Protein 8WQP (pdb70)

Nearest PDB structures (foldseek):
  8wqp-assembly1_B  TM=9.984E-01  e=6.419E-48  Thalassiosira pseudonana
  6q67-assembly1_A  TM=6.203E-01  e=7.471E-04  Sus scrofa
  6hlt-assembly2_C  TM=6.178E-01  e=4.275E-03  Homo sapiens
  6hlw-assembly2_C  TM=5.858E-01  e=7.647E-03  Homo sapiens
  6hmv-assembly1_A  TM=6.022E-01  e=2.055E-02  Homo sapiens

Organism: Thalassiosira pseudonana (NCBI:txid35128)

Sequence (466 aa):
WDNSSPVIVQGGSLRTWSFANPAIESVQVLLKTEGRPLDADVELWQGPDNTPHKMRVYVEDGALRTFNAVIGTPRGPNTVAIRNIGQLEFPLDAVVRPDRDDGLAAGIASVATRSETIQGGALRTYPFNPTVDSVAIILKTDGRPLNARIELLQGPNNNKQVVELYTEDGLDRPFFAIVETPGSGNVVRVVNTAPVEFPLYASVDAYRVGGGGDWADDGLMIGRAFWDNSSPVIVQGGSLRTWSFANPAIESVQVLLKTEGRPLDADVELWQGPDNTPHKMRVYVEDGALRTFNAVIGTPRGPNTVAIRNIGQLEFPLDAVVRPDRDDGLAAGIASVATRSETIQGGALRTYPFNPTVDSVAIILKTDGRPLNARIELLQGPNNNKQVVELYTEDGLDRPFFAIVETPGSGNVVRVVNTAPVEFPLYASVDAYRVGGGGDWADDGLMIGRAF

Structure (mmCIF, N/CA/C/O backbone):
data_8WQP
#
_entry.id   8WQP
#
_cell.length_a   1.00
_cell.length_b   1.00
_cell.length_c   1.00
_cell.angle_alpha   90.00
_cell.angle_beta   90.00
_cell.angle_gamma   90.00
#
_symmetry.space_group_name_H-M   'P 1'
#
loop_
_atom_site.group_PDB
_atom_site.id
_atom_site.type_symbol
_atom_site.label_atom_id
_atom_site.label_alt_id
_atom_site.label_comp_id
_atom_site.label_asym_id
_atom_site.label_entity_id
_atom_site.label_seq_id
_atom_site.pdbx_PDB_ins_code
_atom_site.Cartn_x
_atom_site.Cartn_y
_atom_site.Cartn_z
_atom_site.occupancy
_atom_site.B_iso_or_equiv
_atom_site.auth_seq_id
_atom_site.auth_comp_id
_atom_site.auth_asym_id
_atom_site.auth_atom_id
_atom_site.pdbx_PDB_model_num
ATOM 1 N N . UNK A 1 1 ? 398.064 184.072 319.220 1.00 50.70 62 UNK A N 1
ATOM 2 C CA . UNK A 1 1 ? 398.686 182.855 319.725 1.00 52.62 62 UNK A CA 1
ATOM 3 C C . UNK A 1 1 ? 397.737 181.669 319.603 1.00 53.95 62 UNK A C 1
ATOM 4 O O . UNK A 1 1 ? 398.133 180.585 319.174 1.00 53.89 62 UNK A O 1
ATOM 6 N N . UNK A 1 2 ? 396.480 181.883 319.983 1.00 54.98 63 UNK A N 1
ATOM 7 C CA . UNK A 1 2 ? 395.451 180.854 319.931 1.00 53.21 63 UNK A CA 1
ATOM 8 C C . UNK A 1 2 ? 394.332 181.309 319.008 1.00 52.34 63 UNK A C 1
ATOM 9 O O . UNK A 1 2 ? 393.917 182.472 319.055 1.00 53.95 63 UNK A O 1
ATOM 11 N N . UNK A 1 3 ? 393.848 180.395 318.172 1.00 50.87 64 UNK A N 1
ATOM 12 C CA . UNK A 1 3 ? 392.749 180.699 317.268 1.00 50.15 64 UNK A CA 1
ATOM 13 C C . UNK A 1 3 ? 391.422 180.583 318.005 1.00 48.49 64 UNK A C 1
ATOM 14 O O . UNK A 1 3 ? 391.132 179.554 318.623 1.00 48.83 64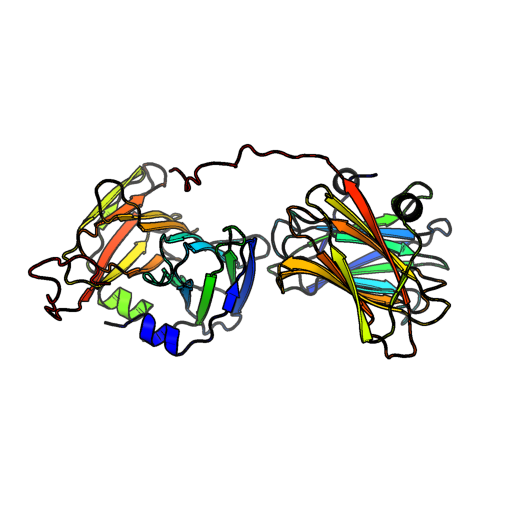 UNK A O 1
ATOM 16 N N . UNK A 1 4 ? 390.613 181.643 317.939 1.00 43.24 65 UNK A N 1
ATOM 17 C CA . UNK A 1 4 ? 389.314 181.622 318.598 1.00 39.74 65 UNK A CA 1
ATOM 18 C C . UNK A 1 4 ? 388.382 180.578 317.999 1.00 39.88 65 UNK A C 1
ATOM 19 O O . UNK A 1 4 ? 387.398 180.201 318.643 1.00 39.75 65 UNK A O 1
ATOM 21 N N . UNK A 1 5 ? 388.666 180.108 316.783 1.00 41.96 66 UNK A N 1
ATOM 22 C CA . UNK A 1 5 ? 387.842 179.064 316.183 1.00 37.44 66 UNK A CA 1
ATOM 23 C C . UNK A 1 5 ? 387.988 177.745 316.933 1.00 39.76 66 UNK A C 1
ATOM 24 O O . UNK A 1 5 ? 387.007 177.014 317.111 1.00 41.41 66 UNK A O 1
ATOM 26 N N . UNK A 1 6 ? 389.205 177.424 317.378 1.00 41.39 67 UNK A N 1
ATOM 27 C CA . UNK A 1 6 ? 389.423 176.170 318.092 1.00 40.62 67 UNK A CA 1
ATOM 28 C C . UNK A 1 6 ? 388.625 176.126 319.389 1.00 43.35 67 UNK A C 1
ATOM 29 O O . UNK A 1 6 ? 388.033 175.094 319.727 1.00 43.58 67 UNK A O 1
ATOM 31 N N . UNK A 1 7 ? 388.596 177.235 320.130 1.00 39.68 68 UNK A N 1
ATOM 32 C CA . UNK A 1 7 ? 387.835 177.266 321.375 1.00 38.46 68 UNK A CA 1
ATOM 33 C C . UNK A 1 7 ? 386.354 177.014 321.120 1.00 39.98 68 UNK A C 1
ATOM 34 O O . UNK A 1 7 ? 385.707 176.267 321.863 1.00 42.12 68 UNK A O 1
ATOM 36 N N . TRP A 1 8 ? 385.800 177.628 320.073 1.00 35.03 69 TRP A N 1
ATOM 37 C CA . TRP A 1 8 ? 384.395 177.410 319.748 1.00 32.56 69 TRP A CA 1
ATOM 38 C C . TRP A 1 8 ? 384.141 175.977 319.298 1.00 38.89 69 TRP A C 1
ATOM 39 O O . TRP A 1 8 ? 383.051 175.441 319.529 1.00 41.27 69 TRP A O 1
ATOM 60 N N . ASP A 1 9 ? 385.125 175.345 318.655 1.00 43.34 70 ASP A N 1
ATOM 61 C CA . ASP A 1 9 ? 384.949 173.968 318.203 1.00 42.51 70 ASP A CA 1
ATOM 62 C C . ASP A 1 9 ? 384.762 173.016 319.378 1.00 42.32 70 ASP A C 1
ATOM 63 O O . ASP A 1 9 ? 383.907 172.125 319.331 1.00 43.43 70 ASP A O 1
ATOM 72 N N . ASN A 1 10 ? 385.549 173.190 320.442 1.00 44.26 71 ASN A N 1
ATOM 73 C CA . ASN A 1 10 ? 385.511 172.305 321.600 1.00 42.51 71 ASN A CA 1
ATOM 74 C C . ASN A 1 10 ? 384.569 172.802 322.687 1.00 41.11 71 ASN A C 1
ATOM 75 O O . ASN A 1 10 ? 384.792 172.522 323.872 1.00 42.21 71 ASN A O 1
ATOM 86 N N . SER A 1 11 ? 383.524 173.532 322.316 1.00 39.88 72 SER A N 1
ATOM 87 C CA . SER A 1 11 ? 382.548 174.076 323.247 1.00 39.03 72 SER A CA 1
ATOM 88 C C . SER A 1 11 ? 381.168 173.505 322.929 1.00 40.61 72 SER A C 1
ATOM 89 O O . SER A 1 11 ? 381.011 172.640 322.065 1.00 44.08 72 SER A O 1
ATOM 97 N N . SER A 1 12 ? 380.161 174.004 323.644 1.00 36.18 73 SER A N 1
ATOM 98 C CA . SER A 1 12 ? 378.769 173.591 323.469 1.00 38.27 73 SER A CA 1
ATOM 99 C C . SER A 1 12 ? 377.929 174.846 323.276 1.00 37.43 73 SER A C 1
ATOM 100 O O . SER A 1 12 ? 377.307 175.344 324.224 1.00 34.98 73 SER A O 1
ATOM 108 N N . PRO A 1 13 ? 377.886 175.384 322.058 1.00 34.30 74 PRO A N 1
ATOM 109 C CA . PRO A 1 13 ? 377.169 176.645 321.837 1.00 30.80 74 PRO A CA 1
ATOM 110 C C . PRO A 1 13 ? 375.699 176.547 322.216 1.00 27.36 74 PRO A C 1
ATOM 111 O O . PRO A 1 13 ? 375.065 175.497 322.088 1.00 34.26 74 PRO A O 1
ATOM 122 N N . VAL A 1 14 ? 375.165 177.668 322.692 1.00 24.04 75 VAL A N 1
ATOM 123 C CA . VAL A 1 14 ? 373.783 177.776 323.141 1.00 21.34 75 VAL A CA 1
ATOM 124 C C . VAL A 1 14 ? 373.105 178.863 322.321 1.00 21.96 75 VAL A C 1
ATOM 125 O O . VAL A 1 14 ? 373.659 179.955 322.150 1.00 29.31 75 VAL A O 1
ATOM 138 N N . ILE A 1 15 ? 371.913 178.565 321.817 1.00 17.91 76 ILE A N 1
ATOM 139 C CA . ILE A 1 15 ? 371.189 179.499 320.963 1.00 19.34 76 ILE A CA 1
ATOM 140 C C . ILE A 1 15 ? 370.414 180.474 321.839 1.00 17.17 76 ILE A C 1
ATOM 141 O O . ILE A 1 15 ? 369.736 180.068 322.790 1.00 26.74 76 ILE A O 1
ATOM 157 N N . VAL A 1 16 ? 370.513 181.762 321.522 1.00 17.53 77 VAL A N 1
ATOM 158 C CA . VAL A 1 16 ? 369.765 182.811 322.208 1.00 19.87 77 VAL A CA 1
ATOM 159 C C . VAL A 1 16 ? 368.963 183.561 321.152 1.00 17.70 77 VAL A C 1
ATOM 160 O O . VAL A 1 16 ? 369.538 184.227 320.282 1.00 22.38 77 VAL A O 1
ATOM 173 N N . GLN A 1 17 ? 367.639 183.458 321.228 1.00 17.67 78 GLN A N 1
ATOM 174 C CA . GLN A 1 17 ? 366.776 184.130 320.268 1.00 13.25 78 GLN A CA 1
ATOM 175 C C . GLN A 1 17 ? 366.727 185.628 320.539 1.00 16.91 78 GLN A C 1
ATOM 176 O O . GLN A 1 17 ? 366.946 186.089 321.662 1.00 22.39 78 GLN A O 1
ATOM 190 N N . GLY A 1 18 ? 366.432 186.392 319.490 1.00 14.42 79 GLY A N 1
ATOM 191 C CA . GLY A 1 18 ? 366.267 187.825 319.622 1.00 17.75 79 GLY A CA 1
ATOM 192 C C . GLY A 1 18 ? 365.169 188.188 320.598 1.00 21.57 79 GLY A C 1
ATOM 193 O O . GLY A 1 18 ? 364.060 187.651 320.522 1.00 25.65 79 GLY A O 1
ATOM 197 N N . GLY A 1 19 ? 365.461 189.103 321.519 1.00 21.24 80 GLY A N 1
ATOM 198 C CA . GLY A 1 19 ? 364.517 189.449 322.560 1.00 18.44 80 GLY A CA 1
ATOM 199 C C . GLY A 1 19 ? 364.487 188.490 323.727 1.00 16.85 80 GLY A C 1
ATOM 200 O O . GLY A 1 19 ? 363.551 188.550 324.532 1.00 23.24 80 GLY A O 1
ATOM 204 N N . SER A 1 20 ? 365.473 187.610 323.843 1.00 11.30 81 SER A N 1
ATOM 205 C CA . SER A 1 20 ? 365.535 186.596 324.885 1.00 16.23 81 SER A CA 1
ATOM 206 C C . SER A 1 20 ? 366.788 186.808 325.731 1.00 16.33 81 SER A C 1
ATOM 207 O O . SER A 1 20 ? 367.556 187.750 325.521 1.00 23.19 81 SER A O 1
ATOM 215 N N . LEU A 1 21 ? 366.992 185.914 326.697 1.00 22.64 82 LEU A N 1
ATOM 216 C CA . LEU A 1 21 ? 368.081 186.057 327.652 1.00 16.97 82 LEU A CA 1
ATOM 217 C C . LEU A 1 21 ? 368.452 184.692 328.213 1.00 15.48 82 LEU A C 1
ATOM 218 O O . LEU A 1 21 ? 367.574 183.881 328.514 1.00 20.78 82 LEU A O 1
ATOM 234 N N . ARG A 1 22 ? 369.755 184.454 328.350 1.00 20.44 83 ARG A N 1
ATOM 235 C CA . ARG A 1 22 ? 370.286 183.269 329.006 1.00 16.73 83 ARG A CA 1
ATOM 236 C C . ARG A 1 22 ? 371.280 183.705 330.072 1.00 12.39 83 ARG A C 1
ATOM 237 O O . ARG A 1 22 ? 371.881 184.778 329.976 1.00 19.49 83 ARG A O 1
ATOM 258 N N . THR A 1 23 ? 371.452 182.865 331.093 1.00 20.21 84 THR A N 1
ATOM 259 C CA . THR A 1 23 ? 372.343 183.170 332.205 1.00 14.62 84 THR A CA 1
ATOM 260 C C . THR A 1 23 ? 373.204 181.963 332.543 1.00 8.49 84 THR A C 1
ATOM 261 O O . THR A 1 23 ? 372.726 180.825 332.543 1.00 14.24 84 THR A O 1
ATOM 272 N N . TRP A 1 24 ? 374.476 182.223 332.830 1.00 13.89 85 TRP A N 1
ATOM 273 C CA . TRP A 1 24 ? 375.404 181.223 333.337 1.00 15.16 85 TRP A CA 1
ATOM 274 C C . TRP A 1 24 ? 375.776 181.578 334.769 1.00 18.53 85 TRP A C 1
ATOM 275 O O . TRP A 1 24 ? 375.936 182.756 335.100 1.00 20.26 85 TRP A O 1
ATOM 296 N N . SER A 1 25 ? 375.914 180.561 335.615 1.00 21.98 86 SER A N 1
ATOM 297 C CA . SER A 1 25 ? 376.229 180.745 337.025 1.00 20.34 86 SER A CA 1
ATOM 298 C C . SER A 1 25 ? 377.583 180.126 337.336 1.00 21.04 86 SER A C 1
ATOM 299 O O . SER A 1 25 ? 377.895 179.024 336.873 1.00 21.79 86 SER A O 1
ATOM 307 N N . PHE A 1 26 ? 378.385 180.843 338.123 1.00 20.55 87 PHE A N 1
ATOM 308 C CA . PHE A 1 26 ? 379.719 180.383 338.508 1.00 23.16 87 PHE A CA 1
ATOM 309 C C . PHE A 1 26 ? 379.899 180.670 339.996 1.00 22.97 87 PHE A C 1
ATOM 310 O O . PHE A 1 26 ? 380.175 181.808 340.386 1.00 23.83 87 PHE A O 1
ATOM 327 N N . ALA A 1 27 ? 379.741 179.633 340.820 1.00 31.41 88 ALA A N 1
ATOM 328 C CA . ALA A 1 27 ? 379.916 179.757 342.260 1.00 26.72 88 ALA A CA 1
ATOM 329 C C . ALA A 1 27 ? 381.247 179.209 342.751 1.00 27.07 88 ALA A C 1
ATOM 330 O O . ALA A 1 27 ? 381.675 179.568 343.853 1.00 27.57 88 ALA A O 1
ATOM 337 N N . ASN A 1 28 ? 381.905 178.361 341.973 1.00 26.88 89 ASN A N 1
ATOM 338 C CA . ASN A 1 28 ? 383.197 177.822 342.367 1.00 26.56 89 ASN A CA 1
ATOM 339 C C . ASN A 1 28 ? 384.190 178.968 342.543 1.00 28.84 89 ASN A C 1
ATOM 340 O O . ASN A 1 28 ? 384.408 179.735 341.593 1.00 31.73 89 ASN A O 1
ATOM 351 N N . PRO A 1 29 ? 384.810 179.127 343.719 1.00 33.46 90 PRO A N 1
ATOM 352 C CA . PRO A 1 29 ? 385.723 180.267 343.910 1.00 32.77 90 PRO A CA 1
ATOM 353 C C . PRO A 1 29 ? 386.961 180.216 343.033 1.00 32.09 90 PRO A C 1
ATOM 354 O O . PRO A 1 29 ? 387.631 181.245 342.883 1.00 32.20 90 PRO A O 1
ATOM 365 N N . ALA A 1 30 ? 387.292 179.062 342.455 1.00 32.11 91 ALA A N 1
ATOM 366 C CA . ALA A 1 30 ? 388.484 178.946 341.623 1.00 34.10 91 ALA A CA 1
ATOM 367 C C . ALA A 1 30 ? 388.298 179.529 340.229 1.00 35.77 91 ALA A C 1
ATOM 368 O O . ALA A 1 30 ? 389.240 179.478 339.431 1.00 35.37 91 ALA A O 1
ATOM 375 N N . ILE A 1 31 ? 387.125 180.073 339.913 1.00 34.37 92 ILE A N 1
ATOM 376 C CA . ILE A 1 31 ? 386.854 180.644 338.597 1.00 31.42 92 ILE A CA 1
ATOM 377 C C . ILE A 1 31 ? 387.272 182.110 338.647 1.00 32.16 92 ILE A C 1
ATOM 378 O O . ILE A 1 31 ? 386.517 182.973 339.096 1.00 31.54 92 ILE A O 1
ATOM 394 N N . GLU A 1 32 ? 388.492 182.391 338.185 1.00 33.21 93 GLU A N 1
ATOM 395 C CA . GLU A 1 32 ? 389.001 183.758 338.204 1.00 31.78 93 GLU A CA 1
ATOM 396 C C . GLU A 1 32 ? 388.375 184.614 337.107 1.00 33.88 93 GLU A C 1
ATOM 397 O O . GLU A 1 32 ? 388.107 185.801 337.324 1.00 32.55 93 GLU A O 1
ATOM 409 N N . SER A 1 33 ? 388.138 184.042 335.929 1.00 30.12 94 SER A N 1
ATOM 410 C CA . SER A 1 33 ? 387.559 184.798 334.826 1.00 28.31 94 SER A CA 1
ATOM 411 C C . SER A 1 33 ? 386.862 183.837 333.876 1.00 24.61 94 SER A C 1
ATOM 412 O O . SER A 1 33 ? 387.125 182.632 333.878 1.00 30.93 94 SER A O 1
ATOM 420 N N . VAL A 1 34 ? 385.971 184.393 333.057 1.00 24.00 95 VAL A N 1
ATOM 421 C CA . VAL A 1 34 ? 385.221 183.629 332.069 1.00 29.05 95 VAL A CA 1
ATOM 422 C C . VAL A 1 34 ? 385.385 184.293 330.710 1.00 19.47 95 VAL A C 1
ATOM 423 O O . VAL A 1 34 ? 385.640 185.498 330.612 1.00 22.47 95 VAL A O 1
ATOM 436 N N . GLN A 1 35 ? 385.238 183.495 329.656 1.00 28.12 96 GLN A N 1
ATOM 437 C CA . GLN A 1 35 ? 385.388 183.959 328.282 1.00 26.25 96 GLN A CA 1
ATOM 438 C C . GLN A 1 35 ? 384.063 183.781 327.554 1.00 20.47 96 GLN A C 1
ATOM 439 O O . GLN A 1 35 ? 383.534 182.668 327.489 1.00 25.57 96 GLN A O 1
ATOM 453 N N . VAL A 1 36 ? 383.540 184.872 327.001 1.00 20.31 97 VAL A N 1
ATOM 454 C CA . VAL A 1 36 ? 382.276 184.866 326.274 1.00 23.12 97 VAL A CA 1
ATOM 455 C C . VAL A 1 36 ? 382.571 184.889 324.782 1.00 18.09 97 VAL A C 1
ATOM 456 O O . VAL A 1 36 ? 383.297 185.765 324.298 1.00 20.82 97 VAL A O 1
ATOM 469 N N . LEU A 1 37 ? 382.009 183.927 324.053 1.00 24.50 98 LEU A N 1
ATOM 470 C CA . LEU A 1 37 ? 382.105 183.870 322.600 1.00 18.07 98 LEU A CA 1
ATOM 471 C C . LEU A 1 37 ? 380.704 183.959 322.014 1.00 16.77 98 LEU A C 1
ATOM 472 O O . LEU A 1 37 ? 379.810 183.212 322.424 1.00 22.45 98 LEU A O 1
ATOM 488 N N . LEU A 1 38 ? 380.514 184.874 321.067 1.00 19.21 99 LEU A N 1
ATOM 489 C CA . LEU A 1 38 ? 379.217 185.087 320.439 1.00 20.43 99 LEU A CA 1
ATOM 490 C C . LEU A 1 38 ? 379.367 184.988 318.928 1.00 18.99 99 LEU A C 1
ATOM 491 O O . LEU A 1 38 ? 380.157 185.724 318.329 1.00 26.96 99 LEU A O 1
ATOM 507 N N . LYS A 1 39 ? 378.604 184.082 318.319 1.00 24.19 100 LYS A N 1
ATOM 508 C CA . LYS A 1 39 ? 378.608 183.883 316.878 1.00 18.93 100 LYS A CA 1
ATOM 509 C C . LYS A 1 39 ? 377.176 183.827 316.368 1.00 16.77 100 LYS A C 1
ATOM 510 O O . LYS A 1 39 ? 376.229 183.627 317.131 1.00 23.28 100 LYS A O 1
ATOM 529 N N . THR A 1 40 ? 377.029 184.020 315.060 1.00 23.66 101 THR A N 1
ATOM 530 C CA . THR A 1 40 ? 375.752 183.889 314.374 1.00 24.38 101 THR A CA 1
ATOM 531 C C . THR A 1 40 ? 375.952 183.027 313.134 1.00 20.29 101 THR A C 1
ATOM 532 O O . THR A 1 40 ? 377.072 182.627 312.804 1.00 21.17 101 THR A O 1
ATOM 543 N N . GLU A 1 41 ? 374.854 182.730 312.451 1.00 25.25 102 GLU A N 1
ATOM 544 C CA . GLU A 1 41 ? 374.896 182.026 311.169 1.00 27.08 102 GLU A CA 1
ATOM 545 C C . GLU A 1 41 ? 374.888 183.007 310.002 1.00 26.23 102 GLU A C 1
ATOM 546 O O . GLU A 1 41 ? 374.082 182.893 309.080 1.00 33.08 102 GLU A O 1
ATOM 558 N N . GLY A 1 42 ? 375.792 183.990 310.029 1.00 21.47 103 GLY A N 1
ATOM 559 C CA . GLY A 1 42 ? 375.990 184.917 308.941 1.00 17.98 103 GLY A CA 1
ATOM 560 C C . GLY A 1 42 ? 375.398 186.296 309.164 1.00 20.66 103 GLY A C 1
ATOM 561 O O . GLY A 1 42 ? 375.986 187.287 308.719 1.00 20.89 103 GLY A O 1
ATOM 565 N N . ARG A 1 43 ? 374.259 186.385 309.840 1.00 19.93 104 ARG A N 1
ATOM 566 C CA . ARG A 1 43 ? 373.547 187.647 309.979 1.00 20.51 104 ARG A CA 1
ATOM 567 C C . ARG A 1 43 ? 374.197 188.527 311.042 1.00 19.24 104 ARG A C 1
ATOM 568 O O . ARG A 1 43 ? 375.023 188.069 311.835 1.00 21.11 104 ARG A O 1
ATOM 589 N N . PRO A 1 44 ? 373.850 189.815 311.075 1.00 13.47 105 PRO A N 1
ATOM 590 C CA . PRO A 1 44 ? 374.444 190.712 312.073 1.00 19.84 105 PRO A CA 1
ATOM 591 C C . PRO A 1 44 ? 374.054 190.327 313.493 1.00 13.59 105 PRO A C 1
ATOM 592 O O . PRO A 1 44 ? 372.996 189.744 313.737 1.00 16.51 105 PRO A O 1
ATOM 603 N N . LEU A 1 45 ? 374.927 190.671 314.435 1.00 19.68 106 LEU A N 1
ATOM 604 C CA . LEU A 1 45 ? 374.742 190.368 315.847 1.00 20.51 106 LEU A CA 1
ATOM 605 C C . LEU A 1 45 ? 374.511 191.651 316.635 1.00 15.78 106 LEU A C 1
ATOM 606 O O . LEU A 1 45 ? 375.187 192.659 316.410 1.00 20.92 106 LEU A O 1
ATOM 622 N N . ASP A 1 46 ? 373.552 191.605 317.557 1.00 20.10 107 ASP A N 1
ATOM 623 C CA . ASP A 1 46 ? 373.275 192.712 318.470 1.00 20.80 107 ASP A CA 1
ATOM 624 C C . ASP A 1 46 ? 372.988 192.110 319.839 1.00 16.59 107 ASP A C 1
ATOM 625 O O . ASP A 1 46 ? 371.919 191.530 320.047 1.00 22.42 107 ASP A O 1
ATOM 634 N N . ALA A 1 47 ? 373.931 192.250 320.769 1.00 17.81 108 ALA A N 1
ATOM 635 C CA . ALA A 1 47 ? 373.890 191.522 322.028 1.00 16.51 108 ALA A CA 1
ATOM 636 C C . ALA A 1 47 ? 374.165 192.452 323.201 1.00 13.68 108 ALA A C 1
ATOM 637 O O . ALA A 1 47 ? 374.645 193.577 323.038 1.00 15.95 108 ALA A O 1
ATOM 644 N N . ASP A 1 48 ? 373.842 191.956 324.394 1.00 22.76 109 ASP A N 1
ATOM 645 C CA . ASP A 1 48 ? 374.126 192.630 325.656 1.00 20.09 109 ASP A CA 1
ATOM 646 C C . ASP A 1 48 ? 374.715 191.610 326.616 1.00 7.05 109 ASP A C 1
ATOM 647 O O . ASP A 1 48 ? 374.054 190.625 326.956 1.00 19.56 109 ASP A O 1
ATOM 656 N N . VAL A 1 49 ? 375.947 191.845 327.055 1.00 10.62 110 VAL A N 1
ATOM 657 C CA . VAL A 1 49 ? 376.641 190.965 327.987 1.00 21.69 110 VAL A CA 1
ATOM 658 C C . VAL A 1 49 ? 376.783 191.713 329.304 1.00 10.28 110 VAL A C 1
ATOM 659 O O . VAL A 1 49 ? 377.363 192.804 329.343 1.00 15.48 110 VAL A O 1
ATOM 672 N N . GLU A 1 50 ? 376.253 191.132 330.378 1.00 17.42 111 GLU A N 1
ATOM 673 C CA . GLU A 1 50 ? 376.252 191.764 331.688 1.00 15.54 111 GLU A CA 1
ATOM 674 C C . GLU A 1 50 ? 376.704 190.772 332.748 1.00 7.45 111 GLU A C 1
ATOM 675 O O . GLU A 1 50 ? 376.275 189.615 332.754 1.00 17.07 111 GLU A O 1
ATOM 687 N N . LEU A 1 51 ? 377.572 191.234 333.641 1.00 18.57 112 LEU A N 1
ATOM 688 C CA . LEU A 1 51 ? 377.967 190.479 334.821 1.00 19.32 112 LEU A CA 1
ATOM 689 C C . LEU A 1 51 ? 377.115 190.951 335.991 1.00 17.48 112 LEU A C 1
ATOM 690 O O . LEU A 1 51 ? 377.117 192.141 336.321 1.00 22.64 112 LEU A O 1
ATOM 706 N N . TRP A 1 52 ? 376.380 190.028 336.601 1.00 17.66 113 TRP A N 1
ATOM 707 C CA . TRP A 1 52 ? 375.535 190.325 337.749 1.00 18.67 113 TRP A CA 1
ATOM 708 C C . TRP A 1 52 ? 376.157 189.705 338.993 1.00 20.46 113 TRP A C 1
ATOM 709 O O . TRP A 1 52 ? 376.504 188.520 338.993 1.00 19.76 113 TRP A O 1
ATOM 730 N N . GLN A 1 53 ? 376.295 190.507 340.046 1.00 22.90 114 GLN A N 1
ATOM 731 C CA . GLN A 1 53 ? 376.921 190.073 341.288 1.00 20.56 114 GLN A CA 1
ATOM 732 C C . GLN A 1 53 ? 375.914 189.867 342.408 1.00 25.75 114 GLN A C 1
ATOM 733 O O . GLN A 1 53 ? 375.922 188.821 343.063 1.00 29.00 114 GLN A O 1
ATOM 747 N N . GLY A 1 54 ? 375.045 190.844 342.646 1.00 21.61 115 GLY A N 1
ATOM 748 C CA . GLY A 1 54 ? 374.052 190.746 343.687 1.00 19.63 115 GLY A CA 1
ATOM 749 C C . GLY A 1 54 ? 372.652 190.952 343.147 1.00 19.10 115 GLY A C 1
ATOM 750 O O . GLY A 1 54 ? 372.395 190.781 341.952 1.00 26.05 115 GLY A O 1
ATOM 754 N N . PRO A 1 55 ? 371.712 191.316 344.021 1.00 25.15 116 PRO A N 1
ATOM 755 C CA . PRO A 1 55 ? 370.334 191.528 343.550 1.00 19.45 116 PRO A CA 1
ATOM 756 C C . PRO A 1 55 ? 370.204 192.612 342.492 1.00 16.49 116 PRO A C 1
ATOM 757 O O . PRO A 1 55 ? 369.386 192.465 341.576 1.00 26.48 116 PRO A O 1
ATOM 768 N N . ASP A 1 56 ? 370.978 193.700 342.583 1.00 26.01 117 ASP A N 1
ATOM 769 C CA . ASP A 1 56 ? 370.805 194.822 341.667 1.00 24.14 117 ASP A CA 1
ATOM 770 C C . ASP A 1 56 ? 372.135 195.440 341.245 1.00 26.44 117 ASP A C 1
ATOM 771 O O . ASP A 1 56 ? 372.184 196.623 340.891 1.00 28.12 117 ASP A O 1
ATOM 780 N N . ASN A 1 57 ? 373.219 194.669 341.265 1.00 25.19 118 ASN A N 1
ATOM 781 C CA . ASN A 1 57 ? 374.547 195.178 340.943 1.00 22.78 118 ASN A CA 1
ATOM 782 C C . ASN A 1 57 ? 374.999 194.666 339.581 1.00 21.99 118 ASN A C 1
ATOM 783 O O . ASN A 1 57 ? 374.978 193.457 339.328 1.00 19.35 118 ASN A O 1
ATOM 794 N N . THR A 1 58 ? 375.417 195.593 338.715 1.00 21.06 119 THR A N 1
ATOM 795 C CA . THR A 1 58 ? 375.934 195.289 337.382 1.00 19.36 119 THR A CA 1
ATOM 796 C C . THR A 1 58 ? 377.283 195.983 337.227 1.00 21.24 119 THR A C 1
ATOM 797 O O . THR A 1 58 ? 377.374 197.053 336.608 1.00 21.55 119 THR A O 1
ATOM 808 N N . PRO A 1 59 ? 378.353 195.410 337.784 1.00 23.21 120 PRO A N 1
ATOM 809 C CA . PRO A 1 59 ? 379.667 196.061 337.675 1.00 18.29 120 PRO A CA 1
ATOM 810 C C . PRO A 1 59 ? 380.295 195.953 336.296 1.00 18.83 120 PRO A C 1
ATOM 811 O O . PRO A 1 59 ? 381.222 196.717 336.001 1.00 23.29 120 PRO A O 1
ATOM 822 N N . HIS A 1 60 ? 379.825 195.043 335.446 1.00 21.42 121 HIS A N 1
ATOM 823 C CA . HIS A 1 60 ? 380.450 194.802 334.150 1.00 14.76 121 HIS A CA 1
ATOM 824 C C . HIS A 1 60 ? 379.348 194.571 333.129 1.00 14.54 121 HIS A C 1
ATOM 825 O O . HIS A 1 60 ? 378.506 193.689 333.323 1.00 25.95 121 HIS A O 1
ATOM 839 N N . LYS A 1 61 ? 379.344 195.354 332.051 1.00 14.27 122 LYS A N 1
ATOM 840 C CA . LYS A 1 61 ? 378.306 195.231 331.038 1.00 17.53 122 LYS A CA 1
ATOM 841 C C . LYS A 1 61 ? 378.822 195.744 329.700 1.00 16.61 122 LYS A C 1
ATOM 842 O O . LYS A 1 61 ? 379.655 196.652 329.644 1.00 18.92 122 LYS A O 1
ATOM 861 N N . MET A 1 62 ? 378.310 195.151 328.621 1.00 20.82 123 MET A N 1
ATOM 862 C CA . MET A 1 62 ? 378.739 195.475 327.268 1.00 16.57 123 MET A CA 1
ATOM 863 C C . MET A 1 62 ? 377.528 195.576 326.353 1.00 14.85 123 MET A C 1
ATOM 864 O O . MET A 1 62 ? 376.536 194.864 326.529 1.00 17.55 123 MET A O 1
ATOM 878 N N . ARG A 1 63 ? 377.621 196.468 325.368 1.00 16.60 124 ARG A N 1
ATOM 879 C CA . ARG A 1 63 ? 376.673 196.544 324.260 1.00 17.26 124 ARG A CA 1
ATOM 880 C C . ARG A 1 63 ? 377.450 196.233 322.988 1.00 15.62 124 ARG A C 1
ATOM 881 O O . ARG A 1 63 ? 378.316 197.014 322.579 1.00 20.19 124 ARG A O 1
ATOM 902 N N . VAL A 1 64 ? 377.145 195.097 322.365 1.00 11.54 125 VAL A N 1
ATOM 903 C CA . VAL A 1 64 ? 377.946 194.560 321.272 1.00 15.22 125 VAL A CA 1
ATOM 904 C C . VAL A 1 64 ? 377.171 194.670 319.966 1.00 17.48 125 VAL A C 1
ATOM 905 O O . VAL A 1 64 ? 375.935 194.644 319.942 1.00 15.47 125 VAL A O 1
ATOM 918 N N . TYR A 1 65 ? 377.914 194.801 318.868 1.00 21.15 126 TYR A N 1
ATOM 919 C CA . TYR A 1 65 ? 377.330 194.797 317.531 1.00 15.67 126 TYR A CA 1
ATOM 920 C C . TYR A 1 65 ? 378.368 194.282 316.548 1.00 12.87 126 TYR A C 1
ATOM 921 O O . TYR A 1 65 ? 379.469 194.832 316.467 1.00 17.33 126 TYR A O 1
ATOM 939 N N . VAL A 1 66 ? 378.017 193.235 315.806 1.00 19.56 127 VAL A N 1
ATOM 940 C CA . VAL A 1 66 ? 378.887 192.648 314.795 1.00 21.71 127 VAL A CA 1
ATOM 941 C C . VAL A 1 66 ? 378.096 192.511 313.502 1.00 14.57 127 VAL A C 1
ATOM 942 O O . VAL A 1 66 ? 376.946 192.060 313.512 1.00 19.68 127 VAL A O 1
ATOM 955 N N . GLU A 1 67 ? 378.712 192.910 312.387 1.00 24.67 128 GLU A N 1
ATOM 956 C CA . GLU A 1 67 ? 378.011 192.884 311.107 1.00 22.86 128 GLU A CA 1
ATOM 957 C C . GLU A 1 67 ? 377.823 191.465 310.587 1.00 20.24 128 GLU A C 1
ATOM 958 O O . GLU A 1 67 ? 376.811 191.176 309.940 1.00 24.88 128 GLU A O 1
ATOM 970 N N . ASP A 1 68 ? 378.776 190.571 310.850 1.00 22.79 129 ASP A N 1
ATOM 971 C CA . ASP A 1 68 ? 378.720 189.197 310.346 1.00 24.46 129 ASP A CA 1
ATOM 972 C C . ASP A 1 68 ? 379.270 188.276 311.430 1.00 21.99 129 ASP A C 1
ATOM 973 O O . ASP A 1 68 ? 380.487 188.182 311.612 1.00 29.24 129 ASP A O 1
ATOM 982 N N . GLY A 1 69 ? 378.372 187.592 312.140 1.00 15.21 130 GLY A N 1
ATOM 983 C CA . GLY A 1 69 ? 378.803 186.726 313.223 1.00 26.36 130 GLY A CA 1
ATOM 984 C C . GLY A 1 69 ? 379.481 185.458 312.749 1.00 24.63 130 GLY A C 1
ATOM 985 O O . GLY A 1 69 ? 380.345 184.917 313.445 1.00 31.07 130 GLY A O 1
ATOM 989 N N . ALA 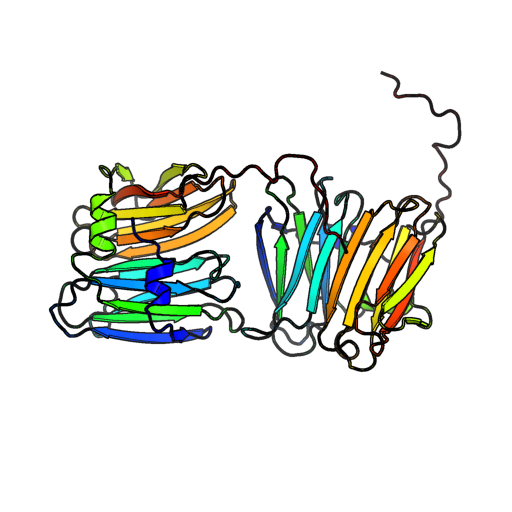A 1 70 ? 379.103 184.959 311.570 1.00 22.90 131 ALA A N 1
ATOM 990 C CA . ALA A 1 70 ? 379.762 183.771 311.038 1.00 21.80 131 ALA A CA 1
ATOM 991 C C . ALA A 1 70 ? 381.219 184.056 310.704 1.00 24.70 131 ALA A C 1
ATOM 992 O O . ALA A 1 70 ? 382.103 183.249 311.015 1.00 22.57 131 ALA A O 1
ATOM 999 N N . LEU A 1 71 ? 381.489 185.198 310.070 1.00 30.05 132 LEU A N 1
ATOM 1000 C CA . LEU A 1 71 ? 382.861 185.545 309.717 1.00 27.79 132 LEU A CA 1
ATOM 1001 C C . LEU A 1 71 ? 383.662 185.950 310.949 1.00 26.01 132 LEU A C 1
ATOM 1002 O O . LEU A 1 71 ? 384.797 185.499 311.141 1.00 30.52 132 LEU A O 1
ATOM 1018 N N . ARG A 1 72 ? 383.083 186.793 311.798 1.00 29.99 133 ARG A N 1
ATOM 1019 C CA . ARG A 1 72 ? 383.787 187.400 312.919 1.00 24.88 133 ARG A CA 1
ATOM 1020 C C . ARG A 1 72 ? 383.277 186.812 314.227 1.00 26.62 133 ARG A C 1
ATOM 1021 O O . ARG A 1 72 ? 382.064 186.741 314.451 1.00 26.50 133 ARG A O 1
ATOM 1042 N N . THR A 1 73 ? 384.206 186.395 315.082 1.00 30.14 134 THR A N 1
ATOM 1043 C CA . THR A 1 73 ? 383.888 185.862 316.400 1.00 26.17 134 THR A CA 1
ATOM 1044 C C . THR A 1 73 ? 384.080 186.959 317.439 1.00 26.39 134 THR A C 1
ATOM 1045 O O . THR A 1 73 ? 385.178 187.513 317.564 1.00 28.38 134 THR A O 1
ATOM 1056 N N . PHE A 1 74 ? 383.018 187.276 318.173 1.00 22.41 135 PHE A N 1
ATOM 1057 C CA . PHE A 1 74 ? 383.138 188.162 319.320 1.00 23.18 135 PHE A CA 1
ATOM 1058 C C . PHE A 1 74 ? 383.783 187.413 320.477 1.00 22.44 135 PHE A C 1
ATOM 1059 O O . PHE A 1 74 ? 383.557 186.214 320.661 1.00 28.86 135 PHE A O 1
ATOM 1076 N N . ASN A 1 75 ? 384.591 188.122 321.257 1.00 22.22 136 ASN A N 1
ATOM 1077 C CA . ASN A 1 75 ? 385.307 187.497 322.356 1.00 23.54 136 ASN A CA 1
ATOM 1078 C C . ASN A 1 75 ? 385.635 188.543 323.410 1.00 21.79 136 ASN A C 1
ATOM 1079 O O . ASN A 1 75 ? 386.084 189.644 323.084 1.00 28.37 136 ASN A O 1
ATOM 1090 N N . ALA A 1 76 ? 385.404 188.186 324.671 1.00 23.40 137 ALA A N 1
ATOM 1091 C CA . ALA A 1 76 ? 385.750 189.039 325.800 1.00 21.87 137 ALA A CA 1
ATOM 1092 C C . ALA A 1 76 ? 385.952 188.162 327.023 1.00 17.51 137 ALA A C 1
ATOM 1093 O O . ALA A 1 76 ? 385.087 187.344 327.349 1.00 25.71 137 ALA A O 1
ATOM 1100 N N . VAL A 1 77 ? 387.087 188.331 327.692 1.00 25.12 138 VAL A N 1
ATOM 1101 C CA . VAL A 1 77 ? 387.379 187.631 328.936 1.00 28.20 138 VAL A CA 1
ATOM 1102 C C . VAL A 1 77 ? 386.951 188.534 330.084 1.00 24.53 138 VAL A C 1
ATOM 1103 O O . VAL A 1 77 ? 387.460 189.652 330.229 1.00 27.24 138 VAL A O 1
ATOM 1116 N N . ILE A 1 78 ? 386.012 188.055 330.895 1.00 20.72 139 ILE A N 1
ATOM 1117 C CA . ILE A 1 78 ? 385.421 188.831 331.978 1.00 21.00 139 ILE A CA 1
ATOM 1118 C C . ILE A 1 78 ? 385.977 188.316 333.297 1.00 20.43 139 ILE A C 1
ATOM 1119 O O . ILE A 1 78 ? 385.992 187.104 333.542 1.00 21.91 139 ILE A O 1
ATOM 1135 N N . 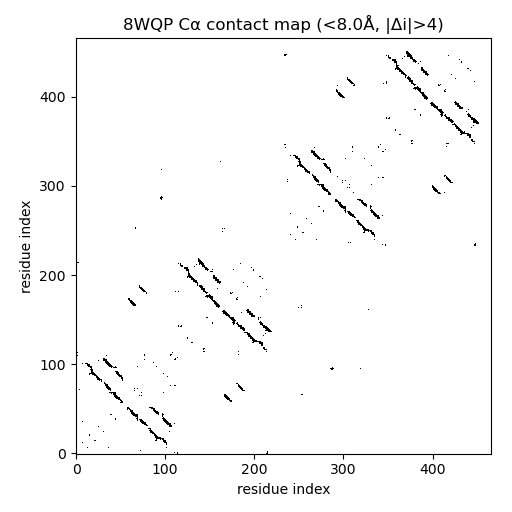GLY A 1 79 ? 386.441 189.235 334.138 1.00 23.26 140 GLY A N 1
ATOM 1136 C CA . GLY A 1 79 ? 386.892 188.853 335.463 1.00 20.37 140 GLY A CA 1
ATOM 1137 C C . GLY A 1 79 ? 385.719 188.532 336.372 1.00 25.33 140 GLY A C 1
ATOM 1138 O O . GLY A 1 79 ? 384.661 189.159 336.306 1.00 27.64 140 GLY A O 1
ATOM 1142 N N . THR A 1 80 ? 385.915 187.535 337.231 1.00 27.99 141 THR A N 1
ATOM 1143 C CA . THR A 1 80 ? 384.917 187.112 338.213 1.00 27.82 141 THR A CA 1
ATOM 1144 C C . THR A 1 80 ? 385.595 187.043 339.575 1.00 27.46 141 THR A C 1
ATOM 1145 O O . THR A 1 80 ? 385.765 185.962 340.152 1.00 27.05 141 THR A O 1
ATOM 1156 N N . PRO A 1 81 ? 386.001 188.193 340.118 1.00 27.81 142 PRO A N 1
ATOM 1157 C CA . PRO A 1 81 ? 386.852 188.190 341.317 1.00 29.05 142 PRO A CA 1
ATOM 1158 C C . PRO A 1 81 ? 386.215 187.586 342.561 1.00 28.93 142 PRO A C 1
ATOM 1159 O O . PRO A 1 81 ? 386.769 186.646 343.138 1.00 36.18 142 PRO A O 1
ATOM 1170 N N . ARG A 1 82 ? 385.064 188.102 342.987 1.00 26.09 143 ARG A N 1
ATOM 1171 C CA . ARG A 1 82 ? 384.545 187.840 344.325 1.00 27.43 143 ARG A CA 1
ATOM 1172 C C . ARG A 1 82 ? 383.177 187.178 344.261 1.00 26.94 143 ARG A C 1
ATOM 1173 O O . ARG A 1 82 ? 382.313 187.596 343.484 1.00 32.27 143 ARG A O 1
ATOM 1194 N N . GLY A 1 83 ? 382.991 186.148 345.081 1.00 33.51 144 GLY A N 1
ATOM 1195 C CA . GLY A 1 83 ? 381.686 185.586 345.329 1.00 30.71 144 GLY A CA 1
ATOM 1196 C C . GLY A 1 83 ? 381.079 184.934 344.108 1.00 29.31 144 GLY A C 1
ATOM 1197 O O . GLY A 1 83 ? 381.726 184.777 343.068 1.00 30.34 144 GLY A O 1
ATOM 1201 N N . PRO A 1 84 ? 379.812 184.536 344.215 1.00 31.81 145 PRO A N 1
ATOM 1202 C CA . PRO A 1 84 ? 379.120 183.970 343.051 1.00 24.83 145 PRO A CA 1
ATOM 1203 C C . PRO A 1 84 ? 378.870 185.040 342.000 1.00 24.74 145 PRO A C 1
ATOM 1204 O O . PRO A 1 84 ? 378.404 186.138 342.310 1.00 29.33 145 PRO A O 1
ATOM 1215 N N . ASN A 1 85 ? 379.189 184.710 340.750 1.00 22.90 146 ASN A N 1
ATOM 1216 C CA . ASN A 1 85 ? 378.971 185.602 339.620 1.00 18.63 146 ASN A CA 1
ATOM 1217 C C . ASN A 1 85 ? 378.139 184.877 338.577 1.00 25.19 146 ASN A C 1
ATOM 1218 O O . ASN A 1 85 ? 378.451 183.739 338.213 1.00 26.00 146 ASN A O 1
ATOM 1229 N N . THR A 1 86 ? 377.085 185.532 338.102 1.00 22.50 147 THR A N 1
ATOM 1230 C CA . THR A 1 86 ? 376.261 185.011 337.022 1.00 19.78 147 THR A CA 1
ATOM 1231 C C . THR A 1 86 ? 376.404 185.916 335.807 1.00 17.41 147 THR A C 1
ATOM 1232 O O . THR A 1 86 ? 376.219 187.133 335.907 1.00 15.55 147 THR A O 1
ATOM 1243 N N . VAL A 1 87 ? 376.748 185.320 334.669 1.00 25.11 148 VAL A N 1
ATOM 1244 C CA . VAL A 1 87 ? 376.874 186.044 333.410 1.00 17.87 148 VAL A CA 1
ATOM 1245 C C . VAL A 1 87 ? 375.548 185.951 332.671 1.00 10.15 148 VAL A C 1
ATOM 1246 O O . VAL A 1 87 ? 374.941 184.877 332.604 1.00 19.24 148 VAL A O 1
ATOM 1259 N N . ALA A 1 88 ? 375.097 187.072 332.114 1.00 13.39 149 ALA A N 1
ATOM 1260 C CA . ALA A 1 88 ? 373.815 187.152 331.428 1.00 21.13 149 ALA A CA 1
ATOM 1261 C C . ALA A 1 88 ? 374.024 187.639 330.001 1.00 11.56 149 ALA A C 1
ATOM 1262 O O . ALA A 1 88 ? 374.595 188.713 329.783 1.00 12.92 149 ALA A O 1
ATOM 1269 N N . ILE A 1 89 ? 373.551 186.854 329.039 1.00 12.58 150 ILE A N 1
ATOM 1270 C CA . ILE A 1 89 ? 373.580 187.212 327.625 1.00 12.06 150 ILE A CA 1
ATOM 1271 C C . ILE A 1 89 ? 372.157 187.547 327.208 1.00 8.85 150 ILE A C 1
ATOM 1272 O O . ILE A 1 89 ? 371.253 186.713 327.338 1.00 17.37 150 ILE A O 1
ATOM 1288 N N . ARG A 1 90 ? 371.955 188.764 326.712 1.00 8.47 151 ARG A N 1
ATOM 1289 C CA . ARG A 1 90 ? 370.648 189.225 326.255 1.00 9.61 151 ARG A CA 1
ATOM 1290 C C . ARG A 1 90 ? 370.756 189.611 324.787 1.00 18.96 151 ARG A C 1
ATOM 1291 O O . ARG A 1 90 ? 371.444 190.578 324.441 1.00 24.17 151 ARG A O 1
ATOM 1312 N N . ASN A 1 91 ? 370.075 188.859 323.928 1.00 18.21 152 ASN A N 1
ATOM 1313 C CA . ASN A 1 91 ? 370.001 189.183 322.508 1.00 16.29 152 ASN A CA 1
ATOM 1314 C C . ASN A 1 91 ? 368.994 190.312 322.332 1.00 14.85 152 ASN A C 1
ATOM 1315 O O . ASN A 1 91 ? 367.794 190.122 322.553 1.00 20.58 152 ASN A O 1
ATOM 1326 N N . ILE A 1 92 ? 369.478 191.491 321.937 1.00 16.00 153 ILE A N 1
ATOM 1327 C CA . ILE A 1 92 ? 368.628 192.671 321.833 1.00 18.73 153 ILE A CA 1
ATOM 1328 C C . ILE A 1 92 ? 368.172 192.935 320.408 1.00 21.73 153 ILE A C 1
ATOM 1329 O O . ILE A 1 92 ? 367.420 193.890 320.174 1.00 23.53 153 ILE A O 1
ATOM 1345 N N . GLY A 1 93 ? 368.601 192.120 319.448 1.00 21.32 154 GLY A N 1
ATOM 1346 C CA . GLY A 1 93 ? 368.108 192.246 318.096 1.00 22.16 154 GLY A CA 1
ATOM 1347 C C . GLY A 1 93 ? 366.731 191.634 317.931 1.00 21.76 154 GLY A C 1
ATOM 1348 O O . GLY A 1 93 ? 366.201 190.964 318.816 1.00 23.20 154 GLY A O 1
ATOM 1352 N N . GLN A 1 94 ? 366.144 191.872 316.762 1.00 23.25 155 GLN A N 1
ATOM 1353 C CA . GLN A 1 94 ? 364.825 191.339 316.462 1.00 20.72 155 GLN A CA 1
ATOM 1354 C C . GLN A 1 94 ? 364.898 189.821 316.308 1.00 20.81 155 GLN A C 1
ATOM 1355 O O . GLN A 1 94 ? 365.953 189.199 316.453 1.00 21.80 155 GLN A O 1
ATOM 1369 N N . LEU A 1 95 ? 363.748 189.214 316.010 1.00 23.84 156 LEU A N 1
ATOM 1370 C CA . LEU A 1 95 ? 363.688 187.766 315.856 1.00 22.90 156 LEU A CA 1
ATOM 1371 C C . LEU A 1 95 ? 364.510 187.275 314.672 1.00 23.37 156 LEU A C 1
ATOM 1372 O O . LEU A 1 95 ? 364.805 186.077 314.591 1.00 27.24 156 LEU A O 1
ATOM 1388 N N . GLU A 1 96 ? 364.890 188.167 313.757 1.00 18.60 157 GLU A N 1
ATOM 1389 C CA . GLU A 1 96 ? 365.614 187.775 312.557 1.00 23.84 157 GLU A CA 1
ATOM 1390 C C . GLU A 1 96 ? 367.108 187.584 312.785 1.00 25.26 157 GLU A C 1
ATOM 1391 O O . GLU A 1 96 ? 367.793 187.103 311.877 1.00 22.44 157 GLU A O 1
ATOM 1403 N N . PHE A 1 97 ? 367.630 187.929 313.964 1.00 24.09 158 PHE A N 1
ATOM 1404 C CA . PHE A 1 97 ? 369.068 187.938 314.226 1.00 20.49 158 PHE A CA 1
ATOM 1405 C C . PHE A 1 97 ? 369.381 187.096 315.458 1.00 16.70 158 PHE A C 1
ATOM 1406 O O . PHE A 1 97 ? 369.750 187.630 316.513 1.00 19.48 158 PHE A O 1
ATOM 1423 N N . PRO A 1 98 ? 369.253 185.777 315.358 1.00 20.40 159 PRO A N 1
ATOM 1424 C CA . PRO A 1 98 ? 369.670 184.910 316.462 1.00 15.91 159 PRO A CA 1
ATOM 1425 C C . PRO A 1 98 ? 371.184 184.865 316.588 1.00 18.10 159 PRO A C 1
ATOM 1426 O O . PRO A 1 98 ? 371.925 185.133 315.640 1.00 26.47 159 PRO A O 1
ATOM 1437 N N . LEU A 1 99 ? 371.643 184.510 317.786 1.00 15.90 160 LEU A N 1
ATOM 1438 C CA . LEU A 1 99 ? 373.068 184.406 318.057 1.00 18.76 160 LEU A CA 1
ATOM 1439 C C . LEU A 1 99 ? 373.349 183.138 318.847 1.00 17.17 160 LEU A C 1
ATOM 1440 O O . LEU A 1 99 ? 372.478 182.598 319.532 1.00 20.97 160 LEU A O 1
ATOM 1456 N N . ASP A 1 100 ? 374.587 182.666 318.734 1.00 22.14 161 ASP A N 1
ATOM 1457 C CA . ASP A 1 100 ? 375.105 181.573 319.540 1.00 19.57 161 ASP A CA 1
ATOM 1458 C C . ASP A 1 100 ? 375.998 182.152 320.628 1.00 25.07 161 ASP A C 1
ATOM 1459 O O . ASP A 1 100 ? 376.666 183.167 320.414 1.00 28.30 161 ASP A O 1
ATOM 1468 N N . ALA A 1 101 ? 376.001 181.517 321.798 1.00 23.23 162 ALA A N 1
ATOM 1469 C CA . ALA A 1 101 ? 376.726 182.028 322.954 1.00 19.24 162 ALA A CA 1
ATOM 1470 C C . ALA A 1 101 ? 377.474 180.902 323.647 1.00 20.57 162 ALA A C 1
ATOM 1471 O O . ALA A 1 101 ? 376.900 179.844 323.921 1.00 26.88 162 ALA A O 1
ATOM 1478 N N . VAL A 1 102 ? 378.754 181.136 323.930 1.00 22.92 163 VAL A N 1
ATOM 1479 C CA . VAL A 1 102 ? 379.573 180.240 324.737 1.00 23.56 163 VAL A CA 1
ATOM 1480 C C . VAL A 1 102 ? 380.256 181.077 325.808 1.00 25.51 163 VAL A C 1
ATOM 1481 O O . VAL A 1 102 ? 381.097 181.927 325.491 1.00 29.46 163 VAL A O 1
ATOM 1494 N N . VAL A 1 103 ? 379.901 180.839 327.068 1.00 21.65 164 VAL A N 1
ATOM 1495 C CA . VAL A 1 103 ? 380.582 181.447 328.206 1.00 23.99 164 VAL A CA 1
ATOM 1496 C C . VAL A 1 103 ? 380.975 180.323 329.153 1.00 23.85 164 VAL A C 1
ATOM 1497 O O . VAL A 1 103 ? 380.112 179.587 329.645 1.00 25.50 164 VAL A O 1
ATOM 1510 N N . ARG A 1 104 ? 382.274 180.181 329.389 1.00 29.46 165 ARG A N 1
ATOM 1511 C CA . ARG A 1 104 ? 382.817 179.098 330.193 1.00 30.97 165 ARG A CA 1
ATOM 1512 C C . ARG A 1 104 ? 383.976 179.649 331.007 1.00 31.28 165 ARG A C 1
ATOM 1513 O O . ARG A 1 104 ? 384.581 180.657 330.625 1.00 33.41 165 ARG A O 1
ATOM 1534 N N . PRO A 1 105 ? 384.309 179.016 332.131 1.00 31.69 166 PRO A N 1
ATOM 1535 C CA . PRO A 1 105 ? 385.409 179.533 332.953 1.00 32.84 166 PRO A CA 1
ATOM 1536 C C . PRO A 1 105 ? 386.721 179.543 332.184 1.00 35.45 166 PRO A C 1
ATOM 1537 O O . PRO A 1 105 ? 387.023 178.628 331.416 1.00 36.32 166 PRO A O 1
ATOM 1548 N N . ASP A 1 106 ? 387.505 180.594 332.403 1.00 40.09 167 ASP A N 1
ATOM 1549 C CA . ASP A 1 106 ? 388.807 180.731 331.767 1.00 38.28 167 ASP A CA 1
ATOM 1550 C C . ASP A 1 106 ? 389.820 179.875 332.528 1.00 41.72 167 ASP A C 1
ATOM 1551 O O . ASP A 1 106 ? 389.473 179.128 333.446 1.00 44.78 167 ASP A O 1
ATOM 1560 N N . ARG A 1 107 ? 391.093 179.973 332.152 1.00 51.51 168 ARG A N 1
ATOM 1561 C CA . ARG A 1 107 ? 392.153 179.219 332.803 1.00 54.40 168 ARG A CA 1
ATOM 1562 C C . ARG A 1 107 ? 393.389 180.099 332.919 1.00 55.86 168 ARG A C 1
ATOM 1563 O O . ARG A 1 107 ? 393.524 181.116 332.232 1.00 54.30 168 ARG A O 1
ATOM 1584 N N . ASP A 1 108 ? 394.300 179.697 333.808 1.00 62.13 169 ASP A N 1
ATOM 1585 C CA . ASP A 1 108 ? 395.538 180.450 333.983 1.00 63.95 169 ASP A CA 1
ATOM 1586 C C . ASP A 1 108 ? 396.337 180.497 332.687 1.00 62.17 169 ASP A C 1
ATOM 1587 O O . ASP A 1 108 ? 397.050 181.472 332.423 1.00 61.53 169 ASP A O 1
ATOM 1596 N N . ASP A 1 109 ? 396.234 179.450 331.869 1.00 64.21 170 ASP A N 1
ATOM 1597 C CA . ASP A 1 109 ? 396.901 179.381 330.576 1.00 64.04 170 ASP A CA 1
ATOM 1598 C C . ASP A 1 109 ? 395.953 179.689 329.422 1.00 63.13 170 ASP A C 1
ATOM 1599 O O . ASP A 1 109 ? 396.224 179.298 328.282 1.00 63.92 170 ASP A O 1
ATOM 1608 N N . GLY A 1 110 ? 394.854 180.381 329.693 1.00 51.55 171 GLY A N 1
ATOM 1609 C CA . GLY A 1 110 ? 393.827 180.645 328.704 1.00 47.88 171 GLY A CA 1
ATOM 1610 C C . GLY A 1 110 ? 394.039 181.939 327.950 1.00 47.27 171 GLY A C 1
ATOM 1611 O O . GLY A 1 110 ? 395.166 182.410 327.771 1.00 45.68 171 GLY A O 1
ATOM 1615 N N . LEU A 1 111 ? 392.926 182.525 327.501 1.00 38.71 172 LEU A N 1
ATOM 1616 C CA . LEU A 1 111 ? 392.997 183.715 326.660 1.00 37.21 172 LEU A CA 1
ATOM 1617 C C . LEU A 1 111 ? 393.613 184.892 327.407 1.00 33.61 172 LEU A C 1
ATOM 1618 O O . LEU A 1 111 ? 394.382 185.667 326.827 1.00 38.00 172 LEU A O 1
ATOM 1634 N N . ALA A 1 112 ? 393.282 185.050 328.691 1.00 34.47 173 ALA A N 1
ATOM 1635 C CA . ALA A 1 112 ? 393.780 186.198 329.443 1.00 36.93 173 ALA A CA 1
ATOM 1636 C C . ALA A 1 112 ? 395.302 186.203 329.501 1.00 39.03 173 ALA A C 1
ATOM 1637 O O . ALA A 1 112 ? 395.934 187.254 329.338 1.00 39.20 173 ALA A O 1
ATOM 1644 N N . ALA A 1 113 ? 395.909 185.037 329.733 1.00 43.43 174 ALA A N 1
ATOM 1645 C CA . ALA A 1 113 ? 397.365 184.968 329.795 1.00 41.14 174 ALA A CA 1
ATOM 1646 C C . ALA A 1 113 ? 397.992 185.340 328.458 1.00 42.48 174 ALA A C 1
ATOM 1647 O O . ALA A 1 113 ? 398.978 186.084 328.414 1.00 45.56 174 ALA A O 1
ATOM 1654 N N . GLY A 1 114 ? 397.435 184.836 327.356 1.00 37.55 175 GLY A N 1
ATOM 1655 C CA . GLY A 1 114 ? 397.961 185.192 326.049 1.00 38.43 175 GLY A CA 1
ATOM 1656 C C . GLY A 1 114 ? 397.789 186.665 325.736 1.00 39.19 175 GLY A C 1
ATOM 1657 O O . GLY A 1 114 ? 398.691 187.304 325.184 1.00 40.48 175 GLY A O 1
ATOM 1661 N N . ILE A 1 115 ? 396.629 187.226 326.085 1.00 34.35 176 ILE A N 1
ATOM 1662 C CA . ILE A 1 115 ? 396.398 188.651 325.870 1.00 33.38 176 ILE A CA 1
ATOM 1663 C C . ILE A 1 115 ? 397.420 189.473 326.643 1.00 33.11 176 ILE A C 1
ATOM 1664 O O . ILE A 1 115 ? 397.988 190.438 326.117 1.00 37.62 176 ILE A O 1
ATOM 1680 N N . ALA A 1 116 ? 397.671 189.106 327.901 1.00 39.35 177 ALA A N 1
ATOM 1681 C CA . ALA A 1 116 ? 398.664 189.826 328.691 1.00 36.49 177 ALA A CA 1
ATOM 1682 C C . ALA A 1 116 ? 400.060 189.675 328.098 1.00 39.91 177 ALA A C 1
ATOM 1683 O O . ALA A 1 116 ? 400.828 190.643 328.049 1.00 40.92 177 ALA A O 1
ATOM 1690 N N . SER A 1 117 ? 400.408 188.468 327.646 1.00 41.54 178 SER A N 1
ATOM 1691 C CA . SER A 1 117 ? 401.743 188.235 327.105 1.00 41.32 178 SER A CA 1
ATOM 1692 C C . SER A 1 117 ? 401.979 189.043 325.836 1.00 41.17 178 SER A C 1
ATOM 1693 O O . SER A 1 117 ? 403.062 189.609 325.646 1.00 42.87 178 SER A O 1
ATOM 1701 N N . VAL A 1 118 ? 400.981 189.107 324.952 1.00 39.68 179 VAL A N 1
ATOM 1702 C CA . VAL A 1 118 ? 401.154 189.821 323.690 1.00 36.85 179 VAL A CA 1
ATOM 1703 C C . VAL A 1 118 ? 401.118 191.335 323.877 1.00 38.32 179 VAL A C 1
ATOM 1704 O O . VAL A 1 118 ? 401.586 192.070 322.999 1.00 37.29 179 VAL A O 1
ATOM 1717 N N . ALA A 1 119 ? 400.603 191.820 325.003 1.00 38.56 180 ALA A N 1
ATOM 1718 C CA . ALA A 1 119 ? 400.362 193.245 325.171 1.00 39.61 180 ALA A CA 1
ATOM 1719 C C . ALA A 1 119 ? 401.665 194.038 325.196 1.00 41.57 180 ALA A C 1
ATOM 1720 O O . ALA A 1 119 ? 402.712 193.553 325.634 1.00 40.92 180 ALA A O 1
ATOM 1727 N N . THR A 1 120 ? 401.584 195.275 324.714 1.00 44.60 181 THR A N 1
ATOM 1728 C CA . THR A 1 120 ? 402.671 196.242 324.752 1.00 42.92 181 THR A CA 1
ATOM 1729 C C . THR A 1 120 ? 402.293 197.363 325.714 1.00 42.26 181 THR A C 1
ATOM 1730 O O . THR A 1 120 ? 401.119 197.552 326.042 1.00 46.01 181 THR A O 1
ATOM 1741 N N . ARG A 1 121 ? 403.304 198.089 326.188 1.00 46.84 182 ARG A N 1
ATOM 1742 C CA . ARG A 1 121 ? 403.096 199.197 327.113 1.00 48.06 182 ARG A CA 1
ATOM 1743 C C . ARG A 1 121 ? 401.888 200.029 326.710 1.00 45.73 182 ARG A C 1
ATOM 1744 O O . ARG A 1 121 ? 401.810 200.534 325.585 1.00 44.16 182 ARG A O 1
ATOM 1765 N N . SER A 1 122 ? 400.943 200.172 327.634 1.00 36.66 183 SER A N 1
ATOM 1766 C CA . SER A 1 122 ? 399.697 200.858 327.337 1.00 35.48 183 SER A CA 1
ATOM 1767 C C . SER A 1 122 ? 399.921 202.361 327.189 1.00 34.28 183 SER A C 1
ATOM 1768 O O . SER A 1 122 ? 400.890 202.930 327.699 1.00 39.01 183 SER A O 1
ATOM 1776 N N . GLU A 1 123 ? 399.002 203.001 326.473 1.00 32.12 184 GLU A N 1
ATOM 1777 C CA . GLU A 1 123 ? 399.002 204.442 326.284 1.00 29.41 184 GLU A CA 1
ATOM 1778 C C . GLU A 1 123 ? 397.729 205.028 326.880 1.00 25.92 184 GLU A C 1
ATOM 1779 O O . GLU A 1 123 ? 396.703 204.350 326.982 1.00 31.21 184 GLU A O 1
ATOM 1791 N N . THR A 1 124 ? 397.805 206.295 327.272 1.00 18.24 185 THR A N 1
ATOM 1792 C CA . THR A 1 124 ? 396.710 206.960 327.962 1.00 20.33 185 THR A CA 1
ATOM 1793 C C . THR A 1 124 ? 395.793 207.648 326.958 1.00 17.12 185 THR A C 1
ATOM 1794 O O . THR A 1 124 ? 396.265 208.308 326.027 1.00 23.03 185 THR A O 1
ATOM 1805 N N . ILE A 1 125 ? 394.487 207.491 327.154 1.00 18.84 186 ILE A N 1
ATOM 1806 C CA . ILE A 1 125 ? 393.474 208.176 326.358 1.00 20.73 186 ILE A CA 1
ATOM 1807 C C . ILE A 1 125 ? 392.627 209.006 327.311 1.00 19.74 186 ILE A C 1
ATOM 1808 O O . ILE A 1 125 ? 391.990 208.460 328.221 1.00 25.29 186 ILE A O 1
ATOM 1824 N N . GLN A 1 126 ? 392.618 210.319 327.104 1.00 19.22 187 GLN A N 1
ATOM 1825 C CA . GLN A 1 126 ? 391.830 211.205 327.943 1.00 18.48 187 GLN A CA 1
ATOM 1826 C C . GLN A 1 126 ? 390.341 211.031 327.656 1.00 16.02 187 GLN A C 1
ATOM 1827 O O . GLN A 1 126 ? 389.932 210.607 326.572 1.00 25.03 187 GLN A O 1
ATOM 1841 N N . GLY A 1 127 ? 389.526 211.365 328.652 1.00 20.68 188 GLY A N 1
ATOM 1842 C CA . GLY A 1 127 ? 388.088 211.323 328.488 1.00 22.68 188 GLY A CA 1
ATOM 1843 C C . GLY A 1 127 ? 387.611 212.238 327.381 1.00 21.84 188 GLY A C 1
ATOM 1844 O O . GLY A 1 127 ? 387.998 213.409 327.327 1.00 24.81 188 GLY A O 1
ATOM 1848 N N . GLY A 1 128 ? 386.767 211.718 326.494 1.00 24.07 189 GLY A N 1
ATOM 1849 C CA . GLY A 1 128 ? 386.322 212.461 325.336 1.00 20.64 189 GLY A CA 1
ATOM 1850 C C . GLY A 1 128 ? 387.274 212.432 324.162 1.00 17.50 189 GLY A C 1
ATOM 1851 O O . GLY A 1 128 ? 386.980 213.052 323.133 1.00 26.77 189 GLY A O 1
ATOM 1855 N N . ALA A 1 129 ? 388.402 211.741 324.281 1.00 19.10 190 ALA A N 1
ATOM 1856 C CA . ALA A 1 129 ? 389.372 211.604 323.211 1.00 16.04 190 ALA A CA 1
ATOM 1857 C C . ALA A 1 129 ? 389.274 210.200 322.620 1.00 18.61 190 ALA A C 1
ATOM 1858 O O . ALA A 1 129 ? 388.403 209.405 322.988 1.00 27.06 190 ALA A O 1
ATOM 1865 N N . LEU A 1 130 ? 390.171 209.884 321.692 1.00 22.11 191 LEU A N 1
ATOM 1866 C CA . LEU A 1 130 ? 390.183 208.568 321.071 1.00 20.04 191 LEU A CA 1
ATOM 1867 C C . LEU A 1 130 ? 391.579 208.294 320.534 1.00 19.54 191 LEU A C 1
ATOM 1868 O O . LEU A 1 130 ? 392.407 209.198 320.401 1.00 27.12 191 LEU A O 1
ATOM 1884 N N . ARG A 1 131 ? 391.827 207.025 320.228 1.00 18.01 192 ARG A N 1
ATOM 1885 C CA . ARG A 1 131 ? 393.085 206.581 319.653 1.00 21.84 192 ARG A CA 1
ATOM 1886 C C . ARG A 1 131 ? 392.794 205.664 318.474 1.00 21.44 192 ARG A C 1
ATOM 1887 O O . ARG A 1 131 ? 391.736 205.036 318.398 1.00 23.04 192 ARG A O 1
ATOM 1908 N N . THR A 1 132 ? 393.748 205.598 317.548 1.00 24.97 193 THR A N 1
ATOM 1909 C CA . THR A 1 132 ? 393.609 204.821 316.325 1.00 19.74 193 THR A CA 1
ATOM 1910 C C . THR A 1 132 ? 394.778 203.855 316.201 1.00 18.61 193 THR A C 1
ATOM 1911 O O . THR A 1 132 ? 395.927 204.222 316.463 1.00 28.63 193 THR A O 1
ATOM 1922 N N . TYR A 1 133 ? 394.479 202.620 315.801 1.00 22.68 194 TYR A N 1
ATOM 1923 C CA . TYR A 1 133 ? 395.469 201.548 315.701 1.00 24.70 194 TYR A CA 1
ATOM 1924 C C . TYR A 1 133 ? 395.343 200.864 314.347 1.00 25.69 194 TYR A C 1
ATOM 1925 O O . TYR A 1 133 ? 394.730 199.794 314.237 1.00 31.37 194 TYR A O 1
ATOM 1943 N N . PRO A 1 134 ? 395.908 201.449 313.292 1.00 29.80 195 PRO A N 1
ATOM 1944 C CA . PRO A 1 134 ? 395.926 200.749 312.002 1.00 27.11 195 PRO A CA 1
ATOM 1945 C C . PRO A 1 134 ? 396.690 199.437 312.099 1.00 26.15 195 PRO A C 1
ATOM 1946 O O . PRO A 1 134 ? 397.727 199.347 312.759 1.00 30.37 195 PRO A O 1
ATOM 1957 N N . PHE A 1 135 ? 396.164 198.413 311.431 1.00 24.10 196 PHE A N 1
ATOM 1958 C CA . PHE A 1 135 ? 396.788 197.099 311.384 1.00 31.05 196 PHE A CA 1
ATOM 1959 C C . PHE A 1 135 ? 396.930 196.666 309.933 1.00 30.86 196 PHE A C 1
ATOM 1960 O O . PHE A 1 135 ? 396.113 197.022 309.080 1.00 32.82 196 PHE A O 1
ATOM 1977 N N . ASN A 1 136 ? 397.974 195.895 309.661 1.00 34.10 197 ASN A N 1
ATOM 1978 C CA . ASN A 1 136 ? 398.260 195.473 308.301 1.00 33.76 197 ASN A CA 1
ATOM 1979 C C . ASN A 1 136 ? 397.503 194.195 307.966 1.00 34.64 197 ASN A C 1
ATOM 1980 O O . ASN A 1 136 ? 397.074 193.459 308.859 1.00 38.44 197 ASN A O 1
ATOM 1991 N N . PRO A 1 137 ? 397.317 193.901 306.675 1.00 35.50 198 PRO A N 1
ATOM 1992 C CA . PRO A 1 137 ? 396.500 192.736 306.290 1.00 35.61 198 PRO A CA 1
ATOM 1993 C C . PRO A 1 137 ? 396.966 191.417 306.885 1.00 35.40 198 PRO A C 1
ATOM 1994 O O . PRO A 1 137 ? 396.200 190.446 306.853 1.00 35.29 198 PRO A O 1
ATOM 2005 N N . THR A 1 138 ? 398.183 191.346 307.421 1.00 42.02 199 THR A N 1
ATOM 2006 C CA . THR A 1 138 ? 398.709 190.090 307.938 1.00 42.51 199 THR A CA 1
ATOM 2007 C C . THR A 1 138 ? 398.111 189.699 309.283 1.00 42.84 199 THR A C 1
ATOM 2008 O O . THR A 1 138 ? 398.260 188.544 309.697 1.00 42.20 199 THR A O 1
ATOM 2019 N N . VAL A 1 139 ? 397.446 190.618 309.971 1.00 38.52 200 VAL A N 1
ATOM 2020 C CA . VAL A 1 139 ? 396.906 190.359 311.300 1.00 36.51 200 VAL A CA 1
ATOM 2021 C C . VAL A 1 139 ? 395.490 189.818 311.171 1.00 35.67 200 VAL A C 1
ATOM 2022 O O . VAL A 1 139 ? 394.658 190.379 310.449 1.00 34.40 200 VAL A O 1
ATOM 2035 N N . ASP A 1 140 ? 395.214 188.719 311.874 1.00 38.86 201 ASP A N 1
ATOM 2036 C CA . ASP A 1 140 ? 393.886 188.117 311.904 1.00 36.71 201 ASP A CA 1
ATOM 2037 C C . ASP A 1 140 ? 393.093 188.455 313.156 1.00 34.57 201 ASP A C 1
ATOM 2038 O O . ASP A 1 140 ? 391.866 188.545 313.085 1.00 35.90 201 ASP A O 1
ATOM 2047 N N . SER A 1 141 ? 393.757 188.634 314.295 1.00 35.24 202 SER A N 1
ATOM 2048 C CA . SER A 1 141 ? 393.088 189.032 315.525 1.00 32.79 202 SER A CA 1
ATOM 2049 C C . SER A 1 141 ? 394.018 189.939 316.315 1.00 26.54 202 SER A C 1
ATOM 2050 O O . SER A 1 141 ? 395.242 189.855 316.191 1.00 29.97 202 SER A O 1
ATOM 2058 N N . VAL A 1 142 ? 393.424 190.809 317.127 1.00 30.27 203 VAL A N 1
ATOM 2059 C CA . VAL A 1 142 ? 394.163 191.773 317.931 1.00 30.09 203 VAL A CA 1
ATOM 2060 C C . VAL A 1 142 ? 393.652 191.713 319.363 1.00 25.97 203 VAL A C 1
ATOM 2061 O O . VAL A 1 142 ? 392.442 191.617 319.598 1.00 25.71 203 VAL A O 1
ATOM 2074 N N . ALA A 1 143 ? 394.575 191.764 320.317 1.00 30.17 204 ALA A N 1
ATOM 2075 C CA . ALA A 1 143 ? 394.228 191.777 321.730 1.00 24.83 204 ALA A CA 1
ATOM 2076 C C . ALA A 1 143 ? 394.087 193.212 322.218 1.00 21.45 204 ALA A C 1
ATOM 2077 O O . ALA A 1 143 ? 394.912 194.072 321.900 1.00 30.15 204 ALA A O 1
ATOM 2084 N N . ILE A 1 144 ? 393.031 193.466 322.988 1.00 23.82 205 ILE A N 1
ATOM 2085 C CA . ILE A 1 144 ? 392.739 194.787 323.529 1.00 21.78 205 ILE A CA 1
ATOM 2086 C C . ILE A 1 144 ? 392.670 194.682 325.045 1.00 20.01 205 ILE A C 1
ATOM 2087 O O . ILE A 1 144 ? 391.983 193.806 325.581 1.00 30.05 205 ILE A O 1
ATOM 2103 N N . ILE A 1 145 ? 393.381 195.574 325.730 1.00 24.62 206 ILE A N 1
ATOM 2104 C CA . ILE A 1 145 ? 393.340 195.681 327.183 1.00 21.93 206 ILE A CA 1
ATOM 2105 C C . ILE A 1 145 ? 393.033 197.128 327.537 1.00 19.59 206 ILE A C 1
ATOM 2106 O O . ILE A 1 145 ? 393.716 198.043 327.066 1.00 25.09 206 ILE A O 1
ATOM 2122 N N . LEU A 1 146 ? 392.009 197.333 328.361 1.00 22.41 207 LEU A N 1
ATOM 2123 C CA . LEU A 1 146 ? 391.621 198.658 328.826 1.00 17.28 207 LEU A CA 1
ATOM 2124 C C . LEU A 1 146 ? 391.674 198.681 330.347 1.00 16.50 207 LEU A C 1
ATOM 2125 O O . LEU A 1 146 ? 391.074 197.825 331.004 1.00 24.20 207 LEU A O 1
ATOM 2141 N N . LYS A 1 147 ? 392.392 199.658 330.899 1.00 22.70 208 LYS A N 1
ATOM 2142 C CA . LYS A 1 147 ? 392.602 199.750 332.337 1.00 15.84 208 LYS A CA 1
ATOM 2143 C C . LYS A 1 147 ? 392.481 201.198 332.787 1.00 20.82 208 LYS A C 1
ATOM 2144 O O . LYS A 1 147 ? 392.587 202.133 331.989 1.00 25.94 208 LYS A O 1
ATOM 2163 N N . THR A 1 148 ? 392.250 201.366 334.088 1.00 21.91 209 THR A N 1
ATOM 2164 C CA . THR A 1 148 ? 392.324 202.673 334.729 1.00 18.84 209 THR A CA 1
ATOM 2165 C C . THR A 1 148 ? 393.197 202.567 335.973 1.00 22.37 209 THR A C 1
ATOM 2166 O O . THR A 1 148 ? 393.776 201.509 336.238 1.00 23.66 209 THR A O 1
ATOM 2177 N N . ASP A 1 149 ? 393.303 203.652 336.737 1.00 24.22 210 ASP A N 1
ATOM 2178 C CA . ASP A 1 149 ? 394.022 203.644 338.003 1.00 20.66 210 ASP A CA 1
ATOM 2179 C C . ASP A 1 149 ? 393.101 203.469 339.203 1.00 20.54 210 ASP A C 1
ATOM 2180 O O . ASP A 1 149 ? 393.574 203.519 340.342 1.00 28.24 210 ASP A O 1
ATOM 2189 N N . GLY A 1 150 ? 391.805 203.261 338.976 1.00 21.04 211 GLY A N 1
ATOM 2190 C CA . GLY A 1 150 ? 390.853 203.114 340.059 1.00 14.20 211 GLY A CA 1
ATOM 2191 C C . GLY A 1 150 ? 389.516 203.759 339.758 1.00 17.32 211 GLY A C 1
ATOM 2192 O O . GLY A 1 150 ? 388.550 203.577 340.504 1.00 17.45 211 GLY A O 1
ATOM 2196 N N . ARG A 1 151 ? 389.448 204.518 338.670 1.00 24.70 212 ARG A N 1
ATOM 2197 C CA . ARG A 1 151 ? 388.220 205.182 338.271 1.00 17.06 212 ARG A CA 1
ATOM 2198 C C . ARG A 1 151 ? 387.321 204.231 337.487 1.00 14.55 212 ARG A C 1
ATOM 2199 O O . ARG A 1 151 ? 387.781 203.212 336.967 1.00 19.92 212 ARG A O 1
ATOM 2220 N N . PRO A 1 152 ? 386.028 204.536 337.394 1.00 14.54 213 PRO A N 1
ATOM 2221 C CA . PRO A 1 152 ? 385.154 203.749 336.519 1.00 20.92 213 PRO A CA 1
ATOM 2222 C C . PRO A 1 152 ? 385.557 203.892 335.060 1.00 17.87 213 PRO A C 1
ATOM 2223 O O . PRO A 1 152 ? 386.088 204.919 334.632 1.00 19.91 213 PRO A O 1
ATOM 2234 N N . LEU A 1 153 ? 385.293 202.839 334.294 1.00 17.62 214 LEU A N 1
ATOM 2235 C CA . LEU A 1 153 ? 385.714 202.739 332.904 1.00 19.23 214 LEU A CA 1
ATOM 2236 C C . LEU A 1 153 ? 384.504 202.877 331.989 1.00 18.25 214 LEU A C 1
ATOM 2237 O O . LEU A 1 153 ? 383.520 202.146 332.139 1.00 18.54 214 LEU A O 1
ATOM 2253 N N . ASN A 1 154 ? 384.580 203.819 331.050 1.00 15.24 215 ASN A N 1
ATOM 2254 C CA . ASN A 1 154 ? 383.538 204.041 330.052 1.00 16.18 215 ASN A CA 1
ATOM 2255 C C . ASN A 1 154 ? 384.220 204.226 328.704 1.00 16.72 215 ASN A C 1
ATOM 2256 O O . ASN A 1 154 ? 384.767 205.297 328.425 1.00 26.65 215 ASN A O 1
ATOM 2267 N N . ALA A 1 155 ? 384.188 203.189 327.869 1.00 14.82 216 ALA A N 1
ATOM 2268 C CA . ALA A 1 155 ? 384.926 203.182 326.616 1.00 13.40 216 ALA A CA 1
ATOM 2269 C C . ALA A 1 155 ? 384.033 202.668 325.496 1.00 13.45 216 ALA A C 1
ATOM 2270 O O . ALA A 1 155 ? 382.943 202.138 325.727 1.00 22.43 216 ALA A O 1
ATOM 2277 N N . ARG A 1 156 ? 384.513 202.840 324.266 1.00 22.27 217 ARG A N 1
ATOM 2278 C CA . ARG A 1 156 ? 383.854 202.312 323.080 1.00 14.36 217 ARG A CA 1
ATOM 2279 C C . ARG A 1 156 ? 384.919 201.885 322.084 1.00 11.59 217 ARG A C 1
ATOM 2280 O O . ARG A 1 156 ? 385.736 202.705 321.658 1.00 21.35 217 ARG A O 1
ATOM 2301 N N . ILE A 1 157 ? 384.908 200.607 321.721 1.00 13.30 218 ILE A N 1
ATOM 2302 C CA . ILE A 1 157 ? 385.848 200.041 320.761 1.00 17.97 218 ILE A CA 1
ATOM 2303 C C . ILE A 1 157 ? 385.130 199.896 319.428 1.00 10.89 218 ILE A C 1
ATOM 2304 O O . ILE A 1 157 ? 384.022 199.350 319.370 1.00 20.17 218 ILE A O 1
ATOM 2320 N N . GLU A 1 158 ? 385.754 200.389 318.361 1.00 23.82 219 GLU A N 1
ATOM 2321 C CA . GLU A 1 158 ? 385.205 200.290 317.016 1.00 16.53 219 GLU A CA 1
ATOM 2322 C C . GLU A 1 158 ? 386.251 199.695 316.090 1.00 13.95 219 GLU A C 1
ATOM 2323 O O . GLU A 1 158 ? 387.404 200.136 316.085 1.00 18.97 219 GLU A O 1
ATOM 2335 N N . LEU A 1 159 ? 385.846 198.699 315.311 1.00 21.15 220 LEU A N 1
ATOM 2336 C CA . LEU A 1 159 ? 386.671 198.152 314.244 1.00 23.25 220 LEU A CA 1
ATOM 2337 C C . LEU A 1 159 ? 386.146 198.672 312.916 1.00 19.16 220 LEU A C 1
ATOM 2338 O O . LEU A 1 159 ? 384.955 198.538 312.619 1.00 23.62 220 LEU A O 1
ATOM 2354 N N . LEU A 1 160 ? 387.032 199.266 312.126 1.00 29.94 221 LEU A N 1
ATOM 2355 C CA . LEU A 1 160 ? 386.667 199.856 310.849 1.00 27.58 221 LEU A CA 1
ATOM 2356 C C . LEU A 1 160 ? 387.474 199.216 309.733 1.00 24.88 221 LEU A C 1
ATOM 2357 O O . LEU A 1 160 ? 388.671 198.958 309.885 1.00 21.25 221 LEU A O 1
ATOM 2373 N N . GLN A 1 161 ? 386.797 198.947 308.620 1.00 30.00 222 GLN A N 1
ATOM 2374 C CA . GLN A 1 161 ? 387.436 198.565 307.370 1.00 25.92 222 GLN A CA 1
ATOM 2375 C C . GLN A 1 161 ? 387.306 199.657 306.313 1.00 29.48 222 GLN A C 1
ATOM 2376 O O . GLN A 1 161 ? 387.459 199.374 305.121 1.00 39.72 222 GLN A O 1
ATOM 2390 N N . GLY A 1 162 ? 387.028 200.892 306.727 1.00 35.23 223 GLY A N 1
ATOM 2391 C CA . GLY A 1 162 ? 386.876 202.009 305.827 1.00 30.20 223 GLY A CA 1
ATOM 2392 C C . GLY A 1 162 ? 386.783 203.310 306.598 1.00 33.73 223 GLY A C 1
ATOM 2393 O O . GLY A 1 162 ? 386.848 203.331 307.830 1.00 38.30 223 GLY A O 1
ATOM 2397 N N . PRO A 1 163 ? 386.635 204.430 305.886 1.00 37.10 224 PRO A N 1
ATOM 2398 C CA . PRO A 1 163 ? 386.491 205.722 306.568 1.00 38.45 224 PRO A CA 1
ATOM 2399 C C . PRO A 1 163 ? 385.476 205.702 307.701 1.00 35.67 224 PRO A C 1
ATOM 2400 O O . PRO A 1 163 ? 385.846 205.938 308.854 1.00 42.15 224 PRO A O 1
ATOM 241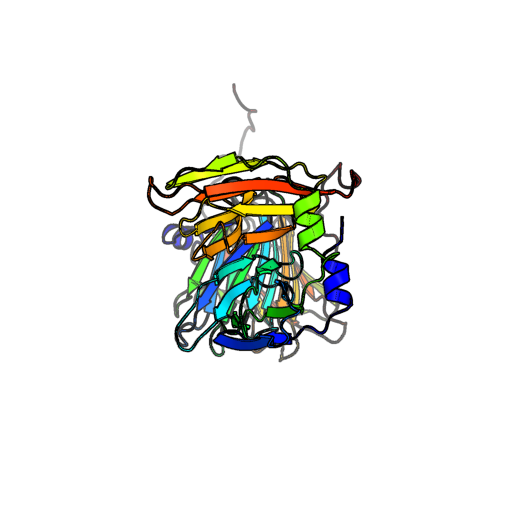1 N N . ASN A 1 164 ? 384.214 205.394 307.410 1.00 35.26 225 ASN A N 1
ATOM 2412 C CA . ASN A 1 164 ? 383.185 205.358 308.439 1.00 36.39 225 ASN A CA 1
ATOM 2413 C C . ASN A 1 164 ? 382.466 204.016 308.434 1.00 34.81 225 ASN A C 1
ATOM 2414 O O . ASN A 1 164 ? 381.280 203.931 308.758 1.00 35.40 225 ASN A O 1
ATOM 2425 N N . ASN A 1 165 ? 383.189 202.959 308.079 1.00 29.94 226 ASN A N 1
ATOM 2426 C CA . ASN A 1 165 ? 382.609 201.644 307.826 1.00 28.33 226 ASN A CA 1
ATOM 2427 C C . ASN A 1 165 ? 382.810 200.785 309.071 1.00 24.59 226 ASN A C 1
ATOM 2428 O O . ASN A 1 165 ? 383.821 200.100 309.221 1.00 27.82 226 ASN A O 1
ATOM 2439 N N . ASN A 1 166 ? 381.823 200.818 309.963 1.00 23.18 227 ASN A N 1
ATOM 2440 C CA . ASN A 1 166 ? 381.917 200.120 311.239 1.00 25.52 227 ASN A CA 1
ATOM 2441 C C . ASN A 1 166 ? 381.550 198.653 311.059 1.00 25.85 227 ASN A C 1
ATOM 2442 O O . ASN A 1 166 ? 380.456 198.334 310.581 1.00 27.99 227 ASN A O 1
ATOM 2453 N N . LYS A 1 167 ? 382.460 197.763 311.449 1.00 22.32 228 LYS A N 1
ATOM 2454 C CA . LYS A 1 167 ? 382.205 196.329 311.425 1.00 16.86 228 LYS A CA 1
ATOM 2455 C C . LYS A 1 167 ? 381.924 195.750 312.803 1.00 24.35 228 LYS A C 1
ATOM 2456 O O . LYS A 1 167 ? 381.153 194.792 312.913 1.00 27.58 228 LYS A O 1
ATOM 2475 N N . GLN A 1 168 ? 382.526 196.306 313.852 1.00 23.74 229 GLN A N 1
ATOM 2476 C CA . GLN A 1 168 ? 382.306 195.829 315.210 1.00 16.98 229 GLN A CA 1
ATOM 2477 C C . GLN A 1 168 ? 382.388 197.014 316.159 1.00 15.13 229 GLN A C 1
ATOM 2478 O O . GLN A 1 168 ? 383.320 197.817 316.065 1.00 21.30 229 GLN A O 1
ATOM 2492 N N . VAL A 1 169 ? 381.413 197.124 317.059 1.00 17.67 230 VAL A N 1
ATOM 2493 C CA . VAL A 1 169 ? 381.350 198.209 318.031 1.00 21.10 230 VAL A CA 1
ATOM 2494 C C . VAL A 1 169 ? 381.041 197.613 319.398 1.00 11.88 230 VAL A C 1
ATOM 2495 O O . VAL A 1 169 ? 380.115 196.806 319.532 1.00 13.28 230 VAL A O 1
ATOM 2508 N N . VAL A 1 170 ? 381.811 198.013 320.407 1.00 19.92 231 VAL A N 1
ATOM 2509 C CA . VAL A 1 170 ? 381.667 197.508 321.769 1.00 17.10 231 VAL A CA 1
ATOM 2510 C C . VAL A 1 170 ? 381.631 198.705 322.710 1.00 4.92 231 VAL A C 1
ATOM 2511 O O . VAL A 1 170 ? 382.664 199.343 322.946 1.00 17.00 231 VAL A O 1
ATOM 2524 N N . GLU A 1 171 ? 380.452 199.008 323.250 1.00 11.59 232 GLU A N 1
ATOM 2525 C CA . GLU A 1 171 ? 380.278 200.072 324.239 1.00 16.55 232 GLU A CA 1
ATOM 2526 C C . GLU A 1 171 ? 380.292 199.419 325.618 1.00 12.84 232 GLU A C 1
ATOM 2527 O O . GLU A 1 171 ? 379.282 198.875 326.071 1.00 22.12 232 GLU A O 1
ATOM 2539 N N . LEU A 1 172 ? 381.439 199.481 326.287 1.00 12.06 233 LEU A N 1
ATOM 2540 C CA . LEU A 1 172 ? 381.670 198.758 327.528 1.00 16.12 233 LEU A CA 1
ATOM 2541 C C . LEU A 1 172 ? 381.637 199.699 328.726 1.00 15.13 233 LEU A C 1
ATOM 2542 O O . LEU A 1 172 ? 381.885 200.902 328.605 1.00 14.23 233 LEU A O 1
ATOM 2558 N N . TYR A 1 173 ? 381.312 199.132 329.887 1.00 17.75 234 TYR A N 1
ATOM 2559 C CA . TYR A 1 173 ? 381.329 199.852 331.152 1.00 16.56 234 TYR A CA 1
ATOM 2560 C C . TYR A 1 173 ? 381.845 198.935 332.247 1.00 10.49 234 TYR A C 1
ATOM 2561 O O . TYR A 1 173 ? 381.432 197.777 332.346 1.00 22.87 234 TYR A O 1
ATOM 2579 N N . THR A 1 174 ? 382.745 199.463 333.069 1.00 15.85 235 THR A N 1
ATOM 2580 C CA . THR A 1 174 ? 383.257 198.753 334.231 1.00 19.85 235 THR A CA 1
ATOM 2581 C C . THR A 1 174 ? 383.302 199.712 335.411 1.00 14.90 235 THR A C 1
ATOM 2582 O O . THR A 1 174 ? 383.602 200.897 335.245 1.00 20.58 235 THR A O 1
ATOM 2593 N N . GLU A 1 175 ? 382.996 199.193 336.603 1.00 23.15 236 GLU A N 1
ATOM 2594 C CA . GLU A 1 175 ? 382.943 200.043 337.788 1.00 23.68 236 GLU A CA 1
ATOM 2595 C C . GLU A 1 175 ? 384.335 200.430 338.274 1.00 21.80 236 GLU A C 1
ATOM 2596 O O . GLU A 1 175 ? 384.504 201.502 338.864 1.00 24.67 236 GLU A O 1
ATOM 2608 N N . ASP A 1 176 ? 385.334 199.580 338.047 1.00 22.46 237 ASP A N 1
ATOM 2609 C CA . ASP A 1 176 ? 386.697 199.867 338.489 1.00 23.16 237 ASP A CA 1
ATOM 2610 C C . ASP A 1 176 ? 387.666 199.246 337.493 1.00 20.57 237 ASP A C 1
ATOM 2611 O O . ASP A 1 176 ? 387.821 198.022 337.458 1.00 23.85 237 ASP A O 1
ATOM 2620 N N . GLY A 1 177 ? 388.321 200.089 336.693 1.00 12.65 238 GLY A N 1
ATOM 2621 C CA . GLY A 1 177 ? 389.265 199.584 335.711 1.00 18.96 238 GLY A CA 1
ATOM 2622 C C . GLY A 1 177 ? 390.455 198.881 336.332 1.00 19.85 238 GLY A C 1
ATOM 2623 O O . GLY A 1 177 ? 390.985 197.926 335.759 1.00 22.71 238 GLY A O 1
ATOM 2627 N N . LEU A 1 178 ? 390.901 199.344 337.501 1.00 24.41 239 LEU A N 1
ATOM 2628 C CA . LEU A 1 178 ? 392.015 198.688 338.178 1.00 20.90 239 LEU A CA 1
ATOM 2629 C C . LEU A 1 178 ? 391.624 197.290 338.642 1.00 25.50 239 LEU A C 1
ATOM 2630 O O . LEU A 1 178 ? 392.357 196.320 338.415 1.00 25.52 239 LEU A O 1
ATOM 2646 N N . ASP A 1 179 ? 390.468 197.170 339.295 1.00 29.27 240 ASP A N 1
ATOM 2647 C CA . ASP A 1 179 ? 390.014 195.879 339.797 1.00 21.93 240 ASP A CA 1
ATOM 2648 C C . ASP A 1 179 ? 389.451 194.994 338.694 1.00 22.01 240 ASP A C 1
ATOM 2649 O O . ASP A 1 179 ? 389.596 193.768 338.757 1.00 23.28 240 ASP A O 1
ATOM 2658 N N . ARG A 1 180 ? 388.822 195.585 337.681 1.00 28.99 241 ARG A N 1
ATOM 2659 C CA . ARG A 1 180 ? 388.080 194.845 336.660 1.00 20.12 241 ARG A CA 1
ATOM 2660 C C . ARG A 1 180 ? 388.558 195.265 335.276 1.00 19.73 241 AR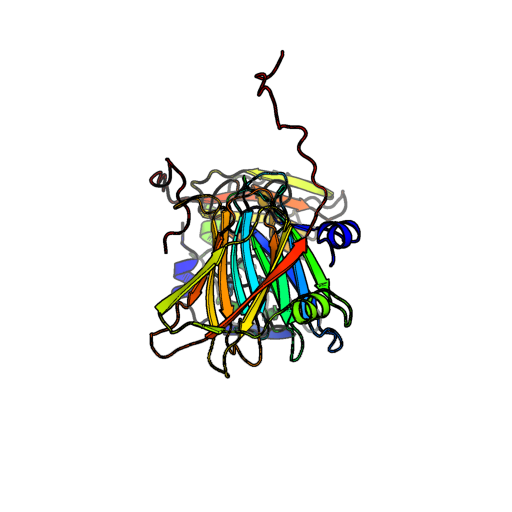G A C 1
ATOM 2661 O O . ARG A 1 180 ? 387.863 195.989 334.555 1.00 24.50 241 ARG A O 1
ATOM 2682 N N . PRO A 1 181 ? 389.742 194.821 334.867 1.00 23.12 242 PRO A N 1
ATOM 2683 C CA . PRO A 1 181 ? 390.225 195.170 333.528 1.00 21.42 242 PRO A CA 1
ATOM 2684 C C . PRO A 1 181 ? 389.373 194.532 332.442 1.00 18.14 242 PRO A C 1
ATOM 2685 O O . PRO A 1 181 ? 388.755 193.484 332.638 1.00 23.61 242 PRO A O 1
ATOM 2696 N N . PHE A 1 182 ? 389.346 195.186 331.283 1.00 25.31 243 PHE A N 1
ATOM 2697 C CA . PHE A 1 182 ? 388.583 194.723 330.131 1.00 21.98 243 PHE A CA 1
ATOM 2698 C C . PHE A 1 182 ? 389.516 194.022 329.151 1.00 21.00 243 PHE A C 1
ATOM 2699 O O . PHE A 1 182 ? 390.395 194.658 328.560 1.00 21.81 243 PHE A O 1
ATOM 2716 N N . PHE A 1 183 ? 389.318 192.718 328.982 1.00 26.27 244 PHE A N 1
ATOM 2717 C CA . PHE A 1 183 ? 390.029 191.924 327.992 1.00 22.16 244 PHE A CA 1
ATOM 2718 C C . PHE A 1 183 ? 389.082 191.589 326.848 1.00 24.25 244 PHE A C 1
ATOM 2719 O O . PHE A 1 183 ? 387.894 191.334 327.071 1.00 28.77 244 PHE A O 1
ATOM 2736 N N . ALA A 1 184 ? 389.606 191.598 325.625 1.00 21.93 245 ALA A N 1
ATOM 2737 C CA . ALA A 1 184 ? 388.800 191.272 324.458 1.00 22.33 245 ALA A CA 1
ATOM 2738 C C . ALA A 1 184 ? 389.711 191.063 323.259 1.00 18.20 245 ALA A C 1
ATOM 2739 O O . ALA A 1 184 ? 390.731 191.740 323.110 1.00 26.63 245 ALA A O 1
ATOM 2746 N N . ILE A 1 185 ? 389.324 190.119 322.407 1.00 23.33 246 ILE A N 1
ATOM 2747 C CA . ILE A 1 185 ? 390.015 189.841 321.153 1.00 28.17 246 ILE A CA 1
ATOM 2748 C C . ILE A 1 185 ? 389.093 190.237 320.011 1.00 25.71 246 ILE A C 1
ATOM 2749 O O . ILE A 1 185 ? 387.929 189.819 319.970 1.00 25.05 246 ILE A O 1
ATOM 2765 N N . VAL A 1 186 ? 389.610 191.042 319.090 1.00 24.84 247 VAL A N 1
ATOM 2766 C CA . VAL A 1 186 ? 388.866 191.494 317.922 1.00 22.32 247 VAL A CA 1
ATOM 2767 C C . VAL A 1 186 ? 389.493 190.850 316.696 1.00 25.50 247 VAL A C 1
ATOM 2768 O O . VAL A 1 186 ? 390.665 191.098 316.387 1.00 29.18 247 VAL A O 1
ATOM 2781 N N . GLU A 1 187 ? 388.720 190.018 316.005 1.00 29.57 248 GLU A N 1
ATOM 2782 C CA . GLU A 1 187 ? 389.177 189.420 314.760 1.00 29.26 248 GLU A CA 1
ATOM 2783 C C . GLU A 1 187 ? 389.154 190.465 313.654 1.00 30.87 248 GLU A C 1
ATOM 2784 O O . GLU A 1 187 ? 388.225 191.271 313.562 1.00 31.47 248 GLU A O 1
ATOM 2796 N N . THR A 1 188 ? 390.185 190.450 312.813 1.00 33.34 249 THR A N 1
ATOM 2797 C CA . THR A 1 188 ? 390.372 191.459 311.771 1.00 30.35 249 THR A CA 1
ATOM 2798 C C . THR A 1 188 ? 390.601 190.770 310.432 1.00 28.65 249 THR A C 1
ATOM 2799 O O . THR A 1 188 ? 391.708 190.798 309.883 1.00 32.38 249 THR A O 1
ATOM 2810 N N . PRO A 1 189 ? 389.571 190.134 309.880 1.00 29.97 250 PRO A N 1
ATOM 2811 C CA . PRO A 1 189 ? 389.697 189.571 308.533 1.00 31.55 250 PRO A CA 1
ATOM 2812 C C . PRO A 1 189 ? 389.759 190.664 307.478 1.00 34.43 250 PRO A C 1
ATOM 2813 O O . PRO A 1 189 ? 389.161 191.734 307.620 1.00 38.77 250 PRO A O 1
ATOM 2824 N N . GLY A 1 190 ? 390.500 190.384 306.410 1.00 28.31 251 GLY A N 1
ATOM 2825 C CA . GLY A 1 190 ? 390.587 191.305 305.294 1.00 27.17 251 GLY A CA 1
ATOM 2826 C C . GLY A 1 190 ? 391.713 192.312 305.413 1.00 28.59 251 GLY A C 1
ATOM 2827 O O . GLY A 1 190 ? 392.759 192.021 305.999 1.00 30.43 251 GLY A O 1
ATOM 2831 N N . SER A 1 191 ? 391.505 193.502 304.853 1.00 27.92 252 SER A N 1
ATOM 2832 C CA . SER A 1 191 ? 392.516 194.549 304.841 1.00 29.73 252 SER A CA 1
ATOM 2833 C C . SER A 1 191 ? 391.864 195.872 305.209 1.00 27.18 252 SER A C 1
ATOM 2834 O O . SER A 1 191 ? 390.640 196.014 305.180 1.00 27.26 252 SER A O 1
ATOM 2842 N N . GLY A 1 192 ? 392.701 196.846 305.556 1.00 28.13 253 GLY A N 1
ATOM 2843 C CA . GLY A 1 192 ? 392.196 198.143 305.955 1.00 28.73 253 GLY A CA 1
ATOM 2844 C C . GLY A 1 192 ? 391.561 198.168 307.324 1.00 31.58 253 GLY A C 1
ATOM 2845 O O . GLY A 1 192 ? 390.766 199.066 307.612 1.00 34.50 253 GLY A O 1
ATOM 2849 N N . ASN A 1 193 ? 391.891 197.206 308.180 1.00 32.39 254 ASN A N 1
ATOM 2850 C CA . ASN A 1 193 ? 391.303 197.122 309.510 1.00 27.20 254 ASN A CA 1
ATOM 2851 C C . ASN A 1 193 ? 391.934 198.170 310.419 1.00 22.46 254 ASN A C 1
ATOM 2852 O O . ASN A 1 193 ? 393.159 198.212 310.572 1.00 28.50 254 ASN A O 1
ATOM 2863 N N . VAL A 1 194 ? 391.098 199.012 311.021 1.00 26.28 255 VAL A N 1
ATOM 2864 C CA . VAL A 1 194 ? 391.543 200.071 311.919 1.00 26.81 255 VAL A CA 1
ATOM 2865 C C . VAL A 1 194 ? 390.719 199.993 313.196 1.00 20.24 255 VAL A C 1
ATOM 2866 O O . VAL A 1 194 ? 389.485 199.989 313.144 1.00 20.68 255 VAL A O 1
ATOM 2879 N N . VAL A 1 195 ? 391.399 199.939 314.338 1.00 25.27 256 VAL A N 1
ATOM 2880 C CA . VAL A 1 195 ? 390.750 199.854 315.640 1.00 18.13 256 VAL A CA 1
ATOM 2881 C C . VAL A 1 195 ? 390.747 201.243 316.262 1.00 21.12 256 VAL A C 1
ATOM 2882 O O . VAL A 1 195 ? 391.808 201.845 316.462 1.00 23.87 256 VAL A O 1
ATOM 2895 N N . ARG A 1 196 ? 389.558 201.755 316.564 1.00 20.80 257 ARG A N 1
ATOM 2896 C CA . ARG A 1 196 ? 389.391 203.041 317.229 1.00 18.29 257 ARG A CA 1
ATOM 2897 C C . ARG A 1 196 ? 388.890 202.799 318.647 1.00 19.12 257 ARG A C 1
ATOM 2898 O O . ARG A 1 196 ? 387.843 202.174 318.840 1.00 24.02 257 ARG A O 1
ATOM 2919 N N . VAL A 1 197 ? 389.635 203.295 319.630 1.00 23.60 258 VAL A N 1
ATOM 2920 C CA . VAL A 1 197 ? 389.259 203.215 321.037 1.00 15.33 258 VAL A CA 1
ATOM 2921 C C . VAL A 1 197 ? 388.833 204.609 321.474 1.00 13.39 258 VAL A C 1
ATOM 2922 O O . VAL A 1 197 ? 389.631 205.552 321.425 1.00 23.10 258 VAL A O 1
ATOM 2935 N N . VAL A 1 198 ? 387.580 204.741 321.898 1.00 13.37 259 VAL A N 1
ATOM 2936 C CA . VAL A 1 198 ? 386.988 206.029 322.240 1.00 13.09 259 VAL A CA 1
ATOM 2937 C C . VAL A 1 198 ? 386.679 206.029 323.730 1.00 19.18 259 VAL A C 1
ATOM 2938 O O . VAL A 1 198 ? 385.941 205.165 324.219 1.00 23.80 259 VAL A O 1
ATOM 2951 N N . ASN A 1 199 ? 387.237 207.001 324.448 1.00 19.60 260 ASN A N 1
ATOM 2952 C CA . ASN A 1 199 ? 386.976 207.178 325.875 1.00 14.47 260 ASN A CA 1
ATOM 2953 C C . ASN A 1 199 ? 385.811 208.149 326.012 1.00 14.24 260 ASN A C 1
ATOM 2954 O O . ASN A 1 199 ? 385.980 209.363 325.885 1.00 20.28 260 ASN A O 1
ATOM 2965 N N . THR A 1 200 ? 384.621 207.614 326.273 1.00 15.49 261 THR A N 1
ATOM 2966 C CA . THR A 1 200 ? 383.408 208.421 326.312 1.00 17.17 261 THR A CA 1
ATOM 2967 C C . THR A 1 200 ? 383.180 209.101 327.656 1.00 22.06 261 THR A C 1
ATOM 2968 O O . THR A 1 200 ? 382.220 209.867 327.785 1.00 20.98 261 THR A O 1
ATOM 2979 N N . ALA A 1 201 ? 384.027 208.848 328.651 1.00 17.63 262 ALA A N 1
ATOM 2980 C CA . ALA A 1 201 ? 383.880 209.497 329.941 1.00 22.27 262 ALA A CA 1
ATOM 2981 C C . ALA A 1 201 ? 384.296 210.964 329.850 1.00 22.84 262 ALA A C 1
ATOM 2982 O O . ALA A 1 201 ? 384.994 211.365 328.917 1.00 25.17 262 ALA A O 1
ATOM 2989 N N . PRO A 1 202 ? 383.871 211.789 330.808 1.00 21.86 263 PRO A N 1
ATOM 2990 C CA . PRO A 1 202 ? 384.305 213.192 330.817 1.00 20.41 263 PRO A CA 1
ATOM 2991 C C . PRO A 1 202 ? 385.817 213.304 330.932 1.00 24.33 263 PRO A C 1
ATOM 2992 O O . PRO A 1 202 ? 386.531 212.335 331.194 1.00 27.98 263 PRO A O 1
ATOM 3003 N N . VAL A 1 203 ? 386.305 214.534 330.754 1.00 23.46 264 VAL A N 1
ATOM 3004 C CA . VAL A 1 203 ? 387.740 214.758 330.593 1.00 23.73 264 VAL A CA 1
ATOM 3005 C C . VAL A 1 203 ? 388.529 214.246 331.791 1.00 27.91 264 VAL A C 1
ATOM 3006 O O . VAL A 1 203 ? 389.675 213.805 331.643 1.00 30.44 264 VAL A O 1
ATOM 3019 N N . GLU A 1 204 ? 387.946 214.289 332.987 1.00 26.08 265 GLU A N 1
ATOM 3020 C CA . GLU A 1 204 ? 388.660 213.937 334.206 1.00 23.21 265 GLU A CA 1
ATOM 3021 C C . GLU A 1 204 ? 388.624 212.440 334.507 1.00 22.84 265 GLU A C 1
ATOM 3022 O O . GLU A 1 204 ? 388.840 212.047 335.659 1.00 29.15 265 GLU A O 1
ATOM 3034 N N . PHE A 1 205 ? 388.361 211.600 333.507 1.00 20.58 266 PHE A N 1
ATOM 3035 C CA . PHE A 1 205 ? 388.343 210.145 333.668 1.00 17.78 266 PHE A CA 1
ATOM 3036 C C . PHE A 1 205 ? 389.173 209.500 332.564 1.00 20.30 266 PHE A C 1
ATOM 3037 O O . PHE A 1 205 ? 388.629 208.912 331.622 1.00 23.86 266 PHE A O 1
ATOM 3054 N N . PRO A 1 206 ? 390.497 209.586 332.652 1.00 21.94 267 PRO A N 1
ATOM 3055 C CA . PRO A 1 206 ? 391.347 208.936 331.650 1.00 13.34 267 PRO A CA 1
ATOM 3056 C C . PRO A 1 206 ? 391.401 207.428 331.847 1.00 16.29 267 PRO A C 1
ATOM 3057 O O . PRO A 1 206 ? 391.100 206.899 332.918 1.00 29.66 267 PRO A O 1
ATOM 3068 N N . LEU A 1 207 ? 391.794 206.732 330.781 1.00 19.64 268 LEU A N 1
ATOM 3069 C CA . LEU A 1 207 ? 391.978 205.288 330.811 1.00 18.86 268 LEU A CA 1
ATOM 3070 C C . LEU A 1 207 ? 393.273 204.929 330.094 1.00 15.47 268 LEU A C 1
ATOM 3071 O O . LEU A 1 207 ? 393.896 205.760 329.430 1.00 20.85 268 LEU A O 1
ATOM 3087 N N . TYR A 1 208 ? 393.675 203.670 330.242 1.00 15.47 269 TYR A N 1
ATOM 3088 C CA . TYR A 1 208 ? 394.861 203.132 329.593 1.00 19.60 269 TYR A CA 1
ATOM 3089 C C . TYR A 1 208 ? 394.449 202.058 328.596 1.00 19.56 269 TYR A C 1
ATOM 3090 O O . TYR A 1 208 ? 393.564 201.245 328.879 1.00 26.64 269 TYR A O 1
ATOM 3108 N N . ALA A 1 209 ? 395.090 202.059 327.430 1.00 25.73 270 ALA A N 1
ATOM 3109 C CA . ALA A 1 209 ? 394.759 201.133 326.359 1.00 21.68 270 ALA A CA 1
ATOM 3110 C C . ALA A 1 209 ? 396.027 200.525 325.782 1.00 23.46 270 ALA A C 1
ATOM 3111 O O . ALA A 1 209 ? 397.102 201.127 325.827 1.00 27.69 270 ALA A O 1
ATOM 3118 N N . SER A 1 210 ? 395.885 199.321 325.235 1.00 26.48 271 SER A N 1
ATOM 3119 C CA . SER A 1 210 ? 396.987 198.647 324.556 1.00 30.19 271 SER A CA 1
ATOM 3120 C C . SER A 1 210 ? 396.384 197.672 323.557 1.00 28.33 271 SER A C 1
ATOM 3121 O O . SER A 1 210 ? 395.850 196.632 323.952 1.00 32.25 271 SER A O 1
ATOM 3129 N N . VAL A 1 211 ? 396.465 198.007 322.272 1.00 26.34 272 VAL A N 1
ATOM 3130 C CA . VAL A 1 211 ? 395.962 197.164 321.195 1.00 26.94 272 VAL A CA 1
ATOM 3131 C C . VAL A 1 211 ? 397.162 196.648 320.413 1.00 27.20 272 VAL A C 1
ATOM 3132 O O . VAL A 1 211 ? 397.844 197.418 319.726 1.00 28.89 272 VAL A O 1
ATOM 3145 N N . ASP A 1 212 ? 397.414 195.347 320.514 1.00 32.25 273 ASP A N 1
ATOM 3146 C CA . ASP A 1 212 ? 398.533 194.701 319.849 1.00 31.30 273 ASP A CA 1
ATOM 3147 C C . ASP A 1 212 ? 398.019 193.681 318.843 1.00 32.23 273 ASP A C 1
ATOM 3148 O O . ASP A 1 212 ? 396.856 193.273 318.878 1.00 39.75 273 ASP A O 1
ATOM 3157 N N . ALA A 1 213 ? 398.904 193.277 317.937 1.00 33.55 274 ALA A N 1
ATOM 3158 C CA . ALA A 1 213 ? 398.593 192.179 317.036 1.00 34.81 274 ALA A CA 1
ATOM 3159 C C . ALA A 1 213 ? 398.636 190.866 317.806 1.00 35.55 274 ALA A C 1
ATOM 3160 O O . ALA A 1 213 ? 399.605 190.584 318.518 1.00 35.57 274 ALA A O 1
ATOM 3167 N N . TYR A 1 214 ? 397.584 190.061 317.666 1.00 36.50 275 TYR A N 1
ATOM 3168 C CA . TYR A 1 214 ? 397.459 188.817 318.417 1.00 36.43 275 TYR A CA 1
ATOM 3169 C C . TYR A 1 214 ? 397.749 187.597 317.550 1.00 35.25 275 TYR A C 1
ATOM 3170 O O . TYR A 1 214 ? 398.611 186.781 317.889 1.00 37.48 275 TYR A O 1
ATOM 3188 N N . ARG A 1 215 ? 397.040 187.456 316.434 1.00 40.65 276 ARG A N 1
ATOM 3189 C CA . ARG A 1 215 ? 397.206 186.327 315.529 1.00 42.68 276 ARG A CA 1
ATOM 3190 C C . ARG A 1 215 ? 397.528 186.846 314.136 1.00 42.46 276 ARG A C 1
ATOM 3191 O O . ARG A 1 215 ? 396.711 187.542 313.525 1.00 43.04 276 ARG A O 1
ATOM 3212 N N . VAL A 1 216 ? 398.714 186.504 313.637 1.00 45.56 277 VAL A N 1
ATOM 3213 C CA . VAL A 1 216 ? 399.155 186.885 312.301 1.00 45.88 277 VAL A CA 1
ATOM 3214 C C . VAL A 1 216 ? 399.409 185.613 311.507 1.00 44.98 277 VAL A C 1
ATOM 3215 O O . VAL A 1 216 ? 400.115 184.713 311.976 1.00 46.24 277 VAL A O 1
ATOM 3228 N N . GLY A 1 217 ? 398.831 185.538 310.310 1.00 48.14 278 GLY A N 1
ATOM 3229 C CA . GLY A 1 217 ? 398.899 184.330 309.511 1.00 50.19 278 GLY A CA 1
ATOM 3230 C C . GLY A 1 217 ? 399.991 184.338 308.461 1.00 51.49 278 GLY A C 1
ATOM 3231 O O . GLY A 1 217 ? 400.480 183.276 308.066 1.00 53.74 278 GLY A O 1
ATOM 3235 N N . GLY A 1 218 ? 400.384 185.521 308.000 1.00 53.30 279 GLY A N 1
ATOM 3236 C CA . GLY A 1 218 ? 401.389 185.597 306.951 1.00 54.83 279 GLY A CA 1
ATOM 3237 C C . GLY A 1 218 ? 400.932 184.993 305.642 1.00 53.58 279 GLY A C 1
ATOM 3238 O O . GLY A 1 218 ? 401.691 184.252 305.004 1.00 53.35 279 GLY A O 1
ATOM 3242 N N . GLY A 1 219 ? 399.704 185.291 305.224 1.00 60.97 280 GLY A N 1
ATOM 3243 C CA . GLY A 1 219 ? 399.156 184.703 304.017 1.00 62.37 280 GLY A CA 1
ATOM 3244 C C . GLY A 1 219 ? 399.827 185.193 302.750 1.00 63.73 280 GLY A C 1
ATOM 3245 O O . GLY A 1 219 ? 400.527 184.429 302.078 1.00 64.08 280 GLY A O 1
ATOM 3249 N N . GLY A 1 220 ? 399.624 186.464 302.412 1.00 64.03 281 GLY A N 1
ATOM 3250 C CA . GLY A 1 220 ? 400.239 187.039 301.232 1.00 61.67 281 GLY A CA 1
ATOM 3251 C C . GLY A 1 220 ? 399.901 186.291 299.959 1.00 64.11 281 GLY A C 1
ATOM 3252 O O . GLY A 1 220 ? 400.787 186.006 299.147 1.00 64.55 281 GLY A O 1
ATOM 3256 N N . ASP A 1 221 ? 398.625 185.963 299.773 1.00 63.93 282 ASP A N 1
ATOM 3257 C CA . ASP A 1 221 ? 398.161 185.244 298.593 1.00 63.14 282 ASP A CA 1
ATOM 3258 C C . ASP A 1 221 ? 397.663 186.255 297.569 1.00 63.49 282 ASP A C 1
ATOM 3259 O O . ASP A 1 221 ? 396.748 187.036 297.856 1.00 63.70 282 ASP A O 1
ATOM 3268 N N . TRP A 1 222 ? 398.262 186.239 296.381 1.00 57.67 283 TRP A N 1
ATOM 3269 C CA . TRP A 1 222 ? 397.964 187.198 295.324 1.00 57.75 283 TRP A CA 1
ATOM 3270 C C . TRP A 1 222 ? 397.541 186.492 294.042 1.00 56.84 283 TRP A C 1
ATOM 3271 O O . TRP A 1 222 ? 397.972 186.847 292.943 1.00 57.64 283 TRP A O 1
ATOM 3292 N N . ALA A 1 223 ? 396.688 185.475 294.170 1.00 58.19 284 ALA A N 1
ATOM 3293 C CA . ALA A 1 223 ? 396.166 184.801 292.986 1.00 56.69 284 ALA A CA 1
ATOM 3294 C C . ALA A 1 223 ? 395.098 185.644 292.301 1.00 56.97 284 ALA A C 1
ATOM 3295 O O . ALA A 1 223 ? 394.957 185.600 291.073 1.00 57.63 284 ALA A O 1
ATOM 3302 N N . ASP A 1 224 ? 394.338 186.420 293.077 1.00 56.97 285 ASP A N 1
ATOM 3303 C CA . ASP A 1 224 ? 393.289 187.255 292.503 1.00 57.45 285 ASP A CA 1
ATOM 3304 C C . ASP A 1 224 ? 393.844 188.436 291.716 1.00 55.45 285 ASP A C 1
ATOM 3305 O O . ASP A 1 224 ? 393.080 189.110 291.018 1.00 55.67 285 ASP A O 1
ATOM 3314 N N . ASP A 1 225 ? 395.143 188.708 291.813 1.00 47.38 286 ASP A N 1
ATOM 3315 C CA . ASP A 1 225 ? 395.718 189.832 291.086 1.00 46.28 286 ASP A CA 1
ATOM 3316 C C . ASP A 1 225 ? 395.717 189.545 289.591 1.00 47.09 286 ASP A C 1
ATOM 3317 O O . ASP A 1 225 ? 396.251 188.528 289.138 1.00 50.44 286 ASP A O 1
ATOM 3326 N N . GLY A 1 226 ? 395.116 190.452 288.823 1.00 35.57 287 GLY A N 1
ATOM 3327 C CA . GLY A 1 226 ? 394.960 190.314 287.395 1.00 29.09 287 GLY A CA 1
ATOM 3328 C C . GLY A 1 226 ? 393.595 190.803 286.968 1.00 29.59 287 GLY A C 1
ATOM 3329 O O . GLY A 1 226 ? 392.930 191.555 287.688 1.00 28.23 287 GLY A O 1
ATOM 3333 N N . LEU A 1 227 ? 393.174 190.371 285.783 1.00 32.58 288 LEU A N 1
ATOM 3334 C CA . LEU A 1 227 ? 391.875 190.775 285.264 1.00 26.95 288 LEU A CA 1
ATOM 3335 C C . LEU A 1 227 ? 390.765 190.326 286.206 1.00 29.25 288 LEU A C 1
ATOM 3336 O O . LEU A 1 227 ? 390.769 189.200 286.709 1.00 30.82 288 LEU A O 1
ATOM 3352 N N . MET A 1 228 ? 389.809 191.220 286.445 1.00 31.23 289 MET A N 1
ATOM 3353 C CA . MET A 1 228 ? 388.654 190.917 287.281 1.00 30.53 289 MET A CA 1
ATOM 3354 C C . MET A 1 228 ? 387.552 190.334 286.406 1.00 27.56 289 MET A C 1
ATOM 3355 O O . MET A 1 228 ? 387.070 190.997 285.481 1.00 32.36 289 MET A O 1
ATOM 3369 N N . ILE A 1 229 ? 387.155 189.101 286.701 1.00 36.27 290 ILE A N 1
ATOM 3370 C CA . ILE A 1 229 ? 386.154 188.378 285.926 1.00 37.20 290 ILE A CA 1
ATOM 3371 C C . ILE A 1 229 ? 384.892 188.249 286.765 1.00 39.53 290 ILE A C 1
ATOM 3372 O O . ILE A 1 229 ? 384.953 187.897 287.948 1.00 40.20 290 ILE A O 1
ATOM 3388 N N . GLY A 1 230 ? 383.751 188.538 286.150 1.00 45.13 291 GLY A N 1
ATOM 3389 C CA . GLY A 1 230 ? 382.482 188.445 286.835 1.00 46.82 291 GLY A CA 1
ATOM 3390 C C . GLY A 1 230 ? 382.062 187.003 287.046 1.00 46.92 291 GLY A C 1
ATOM 3391 O O . GLY A 1 230 ? 382.715 186.051 286.617 1.00 46.81 291 GLY A O 1
ATOM 3395 N N . ARG A 1 231 ? 380.936 186.846 287.738 1.00 42.16 292 ARG A N 1
ATOM 3396 C CA . ARG A 1 231 ? 380.407 185.515 288.003 1.00 40.43 292 ARG A CA 1
ATOM 3397 C C . ARG A 1 231 ? 380.135 184.782 286.696 1.00 38.47 292 ARG A C 1
ATOM 3398 O O . ARG A 1 231 ? 379.546 185.341 285.767 1.00 40.53 292 ARG A O 1
ATOM 3406 N N . ALA A 1 232 ? 380.568 183.527 286.629 1.00 42.10 293 ALA A N 1
ATOM 3407 C CA . ALA A 1 232 ? 380.376 182.690 285.454 1.00 44.54 293 ALA A CA 1
ATOM 3408 C C . ALA A 1 232 ? 379.225 181.726 285.704 1.00 46.48 293 ALA A C 1
ATOM 3409 O O . ALA A 1 232 ? 379.189 181.050 286.738 1.00 46.45 293 ALA A O 1
ATOM 3411 N N . PHE A 1 233 ? 378.295 181.663 284.758 1.00 42.55 294 PHE A N 1
ATOM 3412 C CA . PHE A 1 233 ? 377.099 180.845 284.915 1.00 38.97 294 PHE A CA 1
ATOM 3413 C C . PHE A 1 233 ? 376.629 180.295 283.573 1.00 40.36 294 PHE A C 1
ATOM 3414 O O . PHE A 1 233 ? 377.282 179.437 282.979 1.00 43.60 294 PHE A O 1
ATOM 3422 N N . UNK B 1 1 ? 355.771 204.419 281.908 1.00 53.11 62 UNK B N 1
ATOM 3423 C CA . UNK B 1 1 ? 354.676 205.133 282.553 1.00 54.05 62 UNK B CA 1
ATOM 3424 C C . UNK B 1 1 ? 355.191 205.994 283.701 1.00 54.92 62 UNK B C 1
ATOM 3425 O O . UNK B 1 1 ? 354.708 207.104 283.923 1.00 57.42 62 UNK B O 1
ATOM 3427 N N . UNK B 1 2 ? 356.175 205.473 284.430 1.00 49.43 63 UNK B N 1
ATOM 3428 C CA . UNK B 1 2 ? 356.793 206.174 285.547 1.00 49.36 63 UNK B CA 1
ATOM 3429 C C . UNK B 1 2 ? 358.306 206.100 285.408 1.00 48.81 63 UNK B C 1
ATOM 3430 O O . UNK B 1 2 ? 358.843 205.081 284.964 1.00 47.72 63 UNK B O 1
ATOM 3432 N N . UNK B 1 3 ? 358.987 207.180 285.782 1.00 45.24 64 UNK B N 1
ATOM 3433 C CA . UNK B 1 3 ? 360.440 207.223 285.710 1.00 46.08 64 UNK B CA 1
ATOM 3434 C C . UNK B 1 3 ? 361.044 206.908 287.073 1.00 44.23 64 UNK B C 1
ATOM 3435 O O . UNK B 1 3 ? 360.661 207.504 288.085 1.00 42.89 64 UNK B O 1
ATOM 3437 N N . UNK B 1 4 ? 361.992 205.968 287.098 1.00 40.17 65 UNK B N 1
ATOM 3438 C CA . UNK B 1 4 ? 362.672 205.650 288.348 1.00 37.61 65 UNK B CA 1
ATOM 3439 C C . UNK B 1 4 ? 363.380 206.870 288.920 1.00 38.11 65 UNK B C 1
ATOM 3440 O O . UNK B 1 4 ? 363.519 206.991 290.142 1.00 39.47 65 UNK B O 1
ATOM 3442 N N . UNK B 1 5 ? 363.831 207.782 288.056 1.00 39.16 66 UNK B N 1
ATOM 3443 C CA . UNK B 1 5 ? 364.479 208.999 288.532 1.00 37.95 66 UNK B CA 1
ATOM 3444 C C . UNK B 1 5 ? 363.518 209.867 289.332 1.00 39.19 66 UNK B C 1
ATOM 3445 O O . UNK B 1 5 ? 363.929 210.519 290.299 1.00 37.90 66 UNK B O 1
ATOM 3447 N N . UNK B 1 6 ? 362.242 209.897 288.943 1.00 39.57 67 UNK B N 1
ATOM 3448 C CA . UNK B 1 6 ? 361.263 210.688 289.681 1.00 38.20 67 UNK B CA 1
ATOM 3449 C C . UNK B 1 6 ? 361.120 210.185 291.111 1.00 40.33 67 UNK B C 1
ATOM 3450 O O . UNK B 1 6 ? 361.069 210.976 292.059 1.00 39.80 67 UNK B O 1
ATOM 3452 N N . UNK B 1 7 ? 361.053 208.864 291.286 1.00 38.77 68 UNK B N 1
ATOM 3453 C CA . UNK B 1 7 ? 360.940 208.301 292.627 1.00 37.55 68 UNK B CA 1
ATOM 3454 C C . UNK B 1 7 ? 362.239 208.467 293.405 1.00 39.57 68 UNK B C 1
ATOM 3455 O O . UNK B 1 7 ? 362.228 208.860 294.577 1.00 38.83 68 UNK B O 1
ATOM 3457 N N . TRP B 1 8 ? 363.373 208.172 292.765 1.00 36.78 69 TRP B N 1
ATOM 3458 C CA . TRP B 1 8 ? 364.659 208.263 293.444 1.00 33.16 69 TRP B CA 1
ATOM 3459 C C . TRP B 1 8 ? 364.988 209.691 293.862 1.00 36.89 69 TRP B C 1
ATOM 3460 O O . TRP B 1 8 ? 365.798 209.887 294.773 1.00 39.82 69 TRP B O 1
ATOM 3481 N N . ASP B 1 9 ? 364.380 210.690 293.219 1.00 40.09 70 ASP B N 1
ATOM 3482 C CA . ASP B 1 9 ? 364.616 212.076 293.606 1.00 39.71 70 ASP B CA 1
ATOM 3483 C C . ASP B 1 9 ? 363.867 212.452 294.878 1.00 40.15 70 ASP B C 1
ATOM 3484 O O . ASP B 1 9 ? 364.315 213.336 295.616 1.00 41.62 70 ASP B O 1
ATOM 3493 N N . ASN B 1 10 ? 362.736 211.803 295.152 1.00 42.17 71 ASN B N 1
ATOM 3494 C CA . ASN B 1 10 ? 361.961 212.039 296.369 1.00 42.92 71 ASN B CA 1
ATOM 3495 C C . ASN B 1 10 ? 362.253 210.987 297.429 1.00 41.97 71 ASN B C 1
ATOM 3496 O O . ASN B 1 10 ? 361.363 210.585 298.183 1.00 44.67 71 ASN B O 1
ATOM 3507 N N . SER B 1 11 ? 363.498 210.525 297.504 1.00 38.00 72 SER B N 1
ATOM 3508 C CA . SER B 1 11 ? 363.904 209.475 298.425 1.00 34.60 72 SER B CA 1
ATOM 3509 C C . SER B 1 11 ? 365.084 209.965 299.255 1.00 38.36 72 SER B C 1
ATOM 3510 O O . SER B 1 11 ? 365.554 211.097 299.104 1.00 43.63 72 SER B O 1
ATOM 3518 N N . SER B 1 12 ? 365.564 209.094 300.141 1.00 36.20 73 SER B N 1
ATOM 3519 C CA . SER B 1 12 ? 366.703 209.378 301.013 1.00 33.21 73 SER B CA 1
ATOM 3520 C C . SER B 1 12 ? 367.711 208.251 300.838 1.00 33.42 73 SER B C 1
ATOM 3521 O O . SER B 1 12 ? 367.748 207.302 301.634 1.00 34.04 73 SER B O 1
ATOM 3529 N N . PRO B 1 13 ? 368.545 208.318 299.800 1.00 28.32 74 PRO B N 1
ATOM 3530 C CA . PRO B 1 13 ? 369.474 207.214 299.534 1.00 29.55 74 PRO B CA 1
ATOM 3531 C C . PRO B 1 13 ? 370.452 207.005 300.679 1.00 25.09 74 PRO B C 1
ATOM 3532 O O . PRO B 1 13 ? 370.840 207.943 301.378 1.00 28.96 74 PRO B O 1
ATOM 3543 N N . VAL B 1 14 ? 370.847 205.749 300.862 1.00 23.72 75 VAL B N 1
ATOM 3544 C CA . VAL B 1 14 ? 371.774 205.343 301.911 1.00 18.81 75 VAL B CA 1
ATOM 3545 C C . VAL B 1 14 ? 372.988 204.708 301.250 1.00 18.32 75 VAL B C 1
ATOM 3546 O O . VAL B 1 14 ? 372.847 203.813 300.409 1.00 25.45 75 VAL B O 1
ATOM 3559 N N . ILE B 1 15 ? 374.174 205.171 301.628 1.00 16.54 76 ILE B N 1
ATOM 3560 C CA . ILE B 1 15 ? 375.414 204.641 301.075 1.00 17.88 76 ILE B CA 1
ATOM 3561 C C . ILE B 1 15 ? 375.742 203.325 301.763 1.00 14.57 76 ILE B C 1
ATOM 3562 O O . ILE B 1 15 ? 375.692 203.223 302.994 1.00 23.19 76 ILE B O 1
ATOM 3578 N N . VAL B 1 16 ? 376.070 202.311 300.968 1.00 15.73 77 VAL B N 1
ATOM 3579 C CA . VAL B 1 16 ? 376.510 201.013 301.467 1.00 16.80 77 VAL B CA 1
ATOM 3580 C C . VAL B 1 16 ? 377.904 200.776 300.907 1.00 14.96 77 VAL B C 1
ATOM 3581 O O . VAL B 1 16 ? 378.077 200.647 299.688 1.00 21.84 77 VAL B O 1
ATOM 3594 N N . GLN B 1 17 ? 378.897 200.716 301.789 1.00 13.69 78 GLN B N 1
ATOM 3595 C CA . GLN B 1 17 ? 380.274 200.532 301.358 1.00 15.25 78 GLN B CA 1
ATOM 3596 C C . GLN B 1 17 ? 380.510 199.092 300.915 1.00 16.12 78 GLN B C 1
ATOM 3597 O O . GLN B 1 17 ? 379.748 198.179 301.239 1.00 19.56 78 GLN B O 1
ATOM 3611 N N . GLY B 1 18 ? 381.587 198.898 300.159 1.00 16.82 79 GLY B N 1
ATOM 3612 C CA . GLY B 1 18 ? 381.962 197.569 299.727 1.00 21.96 79 GLY B CA 1
ATOM 3613 C C . GLY B 1 18 ? 382.210 196.643 300.898 1.00 19.90 79 GLY B C 1
ATOM 3614 O O . GLY B 1 18 ? 383.039 196.936 301.763 1.00 24.75 79 GLY B O 1
ATOM 3618 N N . GLY B 1 19 ? 381.499 195.519 300.934 1.00 22.35 80 GLY B N 1
ATOM 3619 C CA . GLY B 1 19 ? 381.616 194.570 302.018 1.00 16.90 80 GLY B CA 1
ATOM 3620 C C . GLY B 1 19 ? 380.695 194.819 303.192 1.00 19.07 80 GLY B C 1
ATOM 3621 O O . GLY B 1 19 ? 380.678 194.005 304.124 1.00 29.38 80 GLY B O 1
ATOM 3625 N N . SER B 1 20 ? 379.928 195.905 303.180 1.00 16.88 81 SER B N 1
ATOM 3626 C CA . SER B 1 20 ? 379.070 196.274 304.292 1.00 16.93 81 SER B CA 1
ATOM 3627 C C . SER B 1 20 ? 377.653 195.750 304.067 1.00 15.54 81 SER B C 1
ATOM 3628 O O . SER B 1 20 ? 377.377 195.009 303.119 1.00 20.64 81 SER B O 1
ATOM 3636 N N . LEU B 1 21 ? 376.739 196.145 304.951 1.00 23.75 82 LEU B N 1
ATOM 3637 C CA . LEU B 1 21 ? 375.368 195.656 304.917 1.00 14.60 82 LEU B CA 1
ATOM 3638 C C . LEU B 1 21 ? 374.492 196.597 305.727 1.00 14.60 82 LEU B C 1
ATOM 3639 O O . LEU B 1 21 ? 374.810 196.900 306.880 1.00 27.56 82 LEU B O 1
ATOM 3655 N N . ARG B 1 22 ? 373.397 197.052 305.126 1.00 13.59 83 ARG B N 1
ATOM 3656 C CA . ARG B 1 22 ? 372.364 197.797 305.826 1.00 17.67 83 ARG B CA 1
ATOM 3657 C C . ARG B 1 22 ? 371.063 197.009 305.775 1.00 17.12 83 ARG B C 1
ATOM 3658 O O . ARG B 1 22 ? 370.837 196.212 304.859 1.00 20.50 83 ARG B O 1
ATOM 3679 N N . THR B 1 23 ? 370.211 197.233 306.770 1.00 19.13 84 THR B N 1
ATOM 3680 C CA . THR B 1 23 ? 368.950 196.519 306.892 1.00 17.47 84 THR B CA 1
ATOM 3681 C C . THR B 1 23 ? 367.822 197.503 307.159 1.00 12.16 84 THR B C 1
ATOM 3682 O O . THR B 1 23 ? 368.019 198.550 307.780 1.00 20.42 84 THR B O 1
ATOM 3693 N N . TRP B 1 24 ? 366.636 197.152 306.673 1.00 18.05 85 TRP B N 1
ATOM 3694 C CA . TRP B 1 24 ? 365.416 197.899 306.926 1.00 17.12 85 TRP B CA 1
ATOM 3695 C C . TRP B 1 24 ? 364.424 196.978 307.620 1.00 20.26 85 TRP B C 1
ATOM 3696 O O . TRP B 1 24 ? 364.485 195.757 307.466 1.00 21.51 85 TRP B O 1
ATOM 3717 N N . SER B 1 25 ? 363.521 197.565 308.400 1.00 24.77 86 SER B N 1
ATOM 3718 C CA . SER B 1 25 ? 362.503 196.806 309.114 1.00 18.86 86 SER B CA 1
ATOM 3719 C C . SER B 1 25 ? 361.132 197.367 308.779 1.00 21.71 86 SER B C 1
ATOM 3720 O O . SER B 1 25 ? 360.920 198.581 308.850 1.00 23.57 86 SER B O 1
ATOM 3728 N N . PHE B 1 26 ? 360.208 196.480 308.411 1.00 20.34 87 PHE B N 1
ATOM 3729 C CA . PHE B 1 26 ? 358.828 196.843 308.094 1.00 23.55 87 PHE B CA 1
ATOM 3730 C C . PHE B 1 26 ? 357.913 195.891 308.859 1.00 22.92 87 PHE B C 1
ATOM 3731 O O . PHE B 1 26 ? 357.500 194.854 308.334 1.00 30.11 87 PHE B O 1
ATOM 3748 N N . ALA B 1 27 ? 357.602 196.247 310.104 1.00 30.21 88 ALA B N 1
ATOM 3749 C CA . ALA B 1 27 ? 356.684 195.471 310.925 1.00 28.37 88 ALA B CA 1
ATOM 3750 C C . ALA B 1 27 ? 355.224 195.829 310.682 1.00 28.44 88 ALA B C 1
ATOM 3751 O O . ALA B 1 27 ? 354.340 195.105 311.151 1.00 35.64 88 ALA B O 1
ATOM 3758 N N . ASN B 1 28 ? 354.952 196.910 309.967 1.00 28.04 89 ASN B N 1
ATOM 3759 C CA . ASN B 1 28 ? 353.578 197.335 309.731 1.00 29.30 89 ASN B CA 1
ATOM 3760 C C . ASN B 1 28 ? 352.918 196.412 308.715 1.00 35.52 89 ASN B C 1
ATOM 3761 O O . ASN B 1 28 ? 353.408 196.304 307.583 1.00 36.12 89 ASN B O 1
ATOM 3772 N N . PRO B 1 29 ? 351.818 195.731 309.059 1.00 37.92 90 PRO B N 1
ATOM 3773 C CA . PRO B 1 29 ? 351.168 194.847 308.077 1.00 33.50 90 PRO B CA 1
ATOM 3774 C C . PRO B 1 29 ? 350.558 195.579 306.895 1.00 32.97 90 PRO B C 1
ATOM 3775 O O . PRO B 1 29 ? 350.261 194.936 305.881 1.00 37.18 90 PRO B O 1
ATOM 3786 N N . ALA B 1 30 ? 350.357 196.894 306.987 1.00 35.47 91 ALA B N 1
ATOM 3787 C CA . ALA B 1 30 ? 349.818 197.647 305.863 1.00 36.29 91 ALA B CA 1
ATOM 3788 C C . ALA B 1 30 ? 350.786 197.720 304.690 1.00 36.54 91 ALA B C 1
ATOM 3789 O O . ALA B 1 30 ? 350.381 198.137 303.600 1.00 38.50 91 ALA B O 1
ATOM 3796 N N . ILE B 1 31 ? 352.043 197.326 304.885 1.00 34.84 92 ILE B N 1
ATOM 3797 C CA . ILE B 1 31 ? 353.065 197.394 303.842 1.00 33.51 92 ILE B CA 1
ATOM 3798 C C . ILE B 1 31 ? 352.968 196.108 303.025 1.00 34.16 92 ILE B C 1
ATOM 3799 O O . ILE B 1 31 ? 353.438 195.052 303.449 1.00 31.37 92 ILE B O 1
ATOM 3815 N N . GLU B 1 32 ? 352.353 196.194 301.843 1.00 33.82 93 GLU B N 1
ATOM 3816 C CA . GLU B 1 32 ? 352.207 195.015 300.996 1.00 35.53 93 GLU B CA 1
ATOM 3817 C C . GLU B 1 32 ? 353.511 194.659 300.291 1.00 35.84 93 GLU B C 1
ATOM 3818 O O . GLU B 1 32 ? 353.825 193.475 300.129 1.00 33.56 93 GLU B O 1
ATOM 3830 N N . SER B 1 33 ? 354.280 195.661 299.869 1.00 33.49 94 SER B N 1
ATOM 3831 C CA . SER B 1 33 ? 355.519 195.411 299.144 1.00 30.44 94 SER B CA 1
ATOM 3832 C C . SER B 1 33 ? 356.425 196.626 299.272 1.00 30.42 94 SER B C 1
ATOM 3833 O O . SER B 1 33 ? 355.974 197.732 299.577 1.00 31.26 94 SER B O 1
ATOM 3841 N N . VAL B 1 34 ? 357.716 196.400 299.034 1.00 28.21 95 VAL B N 1
ATOM 3842 C CA . VAL B 1 34 ? 358.735 197.440 299.108 1.00 26.19 95 VAL B CA 1
ATOM 3843 C C . VAL B 1 34 ? 359.512 197.458 297.799 1.00 27.61 95 VAL B C 1
ATOM 3844 O O . VAL B 1 34 ? 359.870 196.403 297.264 1.00 27.26 95 VAL B O 1
ATOM 3857 N N . GLN B 1 35 ? 359.770 198.657 297.283 1.00 27.39 96 GLN B N 1
ATOM 3858 C CA . GLN B 1 35 ? 360.534 198.834 296.056 1.00 28.63 96 GLN B CA 1
ATOM 3859 C C . GLN B 1 35 ? 361.976 199.175 296.405 1.00 23.72 96 GLN B C 1
ATOM 3860 O O . GLN B 1 35 ? 362.229 200.082 297.203 1.00 29.19 96 GLN B O 1
ATOM 3874 N N . VAL B 1 36 ? 362.914 198.448 295.803 1.00 23.91 97 VAL B N 1
ATOM 3875 C CA . VAL B 1 36 ? 364.339 198.586 296.086 1.00 20.59 97 VAL B CA 1
ATOM 3876 C C . VAL B 1 36 ? 365.001 199.233 294.879 1.00 19.90 97 VAL B C 1
ATOM 3877 O O . VAL B 1 36 ? 364.924 198.706 293.762 1.00 26.24 97 VAL B O 1
ATOM 3890 N N . LEU B 1 37 ? 365.654 200.371 295.102 1.00 21.26 98 LEU B N 1
ATOM 3891 C CA . LEU B 1 37 ? 366.387 201.085 294.065 1.00 18.66 98 LEU B CA 1
ATOM 3892 C C . LEU B 1 37 ? 367.850 201.187 294.471 1.00 19.90 98 LEU B C 1
ATOM 3893 O O . LEU B 1 37 ? 368.159 201.645 295.576 1.00 25.73 98 LEU B O 1
ATOM 3909 N N . LEU B 1 38 ? 368.744 200.763 293.581 1.00 18.75 99 LEU B N 1
ATOM 3910 C CA . LEU B 1 38 ? 370.181 200.826 293.809 1.00 18.69 99 LEU B CA 1
ATOM 3911 C C . LEU B 1 38 ? 370.850 201.613 292.691 1.00 20.14 99 LEU B C 1
ATOM 3912 O O . LEU B 1 38 ? 370.533 201.427 291.512 1.00 27.01 99 LEU B O 1
ATOM 3928 N N . LYS B 1 39 ? 371.779 202.490 293.069 1.00 20.00 100 LYS B N 1
ATOM 3929 C CA . LYS B 1 39 ? 372.547 203.282 292.119 1.00 18.66 100 LYS B CA 1
ATOM 3930 C C . LYS B 1 39 ? 373.997 203.347 292.580 1.00 14.82 100 LYS B C 1
ATOM 3931 O O . LYS B 1 39 ? 374.349 202.875 293.663 1.00 22.74 100 LYS B O 1
ATOM 3950 N N . THR B 1 40 ? 374.844 203.934 291.734 1.00 19.71 101 THR B N 1
ATOM 3951 C CA . THR B 1 40 ? 376.232 204.214 292.076 1.00 15.83 101 THR B CA 1
ATOM 3952 C C . THR B 1 40 ? 376.621 205.547 291.451 1.00 18.04 101 THR B C 1
ATOM 3953 O O . THR B 1 40 ? 375.825 206.189 290.760 1.00 21.66 101 THR B O 1
ATOM 3964 N N . GLU B 1 41 ? 377.850 205.973 291.716 1.00 31.20 102 GLU B N 1
ATOM 3965 C CA . GLU B 1 41 ? 378.419 207.167 291.088 1.00 26.22 102 GLU B CA 1
ATOM 3966 C C . GLU B 1 41 ? 379.245 206.803 289.859 1.00 27.63 102 GLU B C 1
ATOM 3967 O O . GLU B 1 41 ? 380.394 207.217 289.714 1.00 35.20 102 GLU B O 1
ATOM 3979 N N . GLY B 1 42 ? 378.662 206.023 288.952 1.00 19.49 103 GLY B N 1
ATOM 3980 C CA . GLY B 1 42 ? 379.299 205.675 287.704 1.00 21.56 103 GLY B CA 1
ATOM 3981 C C . GLY B 1 42 ? 380.118 204.402 287.729 1.00 16.99 103 GLY B C 1
ATOM 3982 O O . GLY B 1 42 ? 380.396 203.843 286.663 1.00 21.35 103 GLY B O 1
ATOM 3986 N N . ARG B 1 43 ? 380.513 203.927 288.905 1.00 12.83 104 ARG B N 1
ATOM 3987 C CA . ARG B 1 43 ? 381.275 202.695 288.996 1.00 14.07 104 ARG B CA 1
ATOM 3988 C C . ARG B 1 43 ? 380.339 201.488 289.041 1.00 14.20 104 ARG B C 1
ATOM 3989 O O . ARG B 1 43 ? 379.145 201.625 289.315 1.00 19.24 104 ARG B O 1
ATOM 4010 N N . PRO B 1 44 ? 380.857 200.292 288.762 1.00 14.33 105 PRO B N 1
ATOM 4011 C CA . PRO B 1 44 ? 379.993 199.107 288.715 1.00 16.42 105 PRO B CA 1
ATOM 4012 C C . PRO B 1 44 ? 379.307 198.833 290.046 1.00 17.60 105 PRO B C 1
ATOM 4013 O O . PRO B 1 44 ? 379.762 199.244 291.116 1.00 24.81 105 PRO B O 1
ATOM 4024 N N . LEU B 1 45 ? 378.185 198.122 289.960 1.00 20.97 106 LEU B N 1
ATOM 4025 C CA . LEU B 1 45 ? 377.394 197.724 291.114 1.00 13.90 106 LEU B CA 1
ATOM 4026 C C . LEU B 1 45 ? 377.429 196.210 291.268 1.00 9.17 106 LEU B C 1
ATOM 4027 O O . LEU B 1 45 ? 377.363 195.474 290.279 1.00 26.23 106 LEU B O 1
ATOM 4043 N N . ASP B 1 46 ? 377.533 195.750 292.512 1.00 19.80 107 ASP B N 1
ATOM 4044 C CA . ASP B 1 46 ? 377.527 194.320 292.811 1.00 18.27 107 ASP B CA 1
ATOM 4045 C C . ASP B 1 46 ? 376.967 194.151 294.216 1.00 17.63 107 ASP B C 1
ATOM 4046 O O . ASP B 1 46 ? 377.674 194.400 295.197 1.00 25.17 107 ASP B O 1
ATOM 4055 N N . ALA B 1 47 ? 375.706 193.734 294.315 1.00 14.16 108 ALA B N 1
ATOM 4056 C CA . ALA B 1 47 ? 375.014 193.692 295.594 1.00 15.44 108 ALA B CA 1
ATOM 4057 C C . ALA B 1 47 ? 374.190 192.420 295.708 1.00 12.81 108 ALA B C 1
ATOM 4058 O O . ALA B 1 47 ? 373.813 191.802 294.710 1.00 19.73 108 ALA B O 1
ATOM 4065 N N . ASP B 1 48 ? 373.920 192.037 296.952 1.00 22.87 109 ASP B N 1
ATOM 4066 C CA . ASP B 1 48 ? 372.977 190.977 297.276 1.00 15.43 109 ASP B CA 1
ATOM 4067 C C . ASP B 1 48 ? 371.776 191.594 297.975 1.00 7.50 109 ASP B C 1
ATOM 4068 O O . ASP B 1 48 ? 371.936 192.359 298.931 1.00 24.59 109 ASP B O 1
ATOM 4077 N N . VAL B 1 49 ? 370.580 191.271 297.494 1.00 14.51 110 VAL B N 1
ATOM 4078 C CA . VAL B 1 49 ? 369.333 191.715 298.102 1.00 14.45 110 VAL B CA 1
ATOM 4079 C C . VAL B 1 49 ? 368.607 190.483 298.617 1.00 14.71 110 VAL B C 1
ATOM 4080 O O . VAL B 1 49 ? 368.348 189.545 297.855 1.00 20.28 110 VAL B O 1
ATOM 4093 N N . GLU B 1 50 ? 368.286 190.482 299.908 1.00 19.40 111 GLU B N 1
ATOM 4094 C CA . GLU B 1 50 ? 367.604 189.362 300.535 1.00 20.60 111 GLU B CA 1
ATOM 4095 C C . GLU B 1 50 ? 366.446 189.869 301.379 1.00 14.95 111 GLU B C 1
ATOM 4096 O O . GLU B 1 50 ? 366.488 190.972 301.930 1.00 16.89 111 GLU B O 1
ATOM 4108 N N . LEU B 1 51 ? 365.405 189.049 301.462 1.00 19.06 112 LEU B N 1
ATOM 4109 C CA . LEU B 1 51 ? 364.280 189.277 302.356 1.00 19.17 112 LEU B CA 1
ATOM 4110 C C . LEU B 1 51 ? 364.401 188.297 303.513 1.00 20.69 112 LEU B C 1
ATOM 4111 O O . LEU B 1 51 ? 364.470 187.084 303.296 1.00 24.72 112 LEU B O 1
ATOM 4127 N N . TRP B 1 52 ? 364.445 188.822 304.733 1.00 21.91 113 TRP B N 1
ATOM 4128 C CA . TRP B 1 52 ? 364.548 188.012 305.938 1.00 20.83 113 TRP B CA 1
ATOM 4129 C C . TRP B 1 52 ? 363.218 188.059 306.675 1.00 20.98 113 TRP B C 1
ATOM 4130 O O . TRP B 1 52 ? 362.699 189.144 306.954 1.00 22.33 113 TRP B O 1
ATOM 4151 N N . GLN B 1 53 ? 362.668 186.884 306.981 1.00 18.67 114 GLN B N 1
ATOM 4152 C CA . GLN B 1 53 ? 361.390 186.779 307.672 1.00 23.55 114 GLN B CA 1
ATOM 4153 C C . GLN B 1 53 ? 361.544 186.186 309.066 1.00 31.34 114 GLN B C 1
ATOM 4154 O O . GLN B 1 53 ? 361.115 186.797 310.050 1.00 27.74 114 GLN B O 1
ATOM 4168 N N . GLY B 1 54 ? 362.145 185.005 309.179 1.00 29.97 115 GLY B N 1
ATOM 4169 C CA . GLY B 1 54 ? 362.360 184.379 310.461 1.00 23.37 115 GLY B CA 1
ATOM 4170 C C . GLY B 1 54 ? 363.822 184.390 310.853 1.00 24.85 115 GLY B C 1
ATOM 4171 O O . GLY B 1 54 ? 364.650 185.061 310.230 1.00 32.51 115 GLY B O 1
ATOM 4175 N N . PRO B 1 55 ? 364.170 183.646 311.905 1.00 26.09 116 PRO B N 1
ATOM 4176 C CA . PRO B 1 55 ? 365.585 183.590 312.308 1.00 26.23 116 PRO B CA 1
ATOM 4177 C C . PRO B 1 55 ? 366.506 183.073 311.217 1.00 21.58 116 PRO B C 1
ATOM 4178 O O . PRO B 1 55 ? 367.634 183.564 311.083 1.00 23.13 116 PRO B O 1
ATOM 4189 N N . ASP B 1 56 ? 366.058 182.095 310.424 1.00 28.07 117 ASP B N 1
ATOM 4190 C CA . ASP B 1 56 ? 366.928 181.456 309.443 1.00 28.93 117 ASP B CA 1
ATOM 4191 C C . ASP B 1 56 ? 366.207 181.206 308.122 1.00 28.50 117 ASP B C 1
ATOM 4192 O O . ASP B 1 56 ? 366.555 180.272 307.391 1.00 32.12 117 ASP B O 1
ATOM 4201 N N . ASN B 1 57 ? 365.209 182.022 307.796 1.00 24.65 118 ASN B N 1
ATOM 4202 C CA . ASN B 1 57 ? 364.453 181.886 306.559 1.00 25.39 118 ASN B CA 1
ATOM 4203 C C . ASN B 1 57 ? 364.680 183.112 305.687 1.00 25.74 118 ASN B C 1
ATOM 4204 O O . ASN B 1 57 ? 364.467 184.245 306.133 1.00 20.80 118 ASN B O 1
ATOM 4215 N N . THR B 1 58 ? 365.115 182.881 304.449 1.00 25.88 119 THR B N 1
ATOM 4216 C CA . THR B 1 58 ? 365.269 183.935 303.447 1.00 21.08 119 THR B CA 1
ATOM 4217 C C . THR B 1 58 ? 364.476 183.515 302.216 1.00 22.43 119 THR B C 1
ATOM 4218 O O . THR B 1 58 ? 365.010 182.865 301.306 1.00 25.58 119 THR B O 1
ATOM 4229 N N . PRO B 1 59 ? 363.185 183.859 302.155 1.00 21.16 120 PRO B N 1
ATOM 4230 C CA . PRO B 1 59 ? 362.344 183.376 301.051 1.00 20.79 120 PRO B CA 1
ATOM 4231 C C . PRO B 1 59 ? 362.494 184.143 299.746 1.00 19.42 120 PRO B C 1
ATOM 4232 O O . PRO B 1 59 ? 361.829 183.782 298.766 1.00 25.27 120 PRO B O 1
ATOM 4243 N N . HIS B 1 60 ? 363.327 185.179 299.692 1.00 23.94 121 HIS B N 1
ATOM 4244 C CA . HIS B 1 60 ? 363.433 186.005 298.491 1.00 16.55 121 HIS B CA 1
ATOM 4245 C C . HIS B 1 60 ? 364.804 186.668 298.496 1.00 18.20 121 HIS B C 1
ATOM 4246 O O . HIS B 1 60 ? 365.040 187.589 299.282 1.00 27.92 121 HIS B O 1
ATOM 4260 N N . LYS B 1 61 ? 365.699 186.207 297.622 1.00 14.50 122 LYS B N 1
ATOM 4261 C CA . LYS B 1 61 ? 367.049 186.748 297.540 1.00 19.66 122 LYS B CA 1
ATOM 4262 C C . LYS B 1 61 ? 367.418 186.991 296.084 1.00 19.76 122 LYS B C 1
ATOM 4263 O O . LYS B 1 61 ? 366.872 186.362 295.174 1.00 15.98 122 LYS B O 1
ATOM 4282 N N . MET B 1 62 ? 368.358 187.911 295.877 1.00 22.92 123 MET B N 1
ATOM 4283 C CA . MET B 1 62 ? 368.719 188.369 294.543 1.00 14.34 123 MET B CA 1
ATOM 4284 C C . MET B 1 62 ? 370.200 188.716 294.494 1.00 13.42 123 MET B C 1
ATOM 4285 O O . MET B 1 62 ? 370.684 189.498 295.317 1.00 21.42 123 MET B O 1
ATOM 4299 N N . ARG B 1 63 ? 370.908 188.137 293.529 1.00 17.96 124 ARG B N 1
ATOM 4300 C CA . ARG B 1 63 ? 372.312 188.438 293.263 1.00 13.74 124 ARG B CA 1
ATOM 4301 C C . ARG B 1 63 ? 372.345 189.372 292.057 1.00 18.05 124 ARG B C 1
ATOM 4302 O O . ARG B 1 63 ? 371.902 188.997 290.966 1.00 21.26 124 ARG B O 1
ATOM 4323 N N . VAL B 1 64 ? 372.868 190.582 292.247 1.00 16.09 125 VAL B N 1
ATOM 4324 C CA . VAL B 1 64 ? 372.695 191.672 291.293 1.00 12.89 125 VAL B CA 1
ATOM 4325 C C . VAL B 1 64 ? 374.054 192.166 290.818 1.00 17.78 125 VAL B C 1
ATOM 4326 O O . VAL B 1 64 ? 375.003 192.263 291.602 1.00 19.70 125 VAL B O 1
ATOM 4339 N N . TYR B 1 65 ? 374.138 192.480 289.526 1.00 18.51 126 TYR B N 1
ATOM 4340 C CA . TYR B 1 65 ? 375.333 193.057 288.924 1.00 21.35 126 TYR B CA 1
ATOM 4341 C C . TYR B 1 65 ? 374.920 194.068 287.866 1.00 14.16 126 TYR B C 1
ATOM 4342 O O . TYR B 1 65 ? 374.096 193.758 287.002 1.00 22.83 126 TYR B O 1
ATOM 4360 N N . VAL B 1 66 ? 375.486 195.271 287.938 1.00 12.36 127 VAL B N 1
ATOM 4361 C CA . VAL B 1 66 ? 375.264 196.315 286.943 1.00 18.77 127 VAL B CA 1
ATOM 4362 C C . VAL B 1 66 ? 376.614 196.915 286.573 1.00 20.94 127 VAL B C 1
ATOM 4363 O O . VAL B 1 66 ? 377.389 197.297 287.456 1.00 19.88 127 VAL B O 1
ATOM 4376 N N . GLU B 1 67 ? 376.890 197.002 285.269 1.00 21.66 128 GLU B N 1
ATOM 4377 C CA . GLU B 1 67 ? 378.186 197.504 284.818 1.00 20.82 128 GLU B CA 1
ATOM 4378 C C . GLU B 1 67 ? 378.381 198.967 285.199 1.00 20.50 128 GLU B C 1
ATOM 4379 O O . GLU B 1 67 ? 379.476 199.362 285.615 1.00 24.31 128 GLU B O 1
ATOM 4391 N N . ASP B 1 68 ? 377.342 199.786 285.056 1.00 21.58 129 ASP B N 1
ATOM 4392 C CA . ASP B 1 68 ? 377.400 201.203 285.398 1.00 20.85 129 ASP B CA 1
ATOM 4393 C C . ASP B 1 68 ? 376.153 201.551 286.196 1.00 24.02 129 ASP B C 1
ATOM 4394 O O . ASP B 1 68 ? 375.037 201.451 285.678 1.00 30.20 129 ASP B O 1
ATOM 4403 N N . GLY B 1 69 ? 376.343 201.964 287.452 1.00 19.48 130 GLY B N 1
ATOM 4404 C CA . GLY B 1 69 ? 375.213 202.271 288.310 1.00 18.03 130 GLY B CA 1
ATOM 4405 C C . GLY B 1 69 ? 374.634 203.656 288.128 1.00 18.53 130 GLY B C 1
ATOM 4406 O O . GLY B 1 69 ? 373.458 203.865 288.438 1.00 23.58 130 GLY B O 1
ATOM 4410 N N . ALA B 1 70 ? 375.429 204.609 287.637 1.00 20.84 131 ALA B N 1
ATOM 4411 C CA . ALA B 1 70 ? 374.898 205.946 287.387 1.00 20.98 131 ALA B CA 1
ATOM 4412 C C . ALA B 1 70 ? 373.991 205.958 286.164 1.00 25.12 131 ALA B C 1
ATOM 4413 O O . ALA B 1 70 ? 372.904 206.545 286.195 1.00 29.49 131 ALA B O 1
ATOM 4420 N N . LEU B 1 71 ? 374.425 205.319 285.077 1.00 25.10 132 LEU B N 1
ATOM 4421 C CA . LEU B 1 71 ? 373.600 205.257 283.876 1.00 25.62 132 LEU B CA 1
ATOM 4422 C C . LEU B 1 71 ? 372.361 204.400 284.102 1.00 23.93 132 LEU B C 1
ATOM 4423 O O . LEU B 1 71 ? 371.266 204.751 283.650 1.00 28.63 132 LEU B O 1
ATOM 4439 N N . ARG B 1 72 ? 372.513 203.280 284.804 1.00 24.31 133 ARG B N 1
ATOM 4440 C CA . ARG B 1 72 ? 371.462 202.281 284.944 1.00 19.43 133 ARG B CA 1
ATOM 4441 C C . ARG B 1 72 ? 371.078 202.157 286.410 1.00 28.16 133 ARG B C 1
ATOM 4442 O O . ARG B 1 72 ? 371.919 201.818 287.249 1.00 32.61 133 ARG B O 1
ATOM 4463 N N . THR B 1 73 ? 369.812 202.424 286.713 1.00 30.08 134 THR B N 1
ATOM 4464 C CA . THR B 1 73 ? 369.271 202.276 288.057 1.00 24.59 134 THR B CA 1
ATOM 4465 C C . THR B 1 73 ? 368.662 200.888 288.187 1.00 22.57 134 THR B C 1
ATOM 4466 O O . THR B 1 73 ? 367.734 200.543 287.448 1.00 26.35 134 THR B O 1
ATOM 4477 N N . PHE B 1 74 ? 369.180 200.095 289.119 1.00 23.78 135 PHE B N 1
ATOM 4478 C CA . PHE B 1 74 ? 368.567 198.810 289.413 1.00 21.36 135 PHE B CA 1
ATOM 4479 C C . PHE B 1 74 ? 367.278 199.023 290.193 1.00 19.59 135 PHE B C 1
ATOM 4480 O O . PHE B 1 74 ? 367.229 199.835 291.120 1.00 26.61 135 PHE B O 1
ATOM 4497 N N . ASN B 1 75 ? 366.232 198.293 289.817 1.00 22.23 136 ASN B N 1
ATOM 4498 C CA . ASN B 1 75 ? 364.941 198.429 290.470 1.00 18.11 136 ASN B CA 1
ATOM 4499 C C . ASN B 1 75 ? 364.309 197.057 290.637 1.00 24.13 136 ASN B C 1
ATOM 4500 O O . ASN B 1 75 ? 364.410 196.204 289.752 1.00 29.78 136 ASN B O 1
ATOM 4511 N N . ALA B 1 76 ? 363.661 196.854 291.781 1.00 23.43 137 ALA B N 1
ATOM 4512 C CA . ALA B 1 76 ? 362.926 195.629 292.045 1.00 23.46 137 ALA B CA 1
ATOM 4513 C C . ALA B 1 76 ? 361.851 195.923 293.079 1.00 18.39 137 ALA B C 1
ATOM 4514 O O . ALA B 1 76 ? 362.026 196.780 293.948 1.00 21.35 137 ALA B O 1
ATOM 4521 N N . VAL B 1 77 ? 360.735 195.210 292.969 1.00 21.63 138 VAL B N 1
ATOM 4522 C CA . VAL B 1 77 ? 359.639 195.299 293.928 1.00 26.20 138 VAL B CA 1
ATOM 4523 C C . VAL B 1 77 ? 359.523 193.943 294.607 1.00 24.99 138 VAL B C 1
ATOM 4524 O O . VAL B 1 77 ? 359.339 192.921 293.935 1.00 22.11 138 VAL B O 1
ATOM 4537 N N . ILE B 1 78 ? 359.633 193.935 295.932 1.00 25.94 139 ILE B N 1
ATOM 4538 C CA . ILE B 1 78 ? 359.642 192.711 296.724 1.00 22.75 139 ILE B CA 1
ATOM 4539 C C . ILE B 1 78 ? 358.360 192.657 297.540 1.00 23.55 139 ILE B C 1
ATOM 4540 O O . ILE B 1 78 ? 358.047 193.597 298.280 1.00 25.17 139 ILE B O 1
ATOM 4556 N N . GLY B 1 79 ? 357.621 191.559 297.404 1.00 26.79 140 GLY B N 1
ATOM 4557 C CA . GLY B 1 79 ? 356.420 191.372 298.198 1.00 25.76 140 GLY B CA 1
ATOM 4558 C C . GLY B 1 79 ? 356.759 190.968 299.625 1.00 25.70 140 GLY B C 1
ATOM 4559 O O . GLY B 1 79 ? 357.709 190.228 299.879 1.00 28.60 140 GLY B O 1
ATOM 4563 N N . THR B 1 80 ? 355.960 191.469 300.563 1.00 30.34 141 THR B N 1
ATOM 4564 C CA . THR B 1 80 ? 356.139 191.212 301.992 1.00 29.65 141 THR B CA 1
ATOM 4565 C C . THR B 1 80 ? 354.808 190.739 302.561 1.00 28.20 141 THR B C 1
ATOM 4566 O O . THR B 1 80 ? 354.134 191.466 303.300 1.00 29.19 141 THR B O 1
ATOM 4577 N N . PRO B 1 81 ? 354.401 189.510 302.235 1.00 29.47 142 PRO B N 1
ATOM 4578 C CA . PRO B 1 81 ? 353.016 189.101 302.537 1.00 29.08 142 PRO B CA 1
ATOM 4579 C C . PRO B 1 81 ? 352.688 189.020 304.020 1.00 31.84 142 PRO B C 1
ATOM 4580 O O . PRO B 1 81 ? 351.684 189.597 304.456 1.00 34.22 142 PRO B O 1
ATOM 4591 N N . ARG B 1 82 ? 353.497 188.318 304.811 1.00 30.33 143 ARG B N 1
ATOM 4592 C CA . ARG B 1 82 ? 353.094 187.889 306.147 1.00 27.70 143 ARG B CA 1
ATOM 4593 C C . ARG B 1 82 ? 354.072 188.399 307.195 1.00 27.34 143 ARG B C 1
ATOM 4594 O O . ARG B 1 82 ? 355.276 188.136 307.109 1.00 28.97 143 ARG B O 1
ATOM 4615 N N . GLY B 1 83 ? 353.547 189.116 308.185 1.00 37.45 144 GLY B N 1
ATOM 4616 C CA . GLY B 1 83 ? 354.290 189.446 309.377 1.00 31.37 144 GLY B CA 1
ATOM 4617 C C . GLY B 1 83 ? 355.380 190.466 309.136 1.00 29.23 144 GLY B C 1
ATOM 4618 O O . GLY B 1 83 ? 355.435 191.122 308.091 1.00 36.47 144 GLY B O 1
ATOM 4622 N N . PRO B 1 84 ? 356.274 190.621 310.111 1.00 27.19 145 PRO B N 1
ATOM 4623 C CA . PRO B 1 84 ? 357.392 191.555 309.944 1.00 28.37 145 PRO B CA 1
ATOM 4624 C C . PRO B 1 84 ? 358.470 190.988 309.035 1.00 26.13 145 PRO B C 1
ATOM 4625 O O . PRO B 1 84 ? 358.803 189.802 309.089 1.00 26.40 145 PRO B O 1
ATOM 4636 N N . ASN B 1 85 ? 359.019 191.859 308.194 1.00 24.44 146 ASN B N 1
ATOM 4637 C CA . ASN B 1 85 ? 360.099 191.508 307.286 1.00 21.24 146 ASN B CA 1
ATOM 4638 C C . ASN B 1 85 ? 361.184 192.569 307.368 1.00 23.24 146 ASN B C 1
ATOM 4639 O O . ASN B 1 85 ? 360.909 193.739 307.648 1.00 24.39 146 ASN B O 1
ATOM 4650 N N . THR B 1 86 ? 362.424 192.152 307.128 1.00 22.51 147 THR B N 1
ATOM 4651 C CA . THR B 1 86 ? 363.541 193.077 307.019 1.00 21.39 147 THR B CA 1
ATOM 4652 C C . THR B 1 86 ? 364.310 192.775 305.742 1.00 24.91 147 THR B C 1
ATOM 4653 O O . THR B 1 86 ? 364.647 191.617 305.473 1.00 22.20 147 THR B O 1
ATOM 4664 N N . VAL B 1 87 ? 364.579 193.816 304.961 1.00 19.96 148 VAL B N 1
ATOM 4665 C CA . VAL B 1 87 ? 365.296 193.688 303.698 1.00 16.16 148 VAL B CA 1
ATOM 4666 C C . VAL B 1 87 ? 366.777 193.926 303.955 1.00 18.10 148 VAL B C 1
ATOM 4667 O O . VAL B 1 87 ? 367.162 194.959 304.515 1.00 20.84 148 VAL B O 1
ATOM 4680 N N . ALA B 1 88 ? 367.609 192.975 303.541 1.00 20.67 149 ALA B N 1
ATOM 4681 C CA . ALA B 1 88 ? 369.051 193.031 303.754 1.00 12.84 149 ALA B CA 1
ATOM 4682 C C . ALA B 1 88 ? 369.729 193.348 302.426 1.00 19.80 149 ALA B C 1
ATOM 4683 O O . ALA B 1 88 ? 369.750 192.510 301.518 1.00 18.41 149 ALA B O 1
ATOM 4690 N N . ILE B 1 89 ? 370.283 194.551 302.318 1.00 19.64 150 ILE B N 1
ATOM 4691 C CA . ILE B 1 89 ? 371.028 194.977 301.139 1.00 14.77 150 ILE B CA 1
ATOM 4692 C C . ILE B 1 89 ? 372.510 194.846 301.465 1.00 12.51 150 ILE B C 1
ATOM 4693 O O . ILE B 1 89 ? 373.055 195.632 302.247 1.00 22.74 150 ILE B O 1
ATOM 4709 N N . ARG B 1 90 ? 373.168 193.862 300.862 1.00 11.02 151 ARG B N 1
ATOM 4710 C CA . ARG B 1 90 ? 374.584 193.606 301.086 1.00 11.71 151 ARG B CA 1
ATOM 4711 C C . ARG B 1 90 ? 375.383 194.017 299.858 1.00 20.97 151 ARG B C 1
ATOM 4712 O O . ARG B 1 90 ? 375.088 193.577 298.742 1.00 21.41 151 ARG B O 1
ATOM 4733 N N . ASN B 1 91 ? 376.393 194.856 300.069 1.00 18.95 152 ASN B N 1
ATOM 4734 C CA . ASN B 1 91 ? 377.329 195.218 299.011 1.00 16.50 152 ASN B CA 1
ATOM 4735 C C . ASN B 1 91 ? 378.457 194.194 299.001 1.00 14.08 152 ASN B C 1
ATOM 4736 O O . ASN B 1 91 ? 379.323 194.206 299.881 1.00 22.14 152 ASN B O 1
ATOM 4747 N N . ILE B 1 92 ? 378.450 193.304 298.003 1.00 14.50 153 ILE B N 1
ATOM 4748 C CA . ILE B 1 92 ? 379.466 192.261 297.911 1.00 17.77 153 ILE B CA 1
ATOM 4749 C C . ILE B 1 92 ? 380.650 192.678 297.052 1.00 19.98 153 ILE B C 1
ATOM 4750 O O . ILE B 1 92 ? 381.572 191.875 296.854 1.00 21.62 153 ILE B O 1
ATOM 4766 N N . GLY B 1 93 ? 380.659 193.906 296.540 1.00 18.12 154 GLY B N 1
ATOM 4767 C CA . GLY B 1 93 ? 381.790 194.404 295.793 1.00 14.99 154 GLY B CA 1
ATOM 4768 C C . GLY B 1 93 ? 382.943 194.783 296.700 1.00 19.63 154 GLY B C 1
ATOM 4769 O O . GLY B 1 93 ? 382.869 194.709 297.926 1.00 28.63 154 GLY B O 1
ATOM 4773 N N . GLN B 1 94 ? 384.039 195.195 296.070 1.00 25.67 155 GLN B N 1
ATOM 4774 C CA . GLN B 1 94 ? 385.214 195.631 296.805 1.00 25.34 155 GLN B CA 1
ATOM 4775 C C . GLN B 1 94 ? 385.043 197.085 297.243 1.00 25.42 155 GLN B C 1
ATOM 4776 O O . GLN B 1 94 ? 384.046 197.744 296.935 1.00 26.67 155 GLN B O 1
ATOM 4790 N N . LEU B 1 95 ? 386.037 197.595 297.975 1.00 27.15 156 LEU B N 1
ATOM 4791 C CA . LEU B 1 95 ? 385.946 198.953 298.503 1.00 26.75 156 LEU B CA 1
ATOM 4792 C C . LEU B 1 95 ? 385.780 199.979 297.391 1.00 21.17 156 LEU B C 1
ATOM 4793 O O . LEU B 1 95 ? 385.210 201.052 297.617 1.00 20.83 156 LEU B O 1
ATOM 4809 N N . GLU B 1 96 ? 386.264 199.672 296.188 1.00 24.47 157 GLU B N 1
ATOM 4810 C CA . GLU B 1 96 ? 386.219 200.622 295.084 1.00 20.73 157 GLU B CA 1
ATOM 4811 C C . GLU B 1 96 ? 384.812 200.858 294.548 1.00 24.08 157 GLU B C 1
ATOM 4812 O O . GLU B 1 96 ? 384.623 201.798 293.770 1.00 25.54 157 GLU B O 1
ATOM 4824 N N . PHE B 1 97 ? 383.824 200.050 294.943 1.00 26.07 158 PHE B N 1
ATOM 4825 C CA . PHE B 1 97 ? 382.493 200.069 294.339 1.00 23.27 158 PHE B CA 1
ATOM 4826 C C . PHE B 1 97 ? 381.435 200.296 295.413 1.00 18.59 158 PHE B C 1
ATOM 4827 O O . PHE B 1 97 ? 380.712 199.364 295.795 1.00 25.68 158 PHE B O 1
ATOM 4844 N N . PRO B 1 98 ? 381.311 201.519 295.921 1.00 20.07 159 PRO B N 1
ATOM 4845 C CA . PRO B 1 98 ? 380.174 201.846 296.787 1.00 22.77 159 PRO B CA 1
ATOM 4846 C C . PRO B 1 98 ? 378.879 201.927 295.992 1.00 18.59 159 PRO B C 1
ATOM 4847 O O . PRO B 1 98 ? 378.871 202.179 294.786 1.00 26.13 159 PRO B O 1
ATOM 4858 N N . LEU B 1 99 ? 377.767 201.714 296.692 1.00 16.54 160 LEU B N 1
ATOM 4859 C CA . LEU B 1 99 ? 376.447 201.791 296.085 1.00 14.25 160 LEU B CA 1
ATOM 4860 C C . LEU B 1 99 ? 375.516 202.610 296.965 1.00 13.82 160 LEU B C 1
ATOM 4861 O O . LEU B 1 99 ? 375.640 202.618 298.192 1.00 21.34 160 LEU B O 1
ATOM 4877 N N . ASP B 1 100 ? 374.583 203.303 296.321 1.00 17.51 161 ASP B N 1
ATOM 4878 C CA . ASP B 1 100 ? 373.512 204.015 297.002 1.00 18.70 161 ASP B CA 1
ATOM 4879 C C . ASP B 1 100 ? 372.234 203.193 296.910 1.00 20.19 161 ASP B C 1
ATOM 4880 O O . ASP B 1 100 ? 371.916 202.642 295.852 1.00 23.92 161 ASP B O 1
ATOM 4889 N N . ALA B 1 101 ? 371.504 203.111 298.020 1.00 21.81 162 ALA B N 1
ATOM 4890 C CA . ALA B 1 101 ? 370.360 202.218 298.132 1.00 21.50 162 ALA B CA 1
ATOM 4891 C C . ALA B 1 101 ? 369.142 202.965 298.650 1.00 17.59 162 ALA B C 1
ATOM 4892 O O . ALA B 1 101 ? 369.241 203.759 299.590 1.00 25.22 162 ALA B O 1
ATOM 4899 N N . VAL B 1 102 ? 367.996 202.704 298.027 1.00 15.37 163 VAL B N 1
ATOM 4900 C CA . VAL B 1 102 ? 366.702 203.182 298.498 1.00 18.14 163 VAL B CA 1
ATOM 4901 C C . VAL B 1 102 ? 365.768 201.986 298.592 1.00 20.74 163 VAL B C 1
ATOM 4902 O O . VAL B 1 102 ? 365.650 201.209 297.639 1.00 24.80 163 VAL B O 1
ATOM 4915 N N . VAL B 1 103 ? 365.109 201.836 299.738 1.00 22.63 164 VAL B N 1
ATOM 4916 C CA . VAL B 1 103 ? 364.085 200.815 299.925 1.00 24.54 164 VAL B CA 1
ATOM 4917 C C . VAL B 1 103 ? 362.990 201.447 300.774 1.00 16.51 164 VAL B C 1
ATOM 4918 O O . VAL B 1 103 ? 363.208 201.747 301.953 1.00 26.03 164 VAL B O 1
ATOM 4931 N N . ARG B 1 104 ? 361.834 201.678 300.171 1.00 28.09 165 ARG B N 1
ATOM 4932 C CA . ARG B 1 104 ? 360.703 202.318 300.818 1.00 30.98 165 ARG B CA 1
ATOM 4933 C C . ARG B 1 104 ? 359.450 201.524 300.488 1.00 29.55 165 ARG B C 1
ATOM 4934 O O . ARG B 1 104 ? 359.409 200.813 299.479 1.00 32.18 165 ARG B O 1
ATOM 4955 N N . PRO B 1 105 ? 358.418 201.613 301.325 1.00 34.30 166 PRO B N 1
ATOM 4956 C CA . PRO B 1 105 ? 357.197 200.845 301.056 1.00 33.37 166 PRO B CA 1
ATOM 4957 C C . PRO B 1 105 ? 356.569 201.241 299.729 1.00 33.21 166 PRO B C 1
ATOM 4958 O O . PRO B 1 105 ? 356.569 202.411 299.341 1.00 33.28 166 PRO B O 1
ATOM 4969 N N . ASP B 1 106 ? 356.031 200.245 299.031 1.00 38.77 167 ASP B N 1
ATOM 4970 C CA . ASP B 1 106 ? 355.269 200.484 297.817 1.00 36.79 167 ASP B CA 1
ATOM 4971 C C . ASP B 1 106 ? 353.828 200.838 298.178 1.00 43.57 167 ASP B C 1
ATOM 4972 O O . ASP B 1 106 ? 353.356 200.584 299.290 1.00 44.70 167 ASP B O 1
ATOM 4981 N N . ARG B 1 107 ? 353.113 201.432 297.224 1.00 53.49 168 ARG B N 1
ATOM 4982 C CA . ARG B 1 107 ? 351.744 201.877 297.439 1.00 55.94 168 ARG B CA 1
ATOM 4983 C C . ARG B 1 107 ? 350.827 201.147 296.467 1.00 58.85 168 ARG B C 1
ATOM 4984 O O . ARG B 1 107 ? 351.274 200.368 295.620 1.00 58.71 168 ARG B O 1
ATOM 5005 N N . ASP B 1 108 ? 349.523 201.403 296.598 1.00 62.20 169 ASP B N 1
ATOM 5006 C CA . ASP B 1 108 ? 348.555 200.800 295.688 1.00 63.44 169 ASP B CA 1
ATOM 5007 C C . ASP B 1 108 ? 348.785 201.271 294.258 1.00 62.90 169 ASP B C 1
ATOM 5008 O O . ASP B 1 108 ? 348.741 200.475 293.313 1.00 61.33 169 ASP B O 1
ATOM 5017 N N . ASP B 1 109 ? 349.036 202.567 294.080 1.00 64.43 170 ASP B N 1
ATOM 5018 C CA . ASP B 1 109 ? 349.263 203.166 292.766 1.00 62.82 170 ASP B CA 1
ATOM 5019 C C . ASP B 1 109 ? 350.747 203.357 292.488 1.00 61.54 170 ASP B C 1
ATOM 5020 O O . ASP B 1 109 ? 351.152 204.335 291.852 1.0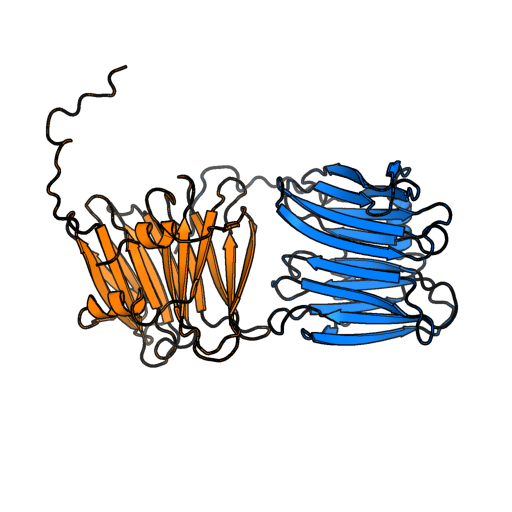0 61.36 170 ASP B O 1
ATOM 5029 N N . GLY B 1 110 ? 351.577 202.436 292.955 1.00 51.95 171 GLY B N 1
ATOM 5030 C CA . GLY B 1 110 ? 353.019 202.523 292.820 1.00 47.78 171 GLY B CA 1
ATOM 5031 C C . GLY B 1 110 ? 353.536 201.738 291.634 1.00 48.03 171 GLY B C 1
ATOM 5032 O O . GLY B 1 110 ? 352.895 201.669 290.579 1.00 48.82 171 GLY B O 1
ATOM 5036 N N . LEU B 1 111 ? 354.712 201.135 291.811 1.00 40.12 172 LEU B N 1
ATOM 5037 C CA . LEU B 1 111 ? 355.379 200.462 290.702 1.00 36.88 172 LEU B CA 1
ATOM 5038 C C . LEU B 1 111 ? 354.702 199.142 290.359 1.00 35.80 172 LEU B C 1
ATOM 5039 O O . LEU B 1 111 ? 354.527 198.819 289.178 1.00 39.76 172 LEU B O 1
ATOM 5055 N N . ALA B 1 112 ? 354.319 198.362 291.372 1.00 35.55 173 ALA B N 1
ATOM 5056 C CA . ALA B 1 112 ? 353.669 197.085 291.103 1.00 36.95 173 ALA B CA 1
ATOM 5057 C C . ALA B 1 112 ? 352.432 197.277 290.237 1.00 39.28 173 ALA B C 1
ATOM 5058 O O . ALA B 1 112 ? 352.206 196.523 289.282 1.00 39.01 173 ALA B O 1
ATOM 5065 N N . ALA B 1 113 ? 351.627 198.296 290.544 1.00 42.67 174 ALA B N 1
ATOM 5066 C CA . ALA B 1 113 ? 350.455 198.585 289.728 1.00 42.36 174 ALA B CA 1
ATOM 5067 C C . ALA B 1 113 ? 350.857 198.921 288.298 1.00 41.08 174 ALA B C 1
ATOM 5068 O O . ALA B 1 113 ? 350.249 198.432 287.341 1.00 43.24 174 ALA B O 1
ATOM 5075 N N . GLY B 1 114 ? 351.887 199.752 288.131 1.00 37.48 175 GLY B N 1
ATOM 5076 C CA . GLY B 1 114 ? 352.328 200.101 286.789 1.00 38.22 175 GLY B CA 1
ATOM 5077 C C . GLY B 1 114 ? 352.876 198.910 286.025 1.00 37.19 175 GLY B C 1
ATOM 5078 O O . GLY B 1 114 ? 352.565 198.718 284.845 1.00 38.03 175 GLY B O 1
ATOM 5082 N N . ILE B 1 115 ? 353.699 198.094 286.687 1.00 33.74 176 ILE B N 1
ATOM 5083 C CA . ILE B 1 115 ? 354.260 196.918 286.030 1.00 33.45 176 ILE B CA 1
ATOM 5084 C C . ILE B 1 115 ? 353.145 195.979 285.593 1.00 35.51 176 ILE B C 1
ATOM 5085 O O . ILE B 1 115 ? 353.171 195.434 284.483 1.00 36.69 176 ILE B O 1
ATOM 5101 N N . ALA B 1 116 ? 352.148 195.774 286.456 1.00 35.84 177 ALA B N 1
ATOM 5102 C CA . ALA B 1 116 ? 351.008 194.947 286.075 1.00 36.62 177 ALA B CA 1
ATOM 5103 C C . ALA B 1 116 ? 350.239 195.570 284.916 1.00 39.24 177 ALA B C 1
ATOM 5104 O O . ALA B 1 116 ? 349.788 194.862 284.008 1.00 35.81 177 ALA B O 1
ATOM 5111 N N . SER B 1 117 ? 350.079 196.895 284.929 1.00 40.63 178 SER B N 1
ATOM 5112 C CA . SER B 1 117 ? 349.300 197.560 283.891 1.00 39.47 178 SER B CA 1
ATOM 5113 C C . SER B 1 117 ? 349.965 197.431 282.528 1.00 38.91 178 SER B C 1
ATOM 5114 O O . SER B 1 117 ? 349.280 197.261 281.512 1.00 41.36 178 SER B O 1
ATOM 5122 N N . VAL B 1 118 ? 351.297 197.513 282.480 1.00 38.20 179 VAL B N 1
ATOM 5123 C CA . VAL B 1 118 ? 352.001 197.400 281.203 1.00 36.48 179 VAL B CA 1
ATOM 5124 C C . VAL B 1 118 ? 352.252 195.958 280.791 1.00 33.72 179 VAL B C 1
ATOM 5125 O O . VAL B 1 118 ? 352.661 195.715 279.649 1.00 35.05 179 VAL B O 1
ATOM 5138 N N . ALA B 1 119 ? 352.013 194.998 281.679 1.00 36.45 180 ALA B N 1
ATOM 5139 C CA . ALA B 1 119 ? 352.339 193.609 281.394 1.00 33.81 180 ALA B CA 1
ATOM 5140 C C . ALA B 1 119 ? 351.406 193.024 280.338 1.00 36.84 180 ALA B C 1
ATOM 5141 O O . ALA B 1 119 ? 350.223 193.364 280.258 1.00 38.31 180 ALA B O 1
ATOM 5148 N N . THR B 1 120 ? 351.960 192.130 279.524 1.00 39.64 181 THR B N 1
ATOM 5149 C CA . THR B 1 120 ? 351.222 191.391 278.512 1.00 37.31 181 THR B CA 1
ATOM 5150 C C . THR B 1 120 ? 351.158 189.923 278.915 1.00 36.55 181 THR B C 1
ATOM 5151 O O . THR B 1 120 ? 351.994 189.433 279.678 1.00 39.93 181 THR B O 1
ATOM 5162 N N . ARG B 1 121 ? 350.138 189.230 278.406 1.00 42.05 182 ARG B N 1
ATOM 5163 C CA . ARG B 1 121 ? 349.932 187.818 278.707 1.00 44.47 182 ARG B CA 1
ATOM 5164 C C . ARG B 1 121 ? 351.256 187.065 278.731 1.00 41.48 182 ARG B C 1
ATOM 5165 O O . ARG B 1 121 ? 352.057 187.158 277.799 1.00 43.13 182 ARG B O 1
ATOM 5186 N N . SER B 1 122 ? 351.476 186.318 279.809 1.00 35.52 183 SER B N 1
ATOM 5187 C CA . SER B 1 122 ? 352.767 185.701 280.062 1.00 34.01 183 SER B CA 1
ATOM 5188 C C . SER B 1 122 ? 352.925 184.405 279.273 1.00 29.08 183 SER B C 1
ATOM 5189 O O . SER B 1 122 ? 351.953 183.730 278.925 1.00 27.92 183 SER B O 1
ATOM 5197 N N . GLU B 1 123 ? 354.180 184.064 278.995 1.00 25.91 184 GLU B N 1
ATOM 5198 C CA . GLU B 1 123 ? 354.544 182.817 278.344 1.00 27.39 184 GLU B CA 1
ATOM 5199 C C . GLU B 1 123 ? 355.376 181.971 279.298 1.00 22.17 184 GLU B C 1
ATOM 5200 O O . GLU B 1 123 ? 355.897 182.461 280.303 1.00 28.06 184 GLU B O 1
ATOM 5212 N N . THR B 1 124 ? 355.498 180.689 278.970 1.00 16.01 185 THR B N 1
ATOM 5213 C CA . THR B 1 124 ? 356.148 179.717 279.834 1.00 15.11 185 THR B CA 1
ATOM 5214 C C . THR B 1 124 ? 357.565 179.438 279.354 1.00 20.73 185 THR B C 1
ATOM 5215 O O . THR B 1 124 ? 357.822 179.363 278.149 1.00 25.45 185 THR B O 1
ATOM 5226 N N . ILE B 1 125 ? 358.483 179.292 280.306 1.00 17.20 186 ILE B N 1
ATOM 5227 C CA . ILE B 1 125 ? 359.853 178.869 280.040 1.00 18.87 186 ILE B CA 1
ATOM 5228 C C . ILE B 1 125 ? 360.075 177.561 280.784 1.00 14.44 186 ILE B C 1
ATOM 5229 O O . ILE B 1 125 ? 359.876 177.493 282.003 1.00 24.88 186 ILE B O 1
ATOM 5245 N N . GLN B 1 126 ? 360.482 176.527 280.057 1.00 18.90 187 GLN B N 1
ATOM 5246 C CA . GLN B 1 126 ? 360.704 175.233 280.676 1.00 20.27 187 GLN B CA 1
ATOM 5247 C C . GLN B 1 126 ? 361.966 175.262 281.532 1.00 23.86 187 GLN B C 1
ATOM 5248 O O . GLN B 1 126 ? 362.867 176.081 281.336 1.00 24.97 187 GLN B O 1
ATOM 5262 N N . GLY B 1 127 ? 362.016 174.355 282.502 1.00 23.17 188 GLY B N 1
ATOM 5263 C CA . GLY B 1 127 ? 363.195 174.218 283.331 1.00 26.61 188 GLY B CA 1
ATOM 5264 C C . GLY B 1 127 ? 364.427 173.926 282.502 1.00 23.43 188 GLY B C 1
ATOM 5265 O O . GLY B 1 127 ? 364.422 173.008 281.677 1.00 30.91 188 GLY B O 1
ATOM 5269 N N . GLY B 1 128 ? 365.487 174.704 282.703 1.00 25.85 189 GLY B N 1
ATOM 5270 C CA . GLY B 1 128 ? 366.696 174.552 281.924 1.00 23.17 189 GLY B CA 1
ATOM 5271 C C . GLY B 1 128 ? 366.655 175.198 280.558 1.00 23.06 189 GLY B C 1
ATOM 5272 O O . GLY B 1 128 ? 367.637 175.090 279.813 1.00 25.69 189 GLY B O 1
ATOM 5276 N N . ALA B 1 129 ? 365.556 175.854 280.201 1.00 24.33 190 ALA B N 1
ATOM 5277 C CA . ALA B 1 129 ? 365.411 176.535 278.927 1.00 14.88 190 ALA B CA 1
ATOM 5278 C C . ALA B 1 129 ? 365.720 178.020 279.104 1.00 18.41 190 ALA B C 1
ATOM 5279 O O . ALA B 1 129 ? 366.191 178.460 280.158 1.00 25.18 190 ALA B O 1
ATOM 5286 N N . LEU B 1 130 ? 365.458 178.808 278.065 1.00 20.13 191 LEU B N 1
ATOM 5287 C CA . LEU B 1 130 ? 365.674 180.247 278.124 1.00 19.04 191 LEU B CA 1
ATOM 5288 C C . LEU B 1 130 ? 364.794 180.920 277.081 1.00 19.30 191 LEU B C 1
ATOM 5289 O O . LEU B 1 130 ? 364.307 180.285 276.144 1.00 24.15 191 LEU B O 1
ATOM 5305 N N . ARG B 1 131 ? 364.602 182.225 277.259 1.00 20.59 192 ARG B N 1
ATOM 5306 C CA . ARG B 1 131 ? 363.816 183.039 276.344 1.00 17.31 192 ARG B CA 1
ATOM 5307 C C . ARG B 1 131 ? 364.564 184.335 276.072 1.00 20.96 192 ARG B C 1
ATOM 5308 O O . ARG B 1 131 ? 365.348 184.801 276.903 1.00 25.17 192 ARG B O 1
ATOM 5329 N N . THR B 1 132 ? 364.312 184.916 274.901 1.00 18.67 193 THR B N 1
ATOM 5330 C CA . THR B 1 132 ? 364.989 186.128 274.461 1.00 16.82 193 THR B CA 1
ATOM 5331 C C . THR B 1 132 ? 363.956 187.181 274.091 1.00 16.39 193 THR B C 1
ATOM 5332 O O . THR B 1 132 ? 362.951 186.876 273.443 1.00 22.67 193 THR B O 1
ATOM 5343 N N . TYR B 1 133 ? 364.206 188.422 274.508 1.00 17.37 194 TYR B N 1
ATOM 5344 C CA . TYR B 1 133 ? 363.273 189.532 274.315 1.00 15.99 194 TYR B CA 1
ATOM 5345 C C . TYR B 1 133 ? 364.013 190.726 273.727 1.00 15.55 194 TYR B C 1
ATOM 5346 O O . TYR B 1 133 ? 364.554 191.558 274.467 1.00 27.29 194 TYR B O 1
ATOM 5364 N N . PRO B 1 134 ? 364.060 190.846 272.402 1.00 24.60 195 PRO B N 1
ATOM 5365 C CA . PRO B 1 134 ? 364.657 192.041 271.799 1.00 19.43 195 PRO B CA 1
ATOM 5366 C C . PRO B 1 134 ? 363.714 193.229 271.875 1.00 13.70 195 PRO B C 1
ATOM 5367 O O . PRO B 1 134 ? 362.490 193.083 271.881 1.00 22.01 195 PRO B O 1
ATOM 5378 N N . PHE B 1 135 ? 364.302 194.421 271.929 1.00 15.49 196 PHE B N 1
ATOM 5379 C CA . PHE B 1 135 ? 363.536 195.653 272.041 1.00 18.99 196 PHE B CA 1
ATOM 5380 C C . PHE B 1 135 ? 364.118 196.697 271.101 1.00 24.04 196 PHE B C 1
ATOM 5381 O O . PHE B 1 135 ? 365.315 196.691 270.807 1.00 30.52 196 PHE B O 1
ATOM 5398 N N . ASN B 1 136 ? 363.255 197.591 270.630 1.00 24.24 197 ASN B N 1
ATOM 5399 C CA . ASN B 1 136 ? 363.683 198.643 269.726 1.00 30.49 197 ASN B CA 1
ATOM 5400 C C . ASN B 1 136 ? 364.251 199.821 270.514 1.00 32.63 197 ASN B C 1
ATOM 5401 O O . ASN B 1 136 ? 363.986 199.969 271.709 1.00 32.54 197 ASN B O 1
ATOM 5412 N N . PRO B 1 137 ? 365.039 200.680 269.862 1.00 32.42 198 PRO B N 1
ATOM 5413 C CA . PRO B 1 137 ? 365.759 201.725 270.609 1.00 29.50 198 PRO B CA 1
ATOM 5414 C C . PRO B 1 137 ? 364.856 202.720 271.316 1.00 29.88 198 PRO B C 1
ATOM 5415 O O . PRO B 1 137 ? 365.325 203.413 272.226 1.00 33.59 198 PRO B O 1
ATOM 5426 N N . THR B 1 138 ? 363.582 202.823 270.935 1.00 30.90 199 THR B N 1
ATOM 5427 C CA . THR B 1 138 ? 362.731 203.872 271.486 1.00 31.82 199 THR B CA 1
ATOM 5428 C C . THR B 1 138 ? 362.323 203.607 272.931 1.00 37.63 199 THR B C 1
ATOM 5429 O O . THR B 1 138 ? 361.859 204.533 273.605 1.00 38.52 199 THR B O 1
ATOM 5440 N N . VAL B 1 139 ? 362.485 202.384 273.424 1.00 33.93 200 VAL B N 1
ATOM 5441 C CA . VAL B 1 139 ? 362.051 202.028 274.771 1.00 34.58 200 VAL B CA 1
ATOM 5442 C C . VAL B 1 139 ? 363.209 202.237 275.738 1.00 32.67 200 VAL B C 1
ATOM 5443 O O . VAL B 1 139 ? 364.321 201.748 275.509 1.00 32.82 200 VAL B O 1
ATOM 5456 N N . ASP B 1 140 ? 362.949 202.976 276.817 1.00 34.09 201 ASP B N 1
ATOM 5457 C CA . ASP B 1 140 ? 363.974 203.282 277.807 1.00 32.33 201 ASP B CA 1
ATOM 5458 C C . ASP B 1 140 ? 364.020 202.275 278.947 1.00 29.95 201 ASP B C 1
ATOM 5459 O O . ASP B 1 140 ? 365.107 201.986 279.461 1.00 32.91 201 ASP B O 1
ATOM 5468 N N . SER B 1 141 ? 362.873 201.743 279.362 1.00 29.90 202 SER B N 1
ATOM 5469 C CA . SER B 1 141 ? 362.814 200.766 280.437 1.00 33.36 202 SER B CA 1
ATOM 5470 C C . SER B 1 141 ? 361.775 199.708 280.102 1.00 25.35 202 SER B C 1
ATOM 5471 O O . SER B 1 141 ? 360.807 199.973 279.386 1.00 27.71 202 SER B O 1
ATOM 5479 N N . VAL B 1 142 ? 361.985 198.505 280.632 1.00 22.88 203 VAL B N 1
ATOM 5480 C CA . VAL B 1 142 ? 361.085 197.380 280.418 1.00 24.99 203 VAL B CA 1
ATOM 5481 C C . VAL B 1 142 ? 360.659 196.823 281.768 1.00 24.50 203 VAL B C 1
ATOM 5482 O O . VAL B 1 142 ? 361.422 196.838 282.740 1.00 29.23 203 VAL B O 1
ATOM 5495 N N . ALA B 1 143 ? 359.428 196.325 281.820 1.00 27.26 204 ALA B N 1
ATOM 5496 C CA . ALA B 1 143 ? 358.878 195.703 283.014 1.00 24.88 204 ALA B CA 1
ATOM 5497 C C . ALA B 1 143 ? 358.914 194.188 282.866 1.00 21.45 204 ALA B C 1
ATOM 5498 O O . ALA B 1 143 ? 358.530 193.646 281.827 1.00 26.72 204 ALA B O 1
ATOM 5505 N N . ILE B 1 144 ? 359.380 193.509 283.911 1.00 19.56 205 ILE B N 1
ATOM 5506 C CA . ILE B 1 144 ? 359.523 192.058 283.916 1.00 21.42 205 ILE B CA 1
ATOM 5507 C C . ILE B 1 144 ? 358.751 191.500 285.101 1.00 17.26 205 ILE B C 1
ATOM 5508 O O . ILE B 1 144 ? 358.875 192.003 286.223 1.00 28.20 205 ILE B O 1
ATOM 5524 N N . ILE B 1 145 ? 357.951 190.465 284.847 1.00 18.71 206 ILE B N 1
ATOM 5525 C CA . ILE B 1 145 ? 357.231 189.737 285.884 1.00 19.89 206 ILE B CA 1
ATOM 5526 C C . ILE B 1 145 ? 357.528 188.256 285.705 1.00 15.23 206 ILE B C 1
ATOM 5527 O O . ILE B 1 145 ? 357.435 187.732 284.590 1.00 25.13 206 ILE B O 1
ATOM 5543 N N . LEU B 1 146 ? 357.885 187.584 286.797 1.00 17.98 207 LEU B N 1
ATOM 5544 C CA . LEU B 1 146 ? 358.147 186.153 286.784 1.00 17.51 207 LEU B CA 1
ATOM 5545 C C . LEU B 1 146 ? 357.292 185.481 287.846 1.00 17.13 207 LEU B C 1
ATOM 5546 O O . LEU B 1 146 ? 357.165 185.986 288.964 1.00 25.68 207 LEU B O 1
ATOM 5562 N N . LYS B 1 147 ? 356.704 184.341 287.489 1.00 21.95 208 LYS B N 1
ATOM 5563 C CA . LYS B 1 147 ? 355.796 183.631 288.377 1.00 19.47 208 LYS B CA 1
ATOM 5564 C C . LYS B 1 147 ? 355.917 182.136 288.129 1.00 20.90 208 LYS B C 1
ATOM 5565 O O . LYS B 1 147 ? 356.457 181.691 287.114 1.00 20.30 208 LYS B O 1
ATOM 5584 N N . THR B 1 148 ? 355.408 181.362 289.086 1.00 21.13 209 THR B N 1
ATOM 5585 C CA . THR B 1 148 ? 355.200 179.932 288.894 1.00 16.54 209 THR B CA 1
ATOM 5586 C C . THR B 1 148 ? 353.796 179.575 289.361 1.00 23.35 209 THR B C 1
ATOM 5587 O O . THR B 1 148 ? 352.995 180.464 289.663 1.00 21.35 209 THR B O 1
ATOM 5598 N N . ASP B 1 149 ? 353.487 178.283 289.421 1.00 27.11 210 ASP B N 1
ATOM 5599 C CA . ASP B 1 149 ? 352.209 177.818 289.942 1.00 25.49 210 ASP B CA 1
ATOM 5600 C C . ASP B 1 149 ? 352.266 177.477 291.426 1.00 29.27 210 ASP B C 1
ATOM 5601 O O . ASP B 1 149 ? 351.265 177.010 291.978 1.00 33.83 210 ASP B O 1
ATOM 5610 N N . GLY B 1 150 ? 353.402 177.703 292.083 1.00 24.32 211 GLY B N 1
ATOM 5611 C CA . GLY B 1 150 ? 353.548 177.379 293.488 1.00 20.99 211 GLY B CA 1
ATOM 5612 C C . GLY B 1 150 ? 354.935 176.878 293.835 1.00 21.57 211 GLY B C 1
ATOM 5613 O O . GLY B 1 150 ? 355.334 176.892 295.003 1.00 31.59 211 GLY B O 1
ATOM 5617 N N . ARG B 1 151 ? 355.679 176.437 292.827 1.00 27.06 212 ARG B N 1
ATOM 5618 C CA . ARG B 1 151 ? 357.016 175.903 293.026 1.00 26.72 212 ARG B CA 1
ATOM 5619 C C . ARG B 1 151 ? 358.030 177.043 293.156 1.00 24.19 212 ARG B C 1
ATOM 5620 O O . ARG B 1 151 ? 357.789 178.153 292.672 1.00 27.81 212 ARG B O 1
ATOM 5641 N N . PRO B 1 152 ? 359.167 176.803 293.813 1.00 23.18 213 PRO B N 1
ATOM 5642 C CA . PRO B 1 152 ? 360.172 177.866 293.947 1.00 19.15 213 PRO B CA 1
ATOM 5643 C C . PRO B 1 152 ? 360.683 178.350 292.597 1.00 23.49 213 PRO B C 1
ATOM 5644 O O . PRO B 1 152 ? 360.818 177.583 291.641 1.00 20.97 213 PRO B O 1
ATOM 5655 N N . LEU B 1 153 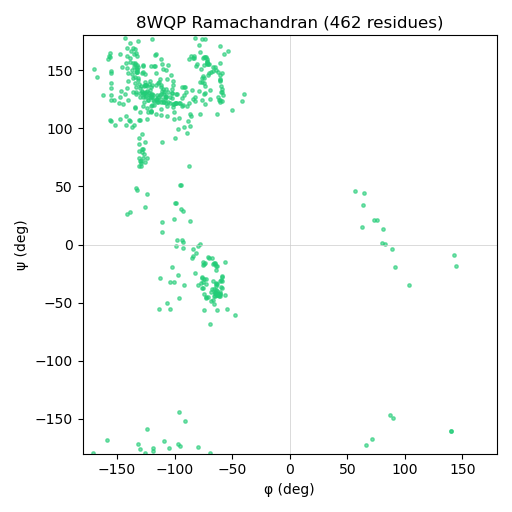? 360.980 179.645 292.539 1.00 17.69 214 LEU B N 1
ATOM 5656 C CA . LEU B 1 153 ? 361.408 180.313 291.318 1.00 16.83 214 LEU B CA 1
ATOM 5657 C C . LEU B 1 153 ? 362.926 180.451 291.325 1.00 14.65 214 LEU B C 1
ATOM 5658 O O . LEU B 1 153 ? 363.493 181.050 292.244 1.00 24.88 214 LEU B O 1
ATOM 5674 N N . ASN B 1 154 ? 363.578 179.896 290.304 1.00 21.24 215 ASN B N 1
ATOM 5675 C CA . ASN B 1 154 ? 365.029 179.987 290.134 1.00 19.90 215 ASN B CA 1
ATOM 5676 C C . ASN B 1 154 ? 365.302 180.487 288.718 1.00 18.72 215 ASN B C 1
ATOM 5677 O O . ASN B 1 154 ? 365.348 179.694 287.774 1.00 28.06 215 ASN B O 1
ATOM 5688 N N . ALA B 1 155 ? 365.492 181.797 288.571 1.00 15.90 216 ALA B N 1
ATOM 5689 C CA . ALA B 1 155 ? 365.627 182.423 287.264 1.00 18.40 216 ALA B CA 1
ATOM 5690 C C . ALA B 1 155 ? 366.833 183.351 287.241 1.00 19.89 216 ALA B C 1
ATOM 5691 O O . ALA B 1 155 ? 367.252 183.881 288.272 1.00 20.95 216 ALA B O 1
ATOM 5698 N N . ARG B 1 156 ? 367.389 183.534 286.045 1.00 21.87 217 ARG B N 1
ATOM 5699 C CA . ARG B 1 156 ? 368.467 184.482 285.798 1.00 17.74 217 ARG B CA 1
ATOM 5700 C C . ARG B 1 156 ? 368.044 185.421 284.680 1.00 14.66 217 ARG B C 1
ATOM 5701 O O . ARG B 1 156 ? 367.630 184.968 283.608 1.00 25.36 217 ARG B O 1
ATOM 5722 N N . ILE B 1 157 ? 368.145 186.723 284.932 1.00 12.29 218 ILE B N 1
ATOM 5723 C CA . ILE B 1 157 ? 367.793 187.756 283.964 1.00 16.09 218 ILE B CA 1
ATOM 5724 C C . ILE B 1 157 ? 369.074 188.451 283.532 1.00 16.38 218 ILE B C 1
ATOM 5725 O O . ILE B 1 157 ? 369.893 188.836 284.375 1.00 24.84 218 ILE B O 1
ATOM 5741 N N . GLU B 1 158 ? 369.248 188.612 282.223 1.00 19.99 219 GLU B N 1
ATOM 5742 C CA . GLU B 1 158 ? 370.437 189.235 281.664 1.00 17.61 219 GLU B CA 1
ATOM 5743 C C . GLU B 1 158 ? 370.037 190.282 280.637 1.00 14.60 219 GLU B C 1
ATOM 5744 O O . GLU B 1 158 ? 369.079 190.092 279.882 1.00 19.91 219 GLU B O 1
ATOM 5756 N N . LEU B 1 159 ? 370.771 191.390 280.626 1.00 17.34 220 LEU B N 1
ATOM 5757 C CA . LEU B 1 159 ? 370.614 192.440 279.631 1.00 16.28 220 LEU B CA 1
ATOM 5758 C C . LEU B 1 159 ? 371.896 192.520 278.819 1.00 21.85 220 LEU B C 1
ATOM 5759 O O . LEU B 1 159 ? 372.988 192.611 279.387 1.00 25.30 220 LEU B O 1
ATOM 5775 N N . LEU B 1 160 ? 371.761 192.474 277.497 1.00 25.54 221 LEU B N 1
ATOM 5776 C CA . LEU B 1 160 ? 372.901 192.506 276.596 1.00 25.38 221 LEU B CA 1
ATOM 5777 C C . LEU B 1 160 ? 372.732 193.635 275.594 1.00 24.68 221 LEU B C 1
ATOM 5778 O O . LEU B 1 160 ? 371.625 193.888 275.110 1.00 23.78 221 LEU B O 1
ATOM 5794 N N . GLN B 1 161 ? 373.835 194.321 275.301 1.00 27.23 222 GLN B N 1
ATOM 5795 C CA . GLN B 1 161 ? 373.887 195.318 274.241 1.00 27.47 222 GLN B CA 1
ATOM 5796 C C . GLN B 1 161 ? 374.747 194.860 273.072 1.00 32.46 222 GLN B C 1
ATOM 5797 O O . GLN B 1 161 ? 375.055 195.662 272.184 1.00 37.71 222 GLN B O 1
ATOM 5811 N N . GLY B 1 162 ? 375.137 193.590 273.053 1.00 35.14 223 GLY B N 1
ATOM 5812 C CA . GLY B 1 162 ? 375.885 193.019 271.962 1.00 32.59 223 GLY B CA 1
ATOM 5813 C C . GLY B 1 162 ? 375.730 191.513 271.959 1.00 34.48 223 GLY B C 1
ATOM 5814 O O . GLY B 1 162 ? 374.875 190.958 272.655 1.00 34.50 223 GLY B O 1
ATOM 5818 N N . PRO B 1 163 ? 376.547 190.819 271.170 1.00 44.11 224 PRO B N 1
ATOM 5819 C CA . PRO B 1 163 ? 376.474 189.352 271.154 1.00 44.05 224 PRO B CA 1
ATOM 5820 C C . PRO B 1 163 ? 376.628 188.746 272.541 1.00 40.03 224 PRO B C 1
ATOM 5821 O O . PRO B 1 163 ? 375.765 187.989 272.994 1.00 43.37 224 PRO B O 1
ATOM 5832 N N . ASN B 1 164 ? 377.722 189.076 273.222 1.00 34.13 225 ASN B N 1
ATOM 5833 C CA . ASN B 1 164 ? 378.026 188.563 274.556 1.00 37.66 225 ASN B CA 1
ATOM 5834 C C . ASN B 1 164 ? 378.455 189.701 275.471 1.00 35.68 225 ASN B C 1
ATOM 5835 O O . ASN B 1 164 ? 379.446 189.612 276.199 1.00 38.49 225 ASN B O 1
ATOM 5846 N N . ASN B 1 165 ? 377.699 190.792 275.445 1.00 33.60 226 ASN B N 1
ATOM 5847 C CA . ASN B 1 165 ? 378.030 192.015 276.173 1.00 28.42 226 ASN B CA 1
ATOM 5848 C C . ASN B 1 165 ? 377.013 192.192 277.299 1.00 26.67 226 ASN B C 1
ATOM 5849 O O . ASN B 1 165 ? 375.990 192.855 277.133 1.00 28.42 226 ASN B O 1
ATOM 5860 N N . ASN B 1 166 ? 377.309 191.601 278.454 1.00 23.21 227 ASN B N 1
ATOM 5861 C CA . ASN B 1 166 ? 376.409 191.673 279.598 1.00 22.77 227 ASN B CA 1
ATOM 5862 C C . ASN B 1 166 ? 376.465 193.058 280.231 1.00 24.49 227 ASN B C 1
ATOM 5863 O O . ASN B 1 166 ? 377.548 193.575 280.521 1.00 32.34 227 ASN B O 1
ATOM 5874 N N . LYS B 1 167 ? 375.295 193.654 280.447 1.00 22.31 228 LYS B N 1
ATOM 5875 C CA . LYS B 1 167 ? 375.187 194.962 281.078 1.00 22.24 228 LYS B CA 1
ATOM 5876 C C . LYS B 1 167 ? 374.529 194.916 282.446 1.00 22.28 228 LYS B C 1
ATOM 5877 O O . LYS B 1 167 ? 374.825 195.765 283.287 1.00 29.15 228 LYS B O 1
ATOM 5896 N N . GLN B 1 168 ? 373.649 193.948 282.685 1.00 23.18 229 GLN B N 1
ATOM 5897 C CA . GLN B 1 168 ? 372.982 193.804 283.971 1.00 15.34 229 GLN B CA 1
ATOM 5898 C C . GLN B 1 168 ? 372.570 192.351 284.137 1.00 15.89 229 GLN B C 1
ATOM 5899 O O . GLN B 1 168 ? 371.864 191.806 283.284 1.00 23.18 229 GLN B O 1
ATOM 5913 N N . VAL B 1 169 ? 373.012 191.729 285.226 1.00 15.52 230 VAL B N 1
ATOM 5914 C CA . VAL B 1 169 ? 372.691 190.341 285.534 1.00 13.60 230 VAL B CA 1
ATOM 5915 C C . VAL B 1 169 ? 372.004 190.298 286.890 1.00 19.30 230 VAL B C 1
ATOM 5916 O O . VAL B 1 169 ? 372.511 190.860 287.868 1.00 19.42 230 VAL B O 1
ATOM 5929 N N . VAL B 1 170 ? 370.852 189.635 286.947 1.00 20.96 231 VAL B N 1
ATOM 5930 C CA . VAL B 1 170 ? 370.088 189.469 288.177 1.00 12.41 231 VAL B CA 1
ATOM 5931 C C . VAL B 1 170 ? 369.754 187.991 288.314 1.00 13.02 231 VAL B C 1
ATOM 5932 O O . VAL B 1 170 ? 368.905 187.472 287.580 1.00 21.38 231 VAL B O 1
ATOM 5945 N N . GLU B 1 171 ? 370.419 187.312 289.247 1.00 19.05 232 GLU B N 1
ATOM 5946 C CA . GLU B 1 171 ? 370.080 185.936 289.595 1.00 17.78 232 GLU B CA 1
ATOM 5947 C C . GLU B 1 171 ? 369.165 185.977 290.812 1.00 14.30 232 GLU B C 1
ATOM 5948 O O . GLU B 1 171 ? 369.607 186.294 291.920 1.00 22.69 232 GLU B O 1
ATOM 5960 N N . LEU B 1 172 ? 367.894 185.655 290.606 1.00 17.83 233 LEU B N 1
ATOM 5961 C CA . LEU B 1 172 ? 366.880 185.751 291.642 1.00 18.08 233 LEU B CA 1
ATOM 5962 C C . LEU B 1 172 ? 366.483 184.365 292.127 1.00 15.93 233 LEU B C 1
ATOM 5963 O O . LEU B 1 172 ? 366.547 183.382 291.384 1.00 15.64 233 LEU B O 1
ATOM 5979 N N . TYR B 1 173 ? 366.082 184.298 293.392 1.00 22.20 234 TYR B N 1
ATOM 5980 C CA . TYR B 1 173 ? 365.505 183.094 293.966 1.00 16.37 234 TYR B CA 1
ATOM 5981 C C . TYR B 1 173 ? 364.267 183.471 294.763 1.00 12.60 234 TYR B C 1
ATOM 5982 O O . TYR B 1 173 ? 364.214 184.527 295.399 1.00 19.70 234 TYR B O 1
ATOM 6000 N N . THR B 1 174 ? 363.268 182.598 294.713 1.00 15.30 235 THR B N 1
ATOM 6001 C CA . THR B 1 174 ? 362.067 182.736 295.519 1.00 16.75 235 THR B CA 1
ATOM 6002 C C . THR B 1 174 ? 361.653 181.354 296.004 1.00 20.20 235 THR B C 1
ATOM 6003 O O . THR B 1 174 ? 361.877 180.351 295.323 1.00 18.98 235 THR B O 1
ATOM 6014 N N . GLU B 1 175 ? 361.057 181.307 297.198 1.00 25.69 236 GLU B N 1
ATOM 6015 C CA . GLU B 1 175 ? 360.631 180.026 297.754 1.00 23.45 236 GLU B CA 1
ATOM 6016 C C . GLU B 1 175 ? 359.310 179.564 297.148 1.00 27.64 236 GLU B C 1
ATOM 6017 O O . GLU B 1 175 ? 359.101 178.361 296.956 1.00 27.06 236 GLU B O 1
ATOM 6029 N N . ASP B 1 176 ? 358.412 180.498 296.840 1.00 26.60 237 ASP B N 1
ATOM 6030 C CA . ASP B 1 176 ? 357.114 180.173 296.255 1.00 24.50 237 ASP B CA 1
ATOM 6031 C C . ASP B 1 176 ? 356.813 181.204 295.176 1.00 22.68 237 ASP B C 1
ATOM 6032 O O . ASP B 1 176 ? 356.487 182.353 295.489 1.00 23.69 237 ASP B O 1
ATOM 6041 N N . GLY B 1 177 ? 356.921 180.793 293.910 1.00 20.43 238 GLY B N 1
ATOM 6042 C CA . GLY B 1 177 ? 356.715 181.727 292.817 1.00 21.96 238 GLY B CA 1
ATOM 6043 C C . GLY B 1 177 ? 355.302 182.269 292.749 1.00 22.52 238 GLY B C 1
ATOM 6044 O O . GLY B 1 177 ? 355.093 183.423 292.366 1.00 19.70 238 GLY B O 1
ATOM 6048 N N . LEU B 1 178 ? 354.313 181.450 293.108 1.00 27.52 239 LEU B N 1
ATOM 6049 C CA . LEU B 1 178 ? 352.931 181.914 293.102 1.00 22.73 239 LEU B CA 1
ATOM 6050 C C . LEU B 1 178 ? 352.701 182.962 294.183 1.00 26.58 239 LEU B C 1
ATOM 6051 O O . LEU B 1 178 ? 352.134 184.029 293.920 1.00 27.29 239 LEU B O 1
ATOM 6067 N N . ASP B 1 179 ? 353.144 182.678 295.410 1.00 24.00 240 ASP B N 1
ATOM 6068 C CA . ASP B 1 179 ? 352.941 183.617 296.509 1.00 21.28 240 ASP B CA 1
ATOM 6069 C C . ASP B 1 179 ? 353.898 184.798 296.429 1.00 25.95 240 ASP B C 1
ATOM 6070 O O . ASP B 1 179 ? 353.564 185.896 296.888 1.00 25.38 240 ASP B O 1
ATOM 6079 N N . ARG B 1 180 ? 355.080 184.601 295.847 1.00 30.29 241 ARG B N 1
ATOM 6080 C CA . ARG B 1 180 ? 356.140 185.608 295.827 1.00 23.10 241 ARG B CA 1
ATOM 6081 C C . ARG B 1 180 ? 356.586 185.826 294.387 1.00 20.36 241 ARG B C 1
ATOM 6082 O O . ARG B 1 180 ? 357.629 185.311 293.962 1.00 21.61 241 ARG B O 1
ATOM 6103 N N . PRO B 1 181 ? 355.815 186.573 293.604 1.00 22.85 242 PRO B N 1
ATOM 6104 C CA . PRO B 1 181 ? 356.253 186.908 292.246 1.00 26.53 242 PRO B CA 1
ATOM 6105 C C . PRO B 1 181 ? 357.414 187.892 292.257 1.00 23.14 242 PRO B C 1
ATOM 6106 O O . PRO B 1 181 ? 357.620 188.653 293.204 1.00 21.26 242 PRO B O 1
ATOM 6117 N N . PHE B 1 182 ? 358.181 187.863 291.172 1.00 25.46 243 PHE B N 1
ATOM 6118 C CA . PHE B 1 182 ? 359.302 188.773 290.972 1.00 19.09 243 PHE B CA 1
ATOM 6119 C C . PHE B 1 182 ? 358.867 189.919 290.069 1.00 20.03 243 PHE B C 1
ATOM 6120 O O . PHE B 1 182 ? 358.435 189.692 288.935 1.00 21.92 243 PHE B O 1
ATOM 6137 N N . PHE B 1 183 ? 358.985 191.142 290.574 1.00 21.43 244 PHE B N 1
ATOM 6138 C CA . PHE B 1 183 ? 358.721 192.352 289.812 1.00 23.68 244 PHE B CA 1
ATOM 6139 C C . PHE B 1 183 ? 360.012 193.148 289.678 1.00 22.36 244 PHE B C 1
ATOM 6140 O O . PHE B 1 183 ? 360.866 193.127 290.568 1.00 28.95 244 PHE B O 1
ATOM 6157 N N . ALA B 1 184 ? 360.155 193.850 288.558 1.00 30.62 245 ALA B N 1
ATOM 6158 C CA . ALA B 1 184 ? 361.373 194.611 288.322 1.00 23.63 245 ALA B CA 1
ATOM 6159 C C . ALA B 1 184 ? 361.188 195.504 287.106 1.00 21.18 245 ALA B C 1
ATOM 6160 O O . ALA B 1 184 ? 360.425 195.180 286.191 1.00 28.72 245 ALA B O 1
ATOM 6167 N N . ILE B 1 185 ? 361.895 196.629 287.114 1.00 24.04 246 ILE B N 1
ATOM 6168 C CA . ILE B 1 185 ? 361.973 197.537 285.978 1.00 21.13 246 ILE B CA 1
ATOM 6169 C C . ILE B 1 185 ? 363.442 197.629 285.594 1.00 22.86 246 ILE B C 1
ATOM 6170 O O . ILE B 1 185 ? 364.262 198.138 286.369 1.00 24.66 246 ILE B O 1
ATOM 6186 N N . VAL B 1 186 ? 363.777 197.142 284.404 1.00 23.31 247 VAL B N 1
ATOM 6187 C CA . VAL B 1 186 ? 365.148 197.133 283.911 1.00 20.50 247 VAL B CA 1
ATOM 6188 C C . VAL B 1 186 ? 365.283 198.239 282.874 1.00 21.27 247 VAL B C 1
ATOM 6189 O O . VAL B 1 186 ? 364.563 198.251 281.869 1.00 31.37 247 VAL B O 1
ATOM 6202 N N . GLU B 1 187 ? 366.201 199.169 283.118 1.00 24.64 248 GLU B N 1
ATOM 6203 C CA . GLU B 1 187 ? 366.422 200.273 282.197 1.00 25.78 248 GL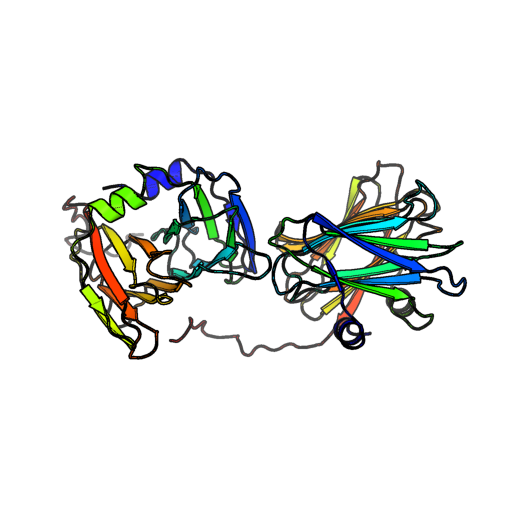U B CA 1
ATOM 6204 C C . GLU B 1 187 ? 367.235 199.802 280.998 1.00 27.11 248 GLU B C 1
ATOM 6205 O O . GLU B 1 187 ? 368.173 199.013 281.135 1.00 24.97 248 GLU B O 1
ATOM 6217 N N . THR B 1 188 ? 366.863 200.290 279.817 1.00 28.14 249 THR B N 1
ATOM 6218 C CA . THR B 1 188 ? 367.494 199.899 278.557 1.00 26.52 249 THR B CA 1
ATOM 6219 C C . THR B 1 188 ? 367.850 201.149 277.763 1.00 26.78 249 THR B C 1
ATOM 6220 O O . THR B 1 188 ? 367.267 201.419 276.706 1.00 21.22 249 THR B O 1
ATOM 6231 N N . PRO B 1 189 ? 368.807 201.937 278.246 1.00 30.84 250 PRO B N 1
ATOM 6232 C CA . PRO B 1 189 ? 369.281 203.077 277.456 1.00 24.31 250 PRO B CA 1
ATOM 6233 C C . PRO B 1 189 ? 370.042 202.616 276.223 1.00 23.63 250 PRO B C 1
ATOM 6234 O O . PRO B 1 189 ? 370.708 201.578 276.225 1.00 27.82 250 PRO B O 1
ATOM 6245 N N . GLY B 1 190 ? 369.939 203.410 275.162 1.00 23.20 251 GLY B N 1
ATOM 6246 C CA . GLY B 1 190 ? 370.638 203.113 273.927 1.00 22.87 251 GLY B CA 1
ATOM 6247 C C . GLY B 1 190 ? 369.860 202.201 273.000 1.00 26.57 251 GLY B C 1
ATOM 6248 O O . GLY B 1 190 ? 368.628 202.248 272.962 1.00 23.99 251 GLY B O 1
ATOM 6252 N N . SER B 1 191 ? 370.575 201.362 272.252 1.00 27.54 252 SER B N 1
ATOM 6253 C CA . SER B 1 191 ? 369.970 200.478 271.267 1.00 23.01 252 SER B CA 1
ATOM 6254 C C . SER B 1 191 ? 370.685 199.134 271.300 1.00 22.87 252 SER B C 1
ATOM 6255 O O . SER B 1 191 ? 371.738 198.980 271.923 1.00 23.04 252 SER B O 1
ATOM 6263 N N . GLY B 1 192 ? 370.099 198.156 270.613 1.00 26.39 253 GLY B N 1
ATOM 6264 C CA . GLY B 1 192 ? 370.643 196.814 270.614 1.00 22.51 253 GLY B CA 1
ATOM 6265 C C . GLY B 1 192 ? 370.380 196.040 271.883 1.00 25.40 253 GLY B C 1
ATOM 6266 O O . GLY B 1 192 ? 371.089 195.069 272.161 1.00 26.75 253 GLY B O 1
ATOM 6270 N N . ASN B 1 193 ? 369.378 196.440 272.660 1.00 24.69 254 ASN B N 1
ATOM 6271 C CA . ASN B 1 193 ? 369.137 195.850 273.969 1.00 22.39 254 ASN B CA 1
ATOM 6272 C C . ASN B 1 193 ? 368.314 194.575 273.841 1.00 22.32 254 ASN B C 1
ATOM 6273 O O . ASN B 1 193 ? 367.228 194.581 273.254 1.00 27.97 254 ASN B O 1
ATOM 6284 N N . VAL B 1 194 ? 368.835 193.485 274.395 1.00 23.58 255 VAL B N 1
ATOM 6285 C CA . VAL B 1 194 ? 368.152 192.198 274.422 1.00 20.29 255 VAL B CA 1
ATOM 6286 C C . VAL B 1 194 ? 368.093 191.723 275.866 1.00 21.23 255 VAL B C 1
ATOM 6287 O O . VAL B 1 194 ? 369.124 191.659 276.544 1.00 26.93 255 VAL B O 1
ATOM 6300 N N . VAL B 1 195 ? 366.895 191.387 276.332 1.00 14.05 256 VAL B N 1
ATOM 6301 C CA . VAL B 1 195 ? 366.689 190.872 277.680 1.00 18.42 256 VAL B CA 1
ATOM 6302 C C . VAL B 1 195 ? 366.521 189.363 277.586 1.00 17.67 256 VAL B C 1
ATOM 6303 O O . VAL B 1 195 ? 365.605 188.873 276.917 1.00 22.25 256 VAL B O 1
ATOM 6316 N N . ARG B 1 196 ? 367.399 188.626 278.260 1.00 25.34 257 ARG B N 1
ATOM 6317 C CA . ARG B 1 196 ? 367.374 187.170 278.257 1.00 18.11 257 ARG B CA 1
ATOM 6318 C C . ARG B 1 196 ? 366.884 186.674 279.610 1.00 19.95 257 ARG B C 1
ATOM 6319 O O . ARG B 1 196 ? 367.340 187.152 280.653 1.00 20.87 257 ARG B O 1
ATOM 6340 N N . VAL B 1 197 ? 365.961 185.717 279.586 1.00 19.08 258 VAL B N 1
ATOM 6341 C CA . VAL B 1 197 ? 365.420 185.099 280.790 1.00 14.70 258 VAL B CA 1
ATOM 6342 C C . VAL B 1 197 ? 365.729 183.611 280.725 1.00 13.75 258 VAL B C 1
ATOM 6343 O O . VAL B 1 197 ? 365.290 182.921 279.796 1.00 20.17 258 VAL B O 1
ATOM 6356 N N . VAL B 1 198 ? 366.476 183.117 281.708 1.00 17.61 259 VAL B N 1
ATOM 6357 C CA . VAL B 1 198 ? 366.884 181.719 281.773 1.00 17.86 259 VAL B CA 1
ATOM 6358 C C . VAL B 1 198 ? 366.251 181.102 283.010 1.00 15.45 259 VAL B C 1
ATOM 6359 O O . VAL B 1 198 ? 366.426 181.613 284.123 1.00 24.45 259 VAL B O 1
ATOM 6372 N N . ASN B 1 199 ? 365.518 180.009 282.817 1.00 23.06 260 ASN B N 1
ATOM 6373 C CA . ASN B 1 199 ? 364.968 179.236 283.922 1.00 18.54 260 ASN B CA 1
ATOM 6374 C C . ASN B 1 199 ? 366.020 178.229 284.372 1.00 19.60 260 ASN B C 1
ATOM 6375 O O . ASN B 1 199 ? 366.352 177.298 283.631 1.00 18.96 260 ASN B O 1
ATOM 6386 N N . THR B 1 200 ? 366.544 178.419 285.580 1.00 20.87 261 THR B N 1
ATOM 6387 C CA . THR B 1 200 ? 367.643 177.612 286.090 1.00 21.30 261 THR B CA 1
ATOM 6388 C C . THR B 1 200 ? 367.177 176.410 286.899 1.00 22.30 261 THR B C 1
ATOM 6389 O O . THR B 1 200 ? 368.013 175.614 287.336 1.00 27.26 261 THR B O 1
ATOM 6400 N N . ALA B 1 201 ? 365.873 176.255 287.104 1.00 22.20 262 ALA B N 1
ATOM 6401 C CA . ALA B 1 201 ? 365.364 175.125 287.855 1.00 25.22 262 ALA B CA 1
ATOM 6402 C C . ALA B 1 201 ? 365.464 173.847 287.023 1.00 29.17 262 ALA B C 1
ATOM 6403 O O . ALA B 1 201 ? 365.608 173.902 285.799 1.00 30.54 262 ALA B O 1
ATOM 6410 N N . PRO B 1 202 ? 365.402 172.681 287.667 1.00 34.41 263 PRO B N 1
ATOM 6411 C CA . PRO B 1 202 ? 365.468 171.422 286.915 1.00 31.18 263 PRO B CA 1
ATOM 6412 C C . PRO B 1 202 ? 364.421 171.369 285.811 1.00 30.81 263 PRO B C 1
ATOM 6413 O O . PRO B 1 202 ? 363.473 172.155 285.775 1.00 30.66 263 PRO B O 1
ATOM 6424 N N . VAL B 1 203 ? 364.593 170.395 284.913 1.00 32.72 264 VAL B N 1
ATOM 6425 C CA . VAL B 1 203 ? 363.856 170.398 283.650 1.00 33.74 264 VAL B CA 1
ATOM 6426 C C . VAL B 1 203 ? 362.350 170.383 283.879 1.00 35.77 264 VAL B C 1
ATOM 6427 O O . VAL B 1 203 ? 361.586 170.882 283.044 1.00 31.94 264 VAL B O 1
ATOM 6440 N N . GLU B 1 204 ? 361.892 169.817 284.997 1.00 38.92 265 GLU B N 1
ATOM 6441 C CA . GLU B 1 204 ? 360.467 169.731 285.294 1.00 38.23 265 GLU B CA 1
ATOM 6442 C C . GLU B 1 204 ? 359.973 170.883 286.165 1.00 38.06 265 GLU B C 1
ATOM 6443 O O . GLU B 1 204 ? 359.029 170.703 286.944 1.00 43.20 265 GLU B O 1
ATOM 6455 N N . PHE B 1 205 ? 360.580 172.064 286.051 1.00 28.72 266 PHE B N 1
ATOM 6456 C CA . PHE B 1 205 ? 360.248 173.219 286.887 1.00 30.21 266 PHE B CA 1
ATOM 6457 C C . PHE B 1 205 ? 360.022 174.442 286.005 1.00 30.30 266 PHE B C 1
ATOM 6458 O O . PHE B 1 205 ? 360.844 175.364 285.977 1.00 34.92 266 PHE B O 1
ATOM 6475 N N . PRO B 1 206 ? 358.909 174.485 285.277 1.00 23.86 267 PRO B N 1
ATOM 6476 C CA . PRO B 1 206 ? 358.641 175.636 284.408 1.00 22.13 267 PRO B CA 1
ATOM 6477 C C . PRO B 1 206 ? 358.279 176.880 285.205 1.00 21.66 267 PRO B C 1
ATOM 6478 O O . PRO B 1 206 ? 357.876 176.816 286.368 1.00 29.03 267 PRO B O 1
ATOM 6489 N N . LEU B 1 207 ? 358.431 178.032 284.551 1.00 16.88 268 LEU B N 1
ATOM 6490 C CA . LEU B 1 207 ? 358.028 179.310 285.119 1.00 18.49 268 LEU B CA 1
ATOM 6491 C C . LEU B 1 207 ? 357.336 180.137 284.044 1.00 19.35 268 LEU B C 1
ATOM 6492 O O . LEU B 1 207 ? 357.393 179.825 282.853 1.00 19.36 268 LEU B O 1
ATOM 6508 N N . TYR B 1 208 ? 356.675 181.204 284.482 1.00 17.06 269 TYR B N 1
ATOM 6509 C CA . TYR B 1 208 ? 355.973 182.125 283.601 1.00 16.45 269 TYR B CA 1
ATOM 6510 C C . TYR B 1 208 ? 356.680 183.472 283.608 1.00 17.68 269 TYR B C 1
ATOM 6511 O O . TYR B 1 208 ? 357.050 183.981 284.670 1.00 22.90 269 TYR B O 1
ATOM 6529 N N . ALA B 1 209 ? 356.860 184.047 282.422 1.00 20.52 270 ALA B N 1
ATOM 6530 C CA . ALA B 1 209 ? 357.589 185.295 282.265 1.00 20.00 270 ALA B CA 1
ATOM 6531 C C . ALA B 1 209 ? 356.809 186.251 281.377 1.00 18.51 270 ALA B C 1
ATOM 6532 O O . ALA B 1 209 ? 356.051 185.834 280.499 1.00 28.64 270 ALA B O 1
ATOM 6539 N N . SER B 1 210 ? 357.003 187.545 281.621 1.00 16.86 271 SER B N 1
ATOM 6540 C CA . SER B 1 210 ? 356.439 188.588 280.771 1.00 24.55 271 SER B CA 1
ATOM 6541 C C . SER B 1 210 ? 357.394 189.769 280.780 1.00 23.17 271 SER B C 1
ATOM 6542 O O . SER B 1 210 ? 357.685 190.319 281.845 1.00 23.89 271 SER B O 1
ATOM 6550 N N . VAL B 1 211 ? 357.879 190.154 279.602 1.00 17.67 272 VAL B N 1
ATOM 6551 C CA . VAL B 1 211 ? 358.824 191.255 279.447 1.00 19.25 272 VAL B CA 1
ATOM 6552 C C . VAL B 1 211 ? 358.209 192.245 278.470 1.00 22.24 272 VAL B C 1
ATOM 6553 O O . VAL B 1 211 ? 358.130 191.971 277.265 1.00 29.71 272 VAL B O 1
ATOM 6566 N N . ASP B 1 212 ? 357.777 193.394 278.981 1.00 19.99 273 ASP B N 1
ATOM 6567 C CA . ASP B 1 212 ? 357.111 194.408 278.179 1.00 21.33 273 ASP B CA 1
ATOM 6568 C C . ASP B 1 212 ? 357.787 195.754 278.380 1.00 22.64 273 ASP B C 1
ATOM 6569 O O . ASP B 1 212 ? 358.294 196.058 279.462 1.00 31.61 273 ASP B O 1
ATOM 6578 N N . ALA B 1 213 ? 357.788 196.559 277.322 1.00 26.11 274 ALA B N 1
ATOM 6579 C CA . ALA B 1 213 ? 358.323 197.909 277.415 1.00 29.30 274 ALA B CA 1
ATOM 6580 C C . ALA B 1 213 ? 357.508 198.717 278.415 1.00 29.33 274 ALA B C 1
ATOM 6581 O O . ALA B 1 213 ? 356.281 198.796 278.313 1.00 27.31 274 ALA B O 1
ATOM 6588 N N . TYR B 1 214 ? 358.194 199.319 279.383 1.00 33.72 275 TYR B N 1
ATOM 6589 C CA . TYR B 1 214 ? 357.543 200.099 280.427 1.00 31.20 275 TYR B CA 1
ATOM 6590 C C . TYR B 1 214 ? 357.516 201.586 280.116 1.00 32.76 275 TYR B C 1
ATOM 6591 O O . TYR B 1 214 ? 356.471 202.226 280.266 1.00 36.88 275 TYR B O 1
ATOM 6609 N N . ARG B 1 215 ? 358.640 202.148 279.681 1.00 37.72 276 ARG B N 1
ATOM 6610 C CA . ARG B 1 215 ? 358.732 203.556 279.322 1.00 39.77 276 ARG B CA 1
ATOM 6611 C C . ARG B 1 215 ? 359.293 203.668 277.915 1.00 41.30 276 ARG B C 1
ATOM 6612 O O . ARG B 1 215 ? 360.317 203.051 277.601 1.00 40.05 276 ARG B O 1
ATOM 6633 N N . VAL B 1 216 ? 358.624 204.449 277.072 1.00 41.97 277 VAL B N 1
ATOM 6634 C CA . VAL B 1 216 ? 359.069 204.715 275.711 1.00 44.22 277 VAL B CA 1
ATOM 6635 C C . VAL B 1 216 ? 359.265 206.216 275.569 1.00 43.65 277 VAL B C 1
ATOM 6636 O O . VAL B 1 216 ? 358.367 207.000 275.898 1.00 43.02 277 VAL B O 1
ATOM 6649 N N . GLY B 1 217 ? 360.445 206.614 275.105 1.00 51.17 278 GLY B N 1
ATOM 6650 C CA . GLY B 1 217 ? 360.759 208.022 274.977 1.00 51.81 278 GLY B CA 1
ATOM 6651 C C . GLY B 1 217 ? 360.066 208.672 273.800 1.00 53.77 278 GLY B C 1
ATOM 6652 O O . GLY B 1 217 ? 359.345 209.660 273.964 1.00 54.35 278 GLY B O 1
ATOM 6656 N N . GLY B 1 218 ? 360.277 208.125 272.605 1.00 60.28 279 GLY B N 1
ATOM 6657 C CA . GLY B 1 218 ? 359.698 208.711 271.412 1.00 59.93 279 GLY B CA 1
ATOM 6658 C C . GLY B 1 218 ? 360.182 210.110 271.119 1.00 61.65 279 GLY B C 1
ATOM 6659 O O . GLY B 1 218 ? 359.576 210.809 270.303 1.00 62.02 279 GLY B O 1
ATOM 6663 N N . GLY B 1 219 ? 361.268 210.541 271.762 1.00 66.33 280 GLY B N 1
ATOM 6664 C CA . GLY B 1 219 ? 361.749 211.896 271.554 1.00 66.98 280 GLY B CA 1
ATOM 6665 C C . GLY B 1 219 ? 362.209 212.141 270.131 1.00 68.51 280 GLY B C 1
ATOM 6666 O O . GLY B 1 219 ? 362.075 213.250 269.607 1.00 67.98 280 GLY B O 1
ATOM 6670 N N . GLY B 1 220 ? 362.758 211.115 269.487 1.00 72.08 281 GLY B N 1
ATOM 6671 C CA . GLY B 1 220 ? 363.292 211.282 268.148 1.00 70.75 281 GLY B CA 1
ATOM 6672 C C . GLY B 1 220 ? 364.464 212.233 268.085 1.00 71.82 281 GLY B C 1
ATOM 6673 O O . GLY B 1 220 ? 364.624 212.948 267.090 1.00 71.55 281 GLY B O 1
ATOM 6677 N N . ASP B 1 221 ? 365.292 212.263 269.126 1.00 69.75 282 ASP B N 1
ATOM 6678 C CA . ASP B 1 221 ? 366.461 213.130 269.164 1.00 69.66 282 ASP B CA 1
ATOM 6679 C C . ASP B 1 221 ? 367.634 212.401 268.520 1.00 68.64 282 ASP B C 1
ATOM 6680 O O . ASP B 1 221 ? 368.018 211.315 268.967 1.00 69.24 282 ASP B O 1
ATOM 6689 N N . TRP B 1 222 ? 368.197 212.999 267.473 1.00 63.41 283 TRP B N 1
ATOM 6690 C CA . TRP B 1 222 ? 369.283 212.394 266.711 1.00 63.17 283 TRP B CA 1
ATOM 6691 C C . TRP B 1 222 ? 370.386 213.412 266.466 1.00 63.70 283 TRP B C 1
ATOM 6692 O O . TRP B 1 222 ? 370.860 213.584 265.339 1.00 64.01 283 TRP B O 1
ATOM 6713 N N . ALA B 1 223 ? 370.806 214.110 267.523 1.00 65.71 284 ALA B N 1
ATOM 6714 C CA . ALA B 1 223 ? 371.839 215.129 267.368 1.00 65.67 284 ALA B CA 1
ATOM 6715 C C . ALA B 1 223 ? 373.137 214.524 266.850 1.00 65.82 284 ALA B C 1
ATOM 6716 O O . ALA B 1 223 ? 373.806 215.113 265.993 1.00 64.44 284 ALA B O 1
ATOM 6723 N N . ASP B 1 224 ? 373.510 213.346 267.354 1.00 65.53 285 ASP B N 1
ATOM 6724 C CA . ASP B 1 224 ? 374.761 212.725 266.935 1.00 65.07 285 ASP B CA 1
ATOM 6725 C C . ASP B 1 224 ? 374.753 212.326 265.464 1.00 64.68 285 ASP B C 1
ATOM 6726 O O . ASP B 1 224 ? 375.821 212.062 264.902 1.00 62.80 285 ASP B O 1
ATOM 6735 N N . ASP B 1 225 ? 373.583 212.272 264.828 1.00 57.08 286 ASP B N 1
ATOM 6736 C CA . ASP B 1 225 ? 373.515 211.921 263.415 1.00 57.60 286 ASP B CA 1
ATOM 6737 C C . ASP B 1 225 ? 374.245 212.960 262.574 1.00 56.68 286 ASP B C 1
ATOM 6738 O O . ASP B 1 225 ? 373.803 214.109 262.473 1.00 56.93 286 ASP B O 1
ATOM 6747 N N . GLY B 1 226 ? 375.356 212.565 261.969 1.00 45.42 287 GLY B N 1
ATOM 6748 C CA . GLY B 1 226 ? 376.184 213.450 261.185 1.00 40.61 287 GLY B CA 1
ATOM 6749 C C . GLY B 1 226 ? 377.645 213.155 261.432 1.00 42.87 287 GLY B C 1
ATOM 6750 O O . GLY B 1 226 ? 378.012 212.082 261.908 1.00 41.77 287 GLY B O 1
ATOM 6754 N N . LEU B 1 227 ? 378.491 214.131 261.106 1.00 44.10 288 LEU B N 1
ATOM 6755 C CA . LEU B 1 227 ? 379.929 213.948 261.247 1.00 41.11 288 LEU B CA 1
ATOM 6756 C C . LEU B 1 227 ? 380.296 213.688 262.702 1.00 45.85 288 LEU B C 1
ATOM 6757 O O . LEU B 1 227 ? 379.972 214.481 263.591 1.00 44.92 288 LEU B O 1
ATOM 6773 N N . MET B 1 228 ? 380.984 212.572 262.941 1.00 51.77 289 MET B N 1
ATOM 6774 C CA . MET B 1 228 ? 381.433 212.206 264.284 1.00 48.74 289 MET B CA 1
ATOM 6775 C C . MET B 1 228 ? 382.798 212.843 264.547 1.00 50.87 289 MET B C 1
ATOM 6776 O O . MET B 1 228 ? 383.828 212.178 264.669 1.00 54.09 289 MET B O 1
ATOM 6790 N N . ILE B 1 229 ? 382.783 214.172 264.632 1.00 57.10 290 ILE B N 1
ATOM 6791 C CA . ILE B 1 229 ? 384.015 214.917 264.860 1.00 59.99 290 ILE B CA 1
ATOM 6792 C C . ILE B 1 229 ? 384.612 214.480 266.190 1.00 62.10 290 ILE B C 1
ATOM 6793 O O . ILE B 1 229 ? 383.953 214.538 267.235 1.00 59.98 290 ILE B O 1
ATOM 6809 N N . GLY B 1 230 ? 385.864 214.031 266.155 1.00 68.34 291 GLY B N 1
ATOM 6810 C CA . GLY B 1 230 ? 386.553 213.635 267.366 1.00 68.84 291 GLY B CA 1
ATOM 6811 C C . GLY B 1 230 ? 386.598 214.761 268.376 1.00 69.96 291 GLY B C 1
ATOM 6812 O O . GLY B 1 230 ? 386.357 215.920 268.024 1.00 70.65 291 GLY B O 1
ATOM 6816 N N . ARG B 1 231 ? 386.895 214.438 269.632 1.00 74.43 292 ARG B N 1
ATOM 6817 C CA . ARG B 1 231 ? 386.956 215.455 270.674 1.00 75.79 292 ARG B CA 1
ATOM 6818 C C . ARG B 1 231 ? 387.824 216.624 270.233 1.00 77.40 292 ARG B C 1
ATOM 6819 O O . ARG B 1 231 ? 389.030 216.470 270.016 1.00 76.10 292 ARG B O 1
ATOM 6827 N N . ALA B 1 232 ? 387.204 217.794 270.099 1.00 89.26 293 ALA B N 1
ATOM 6828 C CA . ALA B 1 232 ? 387.915 219.005 269.704 1.00 89.87 293 ALA B CA 1
ATOM 6829 C C . ALA B 1 232 ? 388.503 219.653 270.949 1.00 90.31 293 ALA B C 1
ATOM 6830 O O . ALA B 1 232 ? 387.768 220.176 271.793 1.00 90.34 293 ALA B O 1
ATOM 6832 N N . PHE B 1 233 ? 389.825 219.620 271.067 1.00 92.87 294 PHE B N 1
ATOM 6833 C CA . PHE B 1 233 ? 390.498 220.150 272.245 1.00 91.93 294 PHE B CA 1
ATOM 6834 C C . PHE B 1 233 ? 391.573 221.157 271.855 1.00 91.87 294 PHE B C 1
ATOM 6835 O O . PHE B 1 233 ? 391.413 222.360 272.058 1.00 91.62 294 PHE B O 1
#

Solvent-accessible surface area: 22028 Å² total; per-residue (Å²): 85,55,38,8,70,59,29,54,116,127,25,94,45,43,93,0,78,10,69,37,60,111,68,48,95,22,77,90,133,84,24,72,12,0,8,0,1,1,31,9,155,23,24,13,1,47,0,16,1,38,0,69,58,35,144,130,82,45,5,2,80,4,128,0,77,1,11,34,0,49,102,4,8,2,2,0,5,1,22,6,59,124,56,95,4,36,0,1,0,102,0,62,12,97,106,9,21,27,3,18,0,8,6,92,58,8,183,133,137,24,15,25,39,17,0,58,94,43,34,89,190,42,70,59,4,87,8,65,40,79,89,66,33,99,34,75,78,53,5,62,5,0,2,0,13,0,85,5,73,33,85,54,1,46,0,69,2,17,1,10,41,19,120,131,9,50,9,4,32,4,69,2,61,0,71,32,0,123,61,3,32,0,26,5,3,3,34,1,37,47,62,44,2,39,0,83,0,16,1,60,6,81,107,104,62,24,1,77,1,10,13,20,43,15,95,89,59,55,65,51,109,182,86,135,116,61,159,144,151,56,76,104,109,92,44,34,17,66,60,22,57,114,114,27,96,51,44,101,1,51,12,39,5,6,118,56,49,66,23,74,82,121,76,28,125,14,0,6,0,1,0,31,6,150,35,133,48,1,31,0,16,1,32,0,4,42,15,50,126,59,41,1,2,81,4,89,0,69,0,73,38,0,49,100,3,9,2,1,0,6,0,23,8,60,135,47,77,3,2,0,1,0,56,1,60,12,121,95,94,38,52,2,17,0,7,9,86,60,16,198,122,137,21,21,31,39,13,0,58,91,43,37,83,178,49,37,57,4,97,8,61,37,96,98,65,23,99,38,81,75,57,7,54,8,0,2,0,13,0,84,7,91,33,93,53,0,46,2,38,6,7,3,7,54,28,128,138,69,56,24,4,6,5,48,7,78,0,66,35,0,112,50,4,32,1,25,3,8,4,36,1,35,50,63,48,4,42,0,62,0,19,1,68,4,78,113,112,53,51,2,91,0,6,13,27,29,10,94,91,48,59,72,49,116,169,88,130,110,58,162,176,134,50,220,91,230

Radius of gyration: 26.48 Å; Cα contacts (8 Å, |Δi|>4): 1249; chains: 2; bounding box: 54×50×84 Å

InterPro domains:
  IPR057491 Diatom pyrenoid shell [PF25192] (69-273)

Foldseek 3Di:
DDDPVVVVVPFDWDKAFAQGKDKDKDAPQVQFKKKKKKAFPFAKFWKKKFKDDDDDDTQKIKTKIAGTRHVWIWMWIWGDHDGMIMIMMHGNDHRVTMMIMTMDGADPPGDVVLLVVQWDFWDKAFAQGKDKDFDFQQFFKKKKKKAFPFAKAWKKKFKAQDDPRTRMIMGITGRTRHVIMIIIMTTDHDGSIMIMMHRNGPRPGMMIMTIGRRDGDPDPDDPCPDDDDDDDD/DDDPVVVVVVFDWDKAFAQGKDKDKDQDQVQFKKKKKKAFPFAKFWKKKFKDDDPPDTQKIKTKIARTRHLWIWMWIWGDHDGMIMIMIGGNHHRVTMMIMTIDGADPPGDVVLLVVQWDDWDKAFAQGKDKAFDFQQFFKKKKKKAFPFAKFFKKKFKAQDDPRTGMIMTMIGHTRHVIMIITMTTDHDGSIMMMMGGNHHRHGMMIMTIGRRGGHPPPDDPCPDDVDPDDD

B-factor: mean 27.67, std 10.93, range [4.92, 92.87]

Secondary structure (DSSP, 8-state):
---HHHHHHTS--EEE-TT-EEEEEE--TT--EEEEEEE-SSS-EEEEEEEE-SSS--SEEEEEEES-TTTS-EEEEEE--SS-EEEEEEE-S-TT--EEEEEEE--TTSHHHHHHHH----EEE-TT-EEEEE--TTEEEEEEEEE-SSS-EEEEEEEESSSS-EEEEEEEEES-TTTS-EEEEEE--SS--EEEEEE-S-TT--EEEEEEEEEE------SS-S-------/---HHHHHHTS--EEE-TT-EEEEEE--TT--EEEEEEE-SSS-EEEEEEEE-SSS---EEEEEEES-TTTS-EEEEEE--SS-EEEEEEE-S-TT--EEEEEEE--TTSHHHHHHHH----EEE-TT-EEEEE--TTEEEEEEEEE-SSSPEEEEEEEESSSS-EEEEEEEEES-TTTS-EEEEEE--SS--EEEEEE-S-TT--EEEEEEEEEE------TTSS-------